Protein AF-A0A359M4V8-F1 (afdb_monomer_lite)

Sequence (416 aa):
GQIPAYEWKFDDVNPPVHAWSCWRVYQIDAKLTGRKDTAFLERVFHKLLMNFTWWVNRKDTLGNNVFEGGFLGLDNIGLFDRSSPAPGGGIIEQSDGTSWMAMYCLNMLKMALELAQERPVYEDIASKFFEHFLYISAAMNSLGEDGLWNEEEGFYFDRLRMPNGKAIPLKVRSMVGLIPLFAVDTLEPQMIERLPGFRSRMQWFLENRPDLVRDIASMTREGVGERRLLSFVPRERLRRILRRMLDETEFLSPYGLRSLSKYHEKNPYSLRIDGTEYKVEYEPAESKTYLFGGNSNWRGPVWFPVNYLMIESLQKLNHYWGDSLTAEFPSGSGVKMNLGEVAAELSRRLSRLFLRDATGRRPVFGGARKFQEDAHFRDHLLFYEYFHGDNGAGIGASHQTGWTALVAKLLQQSGE

pLDDT: mean 91.93, std 8.21, range [41.44, 98.81]

Secondary structure (DSSP, 8-state):
-----BTTBTTS----THHHHHHHHHHHHHHHHSS--HHHHHHHHHHHHHHHHHHHHHS-TTSSS----TTTT-TTSSSS-TTSPPGGG-EEE-HHHHHHHHHHHHHHHHHHHHHHTT-TTHHHHHHHHHHHHHHHHHHHH-STTSSSEETTTTEE-EEEE-TTS-EEEE---BGGGTGGGGSEEEE-HHHHHT-HHHHHHHHHHHHH-HHHHTTSTTSSS--GGG-EEEESS-HHHHHHHHHHHT-TTTTEETTEEBSB-THHHHS-EEEEETTEEEEE---SSS-SS-GGGGS---SS-B-HHHHHHHHHHHHHHHHHHGGGSEEESSTTS--EEEHHHHHHHHHHHHHHTTS--TTS--GGGTT-HHHHH-TTTTT---B-SEE-TTT--EES-TB-TTGGGGHHHHHHHH--

Radius of gyration: 21.43 Å; chains: 1; bounding box: 54×58×56 Å

Foldseek 3Di:
DQDQDDDVGGPAAAQPCVLVVQLVVQVVCCVVVVDGPLVSLVVVLVVLVVVLVCQQVPFPPVNQLQGQRFPRVQQPLALDRSVDQDFQRWGKRFLLSSLSSLLSLVSSLVSLLVNCLPPLVSLVVNLVSVVSNLSSLLQQQPPDLRHQQDPVLLWGFIWTQHPVRDIDGRPFQFCSRVSLLLNKAKDQPVSLVSRVSNVVSLVCCVVPPCSSVVRAAAQPHAFVNRIGMGGSHYPVSVQSVLLQQLACQFQDELQAGWRGTNVQQVPWDWDDGPNDIGIAGADQAFDPDCRVHRQDDSRTWAAQPSRVSSLVSLVRVCVGHPPVDWHDHNNPPPDIDRSNVVSLSNLVSNLQQADQDPVRAHLQQPPVCCCGPPPVRVNVQWQARTAGRHRGHGHGDGNCCDSSVCNVVSCVVNVD

Structure (mmCIF, N/CA/C/O backbone):
data_AF-A0A359M4V8-F1
#
_entry.id   AF-A0A359M4V8-F1
#
loop_
_atom_site.group_PDB
_atom_site.id
_atom_site.type_symbol
_atom_site.label_atom_id
_atom_site.label_alt_id
_atom_site.label_comp_id
_atom_site.label_asym_id
_atom_site.label_entity_id
_atom_site.label_seq_id
_atom_site.pdbx_PDB_ins_code
_atom_site.Cartn_x
_atom_site.Cartn_y
_atom_site.Cartn_z
_atom_site.occupancy
_atom_site.B_iso_or_equiv
_atom_site.auth_seq_id
_atom_site.auth_comp_id
_atom_site.auth_asym_id
_atom_site.auth_atom_id
_atom_site.pdbx_PDB_model_num
ATOM 1 N N . GLY A 1 1 ? 10.673 -6.779 20.373 1.00 87.19 1 GLY A N 1
ATOM 2 C CA . GLY A 1 1 ? 10.021 -5.781 19.507 1.00 87.19 1 GLY A CA 1
ATOM 3 C C . GLY A 1 1 ? 10.116 -6.210 18.061 1.00 87.19 1 GLY A C 1
ATOM 4 O O . GLY A 1 1 ? 9.086 -6.433 17.443 1.00 87.19 1 GLY A O 1
ATOM 5 N N . GLN A 1 2 ? 11.339 -6.365 17.553 1.00 90.00 2 GLN A N 1
ATOM 6 C CA . GLN A 1 2 ? 11.620 -6.913 16.226 1.00 90.00 2 GLN A CA 1
ATOM 7 C C . GLN A 1 2 ? 10.943 -8.267 15.986 1.00 90.00 2 GLN A C 1
ATOM 9 O O . GLN A 1 2 ? 10.880 -9.100 16.893 1.00 90.00 2 GLN A O 1
ATOM 14 N N . ILE A 1 3 ? 10.459 -8.457 14.760 1.00 90.94 3 ILE A N 1
ATOM 15 C CA . ILE A 1 3 ? 10.009 -9.740 14.217 1.00 90.94 3 ILE A CA 1
ATOM 16 C C . ILE A 1 3 ? 11.031 -10.114 13.133 1.00 90.94 3 ILE A C 1
ATOM 18 O O . ILE A 1 3 ? 11.270 -9.268 12.269 1.00 90.94 3 ILE A O 1
ATOM 22 N N . PRO A 1 4 ? 11.651 -11.308 13.180 1.00 89.75 4 PRO A N 1
ATOM 23 C CA . PRO A 1 4 ? 12.630 -11.730 12.176 1.00 89.75 4 PRO A CA 1
ATOM 24 C C . PRO A 1 4 ? 12.047 -11.717 10.758 1.00 89.75 4 PRO A C 1
ATOM 26 O O . PRO A 1 4 ? 10.895 -12.115 10.576 1.00 89.75 4 PRO A O 1
ATOM 29 N N . ALA A 1 5 ? 12.829 -11.279 9.765 1.00 86.19 5 ALA A N 1
ATOM 30 C CA . ALA A 1 5 ? 12.340 -11.150 8.391 1.00 86.19 5 ALA A CA 1
ATOM 31 C C . ALA A 1 5 ? 12.282 -12.478 7.616 1.00 86.19 5 ALA A C 1
ATOM 33 O O . ALA A 1 5 ? 11.188 -12.949 7.310 1.00 86.19 5 ALA A O 1
ATOM 34 N N . TYR A 1 6 ? 13.428 -13.070 7.276 1.00 83.75 6 TYR A N 1
ATOM 35 C CA . TYR A 1 6 ? 13.508 -14.313 6.496 1.00 83.75 6 TYR A CA 1
ATOM 36 C C . TYR A 1 6 ? 14.802 -15.080 6.803 1.00 83.75 6 TYR A C 1
ATOM 38 O O . TYR A 1 6 ? 15.708 -14.548 7.449 1.00 83.75 6 TYR A O 1
ATOM 46 N N . GLU A 1 7 ? 14.883 -16.338 6.368 1.00 82.75 7 GLU A N 1
ATOM 47 C CA . GLU A 1 7 ? 15.886 -17.329 6.784 1.00 82.75 7 GLU A CA 1
ATOM 48 C C . GLU A 1 7 ? 17.347 -16.945 6.506 1.00 82.75 7 GLU A C 1
ATOM 50 O O . GLU A 1 7 ? 18.248 -17.461 7.164 1.00 82.75 7 GLU A O 1
ATOM 55 N N . TRP A 1 8 ? 17.584 -16.003 5.591 1.00 81.69 8 TRP A N 1
ATOM 56 C CA . TRP A 1 8 ? 18.927 -15.545 5.225 1.00 81.69 8 TRP A CA 1
ATOM 57 C C . TRP A 1 8 ? 19.352 -14.252 5.933 1.00 81.69 8 TRP A C 1
ATOM 59 O O . TRP A 1 8 ? 20.545 -13.952 5.976 1.00 81.69 8 TRP A O 1
ATOM 69 N N . LYS A 1 9 ? 18.405 -13.469 6.476 1.00 83.75 9 LYS A N 1
ATOM 70 C CA . LYS A 1 9 ? 18.697 -12.179 7.121 1.00 83.75 9 LYS A CA 1
ATOM 71 C C . LYS A 1 9 ? 17.611 -11.782 8.123 1.00 83.75 9 LYS A C 1
ATOM 73 O O . LYS A 1 9 ? 16.673 -11.054 7.810 1.00 83.75 9 LYS A O 1
ATOM 78 N N . PHE A 1 10 ? 17.756 -12.231 9.369 1.00 87.94 10 PHE A N 1
ATOM 79 C CA . PHE A 1 10 ? 16.784 -11.944 10.434 1.00 87.94 10 PHE A CA 1
ATOM 80 C C . PHE A 1 10 ? 16.685 -10.461 10.815 1.00 87.94 10 PHE A C 1
ATOM 82 O O . PHE A 1 10 ? 15.648 -10.046 11.334 1.00 87.94 10 PHE A O 1
ATOM 89 N N . ASP A 1 11 ? 17.733 -9.680 10.538 1.00 85.94 11 ASP A N 1
ATOM 90 C CA . ASP A 1 11 ? 17.803 -8.251 10.864 1.00 85.94 11 ASP A CA 1
ATOM 91 C C . ASP A 1 11 ? 17.134 -7.323 9.846 1.00 85.94 11 ASP A C 1
ATOM 93 O O . ASP A 1 11 ? 16.912 -6.143 10.139 1.00 85.94 11 ASP A O 1
ATOM 97 N N . ASP A 1 12 ? 16.777 -7.852 8.674 1.00 85.81 12 ASP A N 1
ATOM 98 C CA . ASP A 1 12 ? 15.969 -7.113 7.711 1.00 85.81 12 ASP A CA 1
ATOM 99 C C . ASP A 1 12 ? 14.537 -6.934 8.223 1.00 85.81 12 ASP A C 1
ATOM 101 O O . ASP A 1 12 ? 14.160 -7.373 9.315 1.00 85.81 12 ASP A O 1
ATOM 105 N N . VAL A 1 13 ? 13.730 -6.216 7.445 1.00 86.00 13 VAL A N 1
ATOM 106 C CA . VAL A 1 13 ? 12.376 -5.867 7.852 1.00 86.00 13 VAL A CA 1
ATOM 107 C C . VAL A 1 13 ? 11.381 -6.171 6.749 1.00 86.00 13 VAL A C 1
ATOM 109 O O . VAL A 1 13 ? 11.584 -5.808 5.594 1.00 86.00 13 VAL A O 1
ATOM 112 N N . ASN A 1 14 ? 10.280 -6.808 7.136 1.00 88.94 14 ASN A N 1
ATOM 113 C CA . ASN A 1 14 ? 9.123 -7.046 6.282 1.00 88.94 14 ASN A CA 1
ATOM 114 C C . ASN A 1 14 ? 8.036 -5.995 6.542 1.00 88.94 14 ASN A C 1
ATOM 116 O O . ASN A 1 14 ? 8.001 -5.414 7.632 1.00 88.94 14 ASN A O 1
ATOM 120 N N . PRO A 1 15 ? 7.094 -5.790 5.606 1.00 91.19 15 PRO A N 1
ATOM 121 C CA . PRO A 1 15 ? 5.930 -4.953 5.849 1.00 91.19 15 PRO A CA 1
ATOM 122 C C . PRO A 1 15 ? 5.185 -5.400 7.124 1.00 91.19 15 PRO A C 1
ATOM 124 O O . PRO A 1 15 ? 4.885 -6.589 7.278 1.00 91.19 15 PRO A O 1
ATOM 127 N N . PRO A 1 16 ? 4.855 -4.487 8.057 1.00 91.75 16 PRO A N 1
ATOM 128 C CA . PRO A 1 16 ? 4.218 -4.793 9.338 1.00 91.75 16 PRO A CA 1
ATOM 129 C C . PRO A 1 16 ? 2.712 -5.108 9.215 1.00 91.75 16 PRO A C 1
ATOM 131 O O . PRO A 1 16 ? 1.876 -4.586 9.950 1.00 91.75 16 PRO A O 1
ATOM 134 N N . VAL A 1 17 ? 2.342 -6.028 8.322 1.00 94.56 17 VAL A N 1
ATOM 135 C CA . VAL A 1 17 ? 0.942 -6.421 8.064 1.00 94.56 17 VAL A CA 1
ATOM 136 C C . VAL A 1 17 ? 0.314 -7.260 9.185 1.00 94.56 17 VAL A C 1
ATOM 138 O O . VAL A 1 17 ? -0.871 -7.565 9.137 1.00 94.56 17 VAL A O 1
ATOM 141 N N . HIS A 1 18 ? 1.071 -7.608 10.229 1.00 95.69 18 HIS A N 1
ATOM 142 C CA . HIS A 1 18 ? 0.607 -8.444 11.339 1.00 95.69 18 HIS A CA 1
ATOM 143 C C . HIS A 1 18 ? -0.608 -7.856 12.063 1.00 95.69 18 HIS A C 1
ATOM 145 O O . HIS A 1 18 ? -1.526 -8.600 12.400 1.00 95.69 18 HIS A O 1
ATOM 151 N N . ALA A 1 19 ? -0.653 -6.536 12.270 1.00 96.88 19 ALA A N 1
ATOM 152 C CA . ALA A 1 19 ? -1.813 -5.900 12.889 1.00 96.88 19 ALA A CA 1
ATOM 153 C C . ALA A 1 19 ? -3.065 -6.040 12.019 1.00 96.88 19 ALA A C 1
ATOM 155 O O . ALA A 1 19 ? -4.116 -6.438 12.513 1.00 96.88 19 ALA A O 1
ATOM 156 N N . TRP A 1 20 ? -2.940 -5.809 10.713 1.00 97.50 20 TRP A N 1
ATOM 157 C CA . TRP A 1 20 ? -4.027 -6.058 9.769 1.00 97.50 20 TRP A CA 1
ATOM 158 C C . TRP A 1 20 ? -4.473 -7.528 9.794 1.00 97.50 20 TRP A C 1
ATOM 160 O O . TRP A 1 20 ? -5.665 -7.801 9.931 1.00 97.50 20 TRP A O 1
ATOM 170 N N . SER A 1 21 ? -3.532 -8.478 9.772 1.00 96.62 21 SER A N 1
ATOM 171 C CA . SER A 1 21 ? -3.837 -9.913 9.809 1.00 96.62 21 SER A CA 1
ATOM 172 C C . SER A 1 21 ? -4.555 -10.322 11.097 1.00 96.62 21 SER A C 1
ATOM 174 O O . SER A 1 21 ? -5.580 -10.997 11.042 1.00 96.62 21 SER A O 1
ATOM 176 N N . CYS A 1 22 ? -4.062 -9.894 12.263 1.00 98.06 22 CYS A N 1
ATOM 177 C CA . CYS A 1 22 ? -4.689 -10.180 13.555 1.00 98.06 22 CYS A CA 1
ATOM 178 C C . CYS A 1 22 ? -6.096 -9.581 13.652 1.00 98.06 22 CYS A C 1
ATOM 180 O O . CYS A 1 22 ? -7.014 -10.256 14.118 1.00 98.06 22 CYS A O 1
ATOM 182 N N . TRP A 1 23 ? -6.280 -8.348 13.170 1.00 97.81 23 TRP A N 1
ATOM 183 C CA . TRP A 1 23 ? -7.598 -7.722 13.089 1.00 97.81 23 TRP A CA 1
ATOM 184 C C . TRP A 1 23 ? -8.542 -8.534 12.197 1.00 97.81 23 TRP A C 1
ATOM 186 O O . TRP A 1 23 ? -9.682 -8.802 12.574 1.00 97.81 23 TRP A O 1
ATOM 196 N N . ARG A 1 24 ? -8.058 -8.997 11.039 1.00 96.25 24 ARG A N 1
ATOM 197 C CA . ARG A 1 24 ? -8.849 -9.799 10.103 1.00 96.25 24 ARG A CA 1
ATOM 198 C C . ARG A 1 24 ? -9.249 -11.151 10.688 1.00 96.25 24 ARG A C 1
ATOM 200 O O . ARG A 1 24 ? -10.403 -11.538 10.540 1.00 96.25 24 ARG A O 1
ATOM 207 N N . VAL A 1 25 ? -8.339 -11.832 11.388 1.00 97.38 25 VAL A N 1
ATOM 208 C CA . VAL A 1 25 ? -8.632 -13.089 12.101 1.00 97.38 25 VAL A CA 1
ATOM 209 C C . VAL A 1 25 ? -9.722 -12.875 13.148 1.00 97.38 25 VAL A C 1
ATOM 211 O O . VAL A 1 25 ? -10.701 -13.613 13.146 1.00 97.38 25 VAL A O 1
ATOM 214 N N . TYR A 1 26 ? -9.606 -11.827 13.970 1.00 98.12 26 TYR A N 1
ATOM 215 C CA . TYR A 1 26 ? -10.627 -11.467 14.958 1.00 98.12 26 TYR A CA 1
ATOM 216 C C . TYR A 1 26 ? -12.007 -11.233 14.314 1.00 98.12 26 TYR A C 1
ATOM 218 O O . TYR A 1 26 ? -13.016 -11.748 14.790 1.00 98.12 26 TYR A O 1
ATOM 226 N N . GLN A 1 27 ? -12.059 -10.510 13.188 1.00 96.75 27 GLN A N 1
ATOM 227 C CA . GLN A 1 27 ? -13.310 -10.274 12.457 1.00 96.75 27 GLN A CA 1
ATOM 228 C C . GLN A 1 27 ? -13.907 -11.554 11.855 1.00 96.75 27 GLN A C 1
ATOM 230 O O . GLN A 1 27 ? -15.127 -11.727 11.859 1.00 96.75 27 GLN A O 1
ATOM 235 N N . ILE A 1 28 ? -13.064 -12.427 11.297 1.00 95.50 28 ILE A N 1
ATOM 236 C CA . ILE A 1 28 ? -13.497 -13.696 10.703 1.00 95.50 28 ILE A CA 1
ATOM 237 C C . ILE A 1 28 ? -14.063 -14.612 11.787 1.00 95.50 28 ILE A C 1
ATOM 239 O O . ILE A 1 28 ? -15.160 -15.138 11.606 1.00 95.50 28 ILE A O 1
ATOM 243 N N . ASP A 1 29 ? -13.361 -14.758 12.911 1.00 97.06 29 ASP A N 1
ATOM 244 C CA . ASP A 1 29 ? -13.813 -15.571 14.040 1.00 97.06 29 ASP A CA 1
ATOM 245 C C . ASP A 1 29 ? -15.161 -15.075 14.577 1.00 97.06 29 ASP A C 1
ATOM 247 O O . ASP A 1 29 ? -16.117 -15.847 14.664 1.00 97.06 29 ASP A O 1
ATOM 251 N N . ALA A 1 30 ? -15.297 -13.760 14.780 1.00 97.00 30 ALA A N 1
ATOM 252 C CA . ALA A 1 30 ? -16.556 -13.159 15.209 1.00 97.00 30 ALA A CA 1
ATOM 253 C C . ALA A 1 30 ? -17.712 -13.413 14.232 1.00 97.00 30 ALA A C 1
ATOM 255 O O . ALA A 1 30 ? -18.841 -13.653 14.662 1.00 97.00 30 ALA A O 1
ATOM 256 N N . LYS A 1 31 ? -17.448 -13.401 12.918 1.00 96.19 31 LYS A N 1
ATOM 257 C CA . LYS A 1 31 ? -18.460 -13.715 11.899 1.00 96.19 31 LYS A CA 1
ATOM 258 C C . LYS A 1 31 ? -18.869 -15.192 11.924 1.00 96.19 31 LYS A C 1
ATOM 260 O O . LYS A 1 31 ? -20.039 -15.488 11.701 1.00 96.19 31 LYS A O 1
ATOM 265 N N . LEU A 1 32 ? -17.925 -16.104 12.151 1.00 95.88 32 LEU A N 1
ATOM 266 C CA . LEU A 1 32 ? -18.176 -17.549 12.132 1.00 95.88 32 LEU A CA 1
ATOM 267 C C . LEU A 1 32 ? -18.865 -18.042 13.407 1.00 95.88 32 LEU A C 1
ATOM 269 O O . LEU A 1 32 ? -19.740 -18.901 13.336 1.00 95.88 32 LEU A O 1
ATOM 273 N N . THR A 1 33 ? -18.480 -17.506 14.563 1.00 96.88 33 THR A N 1
ATOM 274 C CA . THR A 1 33 ? -18.975 -17.960 15.872 1.00 96.88 33 THR A CA 1
ATOM 275 C C . THR A 1 33 ? -20.118 -17.100 16.415 1.00 96.88 33 THR A C 1
ATOM 277 O O . THR A 1 33 ? -20.791 -17.495 17.369 1.00 96.88 33 THR A O 1
ATOM 280 N N . GLY A 1 34 ? -20.327 -15.908 15.844 1.00 96.62 34 GLY A N 1
ATOM 281 C CA . GLY A 1 34 ? -21.240 -14.891 16.368 1.00 96.62 34 GLY A CA 1
ATOM 282 C C . GLY A 1 34 ? -20.744 -14.216 17.653 1.00 96.62 34 GLY A C 1
ATOM 283 O O . GLY A 1 34 ? -21.500 -13.466 18.271 1.00 96.62 34 GLY A O 1
ATOM 284 N N . ARG A 1 35 ? -19.502 -14.484 18.088 1.00 95.56 35 ARG A N 1
ATOM 285 C CA . ARG A 1 35 ? -18.918 -13.963 19.333 1.00 95.56 35 ARG A CA 1
ATOM 286 C C . ARG A 1 35 ? -17.548 -13.354 19.081 1.00 95.56 35 ARG A C 1
ATOM 288 O O . ARG A 1 35 ? -16.710 -13.938 18.413 1.00 95.56 35 ARG A O 1
ATOM 295 N N . LYS A 1 36 ? -17.306 -12.184 19.662 1.00 95.88 36 LYS A N 1
ATOM 296 C CA . LYS A 1 36 ? -16.022 -11.487 19.575 1.00 95.88 36 LYS A CA 1
ATOM 297 C C . LYS A 1 36 ? -15.017 -12.086 20.566 1.00 95.88 36 LYS A C 1
ATOM 299 O O . LYS A 1 36 ? -15.274 -12.072 21.767 1.00 95.88 36 LYS A O 1
ATOM 304 N N . ASP A 1 37 ? -13.863 -12.557 20.090 1.00 97.31 37 ASP A N 1
ATOM 305 C CA . ASP A 1 37 ? -12.754 -12.984 20.960 1.00 97.31 37 ASP A CA 1
ATOM 306 C C . ASP A 1 37 ? -11.909 -11.777 21.415 1.00 97.31 37 ASP A C 1
ATOM 308 O O . ASP A 1 37 ? -10.807 -11.503 20.923 1.00 97.31 37 ASP A O 1
ATOM 312 N N . THR A 1 38 ? -12.461 -11.006 22.354 1.00 96.94 38 THR A N 1
ATOM 313 C CA . THR A 1 38 ? -11.814 -9.811 22.924 1.00 96.94 38 THR A CA 1
ATOM 314 C C . THR A 1 38 ? -10.496 -10.159 23.631 1.00 96.94 38 THR A C 1
ATOM 316 O O . THR A 1 38 ? -9.552 -9.368 23.604 1.00 96.94 38 THR A O 1
ATOM 319 N N . ALA A 1 39 ? -10.380 -11.359 24.212 1.00 97.25 39 ALA A N 1
ATOM 320 C CA . ALA A 1 39 ? -9.165 -11.810 24.891 1.00 97.25 39 ALA A CA 1
ATOM 321 C C . ALA A 1 39 ? -8.017 -12.073 23.902 1.00 97.25 39 ALA A C 1
ATOM 323 O O . ALA A 1 39 ? -6.869 -11.695 24.164 1.00 97.25 39 ALA A O 1
ATOM 324 N N . PHE A 1 40 ? -8.308 -12.681 22.746 1.00 98.12 40 PHE A N 1
ATOM 325 C CA . PHE A 1 40 ? -7.344 -12.787 21.653 1.00 98.12 40 PHE A CA 1
ATOM 326 C C . PHE A 1 40 ? -6.882 -11.405 21.200 1.00 98.12 40 PHE A C 1
ATOM 328 O O . PHE A 1 40 ? -5.668 -11.179 21.142 1.00 98.12 40 PHE A O 1
ATOM 335 N N . LEU A 1 41 ? -7.829 -10.498 20.928 1.00 98.44 41 LEU A N 1
ATOM 336 C CA . LEU A 1 41 ? -7.540 -9.158 20.421 1.00 98.44 41 LEU A CA 1
ATOM 337 C C . LEU A 1 41 ? -6.634 -8.376 21.379 1.00 98.44 41 LEU A C 1
ATOM 339 O O . LEU A 1 41 ? -5.604 -7.849 20.967 1.00 98.44 41 LEU A O 1
ATOM 343 N N . GLU A 1 42 ? -6.961 -8.373 22.668 1.00 98.19 42 GLU A N 1
ATOM 344 C CA . GLU A 1 42 ? -6.161 -7.726 23.709 1.00 98.19 42 GLU A CA 1
ATOM 345 C C . GLU A 1 42 ? -4.743 -8.314 23.809 1.00 98.19 42 GLU A C 1
ATOM 347 O O . GLU A 1 42 ? -3.745 -7.590 23.892 1.00 98.19 42 GLU A O 1
ATOM 352 N N . ARG A 1 43 ? -4.620 -9.644 23.753 1.00 97.88 43 ARG A N 1
ATOM 353 C CA . ARG A 1 43 ? -3.321 -10.322 23.839 1.00 97.88 43 ARG A CA 1
ATOM 354 C C . ARG A 1 43 ? -2.417 -9.992 22.655 1.00 97.88 43 ARG A C 1
ATOM 356 O O . ARG A 1 43 ? -1.211 -9.806 22.846 1.00 97.88 43 ARG A O 1
ATOM 363 N N . VAL A 1 44 ? -2.957 -9.965 21.436 1.00 98.06 44 VAL A N 1
ATOM 364 C CA . VAL A 1 44 ? -2.164 -9.607 20.248 1.00 98.06 44 VAL A CA 1
ATOM 365 C C . VAL A 1 44 ? -1.872 -8.113 20.212 1.00 98.06 44 VAL A C 1
ATOM 367 O O . VAL A 1 44 ? -0.747 -7.745 19.884 1.00 98.06 44 VAL A O 1
ATOM 370 N N . PHE A 1 45 ? -2.810 -7.269 20.650 1.00 98.38 45 PHE A N 1
ATOM 371 C CA . PHE A 1 45 ? -2.630 -5.822 20.735 1.00 98.38 45 PHE A CA 1
ATOM 372 C C . PHE A 1 45 ? -1.397 -5.444 21.566 1.00 98.38 45 PHE A C 1
ATOM 374 O O . PHE A 1 45 ? -0.545 -4.700 21.087 1.00 98.38 45 PHE A O 1
ATOM 381 N N . HIS A 1 46 ? -1.217 -6.017 22.761 1.00 97.44 46 HIS A N 1
ATOM 382 C CA . HIS A 1 46 ? -0.033 -5.736 23.586 1.00 97.44 46 HIS A CA 1
ATOM 383 C C . HIS A 1 46 ? 1.290 -6.162 22.927 1.00 97.44 46 HIS A C 1
ATOM 385 O O . HIS A 1 46 ? 2.304 -5.472 23.048 1.00 97.44 46 HIS A O 1
ATOM 391 N N . LYS A 1 47 ? 1.300 -7.280 22.189 1.00 97.31 47 LYS A N 1
ATOM 392 C CA . LYS A 1 47 ? 2.491 -7.731 21.447 1.00 97.31 47 LYS A CA 1
ATOM 393 C C . LYS A 1 47 ? 2.806 -6.807 20.275 1.00 97.31 47 LYS A C 1
ATOM 395 O O . LYS A 1 47 ? 3.963 -6.437 20.075 1.00 97.31 47 LYS A O 1
ATOM 400 N N . LEU A 1 48 ? 1.773 -6.415 19.535 1.00 97.75 48 LEU A N 1
ATOM 401 C CA . LEU A 1 48 ? 1.874 -5.479 18.422 1.00 97.75 48 LEU A CA 1
ATOM 402 C C . LEU A 1 48 ? 2.301 -4.091 18.905 1.00 97.75 48 LEU A C 1
ATOM 404 O O . LEU A 1 48 ? 3.130 -3.464 18.264 1.00 97.75 48 LEU A O 1
ATOM 408 N N . LEU A 1 49 ? 1.866 -3.647 20.086 1.00 97.19 49 LEU A N 1
ATOM 409 C CA . LEU A 1 49 ? 2.335 -2.399 20.688 1.00 97.19 49 LEU A CA 1
ATOM 410 C C . LEU A 1 49 ? 3.859 -2.393 20.890 1.00 97.19 49 LEU A C 1
ATOM 412 O O . LEU A 1 49 ? 4.522 -1.426 20.522 1.00 97.19 49 LEU A O 1
ATOM 416 N N . MET A 1 50 ? 4.437 -3.485 21.403 1.00 96.44 50 MET A N 1
ATOM 417 C CA . MET A 1 50 ? 5.897 -3.615 21.539 1.00 96.44 50 MET A CA 1
ATOM 418 C C . MET A 1 50 ? 6.620 -3.635 20.186 1.00 96.44 50 MET A C 1
ATOM 420 O O . MET A 1 50 ? 7.753 -3.160 20.079 1.00 96.44 50 MET A O 1
ATOM 424 N N . ASN A 1 51 ? 5.998 -4.211 19.157 1.00 95.81 51 ASN A N 1
ATOM 425 C CA . ASN A 1 51 ? 6.546 -4.222 17.805 1.00 95.81 51 ASN A CA 1
ATOM 426 C C . ASN A 1 51 ? 6.468 -2.835 17.148 1.00 95.81 51 ASN A C 1
ATOM 428 O O . ASN A 1 51 ? 7.463 -2.371 16.600 1.00 95.81 51 ASN A O 1
ATOM 432 N N . PHE A 1 52 ? 5.343 -2.139 17.283 1.00 94.81 52 PHE A N 1
ATOM 433 C CA . PHE A 1 52 ? 5.160 -0.765 16.829 1.00 94.81 52 PHE A CA 1
ATOM 434 C C . PHE A 1 52 ? 6.195 0.180 17.453 1.00 94.81 52 PHE A C 1
ATOM 436 O O . PHE A 1 52 ? 6.860 0.930 16.747 1.00 94.81 52 PHE A O 1
ATOM 443 N N . THR A 1 53 ? 6.391 0.111 18.774 1.00 93.12 53 THR A N 1
ATOM 444 C CA . THR A 1 53 ? 7.394 0.935 19.467 1.00 93.12 53 THR A CA 1
ATOM 445 C C . THR A 1 53 ? 8.815 0.638 18.983 1.00 93.12 53 THR A C 1
ATOM 447 O O . THR A 1 53 ? 9.638 1.545 18.891 1.00 93.12 53 THR A O 1
ATOM 450 N N . TRP A 1 54 ? 9.122 -0.617 18.638 1.00 93.50 54 TRP A N 1
ATOM 451 C CA . TRP A 1 54 ? 10.415 -0.953 18.039 1.00 93.50 54 TRP A CA 1
ATOM 452 C C . TRP A 1 54 ? 10.601 -0.292 16.669 1.00 93.50 54 TRP A C 1
ATOM 454 O O . TRP A 1 54 ? 11.674 0.251 16.427 1.00 93.50 54 TRP A O 1
ATOM 464 N N . TRP A 1 55 ? 9.570 -0.285 15.819 1.00 91.38 55 TRP A N 1
ATOM 465 C CA . TRP A 1 55 ? 9.613 0.387 14.518 1.00 91.38 55 TRP A CA 1
ATOM 466 C C . TRP A 1 55 ? 9.911 1.878 14.652 1.00 91.38 55 TRP A C 1
ATOM 468 O O . TRP A 1 55 ? 10.878 2.352 14.064 1.00 91.38 55 TRP A O 1
ATOM 478 N N . VAL A 1 56 ? 9.137 2.588 15.478 1.00 89.25 56 VAL A N 1
ATOM 479 C CA . VAL A 1 56 ? 9.326 4.030 15.720 1.00 89.25 56 VAL A CA 1
ATOM 480 C C . VAL A 1 56 ? 10.741 4.332 16.217 1.00 89.25 56 VAL A C 1
ATOM 482 O O . VAL A 1 56 ? 11.374 5.260 15.742 1.00 89.25 56 VAL A O 1
ATOM 485 N N . ASN A 1 57 ? 11.289 3.511 17.113 1.00 86.19 57 ASN A N 1
ATOM 486 C CA . ASN A 1 57 ? 12.610 3.778 17.689 1.00 86.19 57 ASN A CA 1
ATOM 487 C C . ASN A 1 57 ? 13.797 3.352 16.810 1.00 86.19 57 ASN A C 1
ATOM 489 O O . ASN A 1 57 ? 14.929 3.731 17.104 1.00 86.19 57 ASN A O 1
ATOM 493 N N . ARG A 1 58 ? 13.598 2.476 15.816 1.00 85.94 58 ARG A N 1
ATOM 494 C CA . ARG A 1 58 ? 14.705 1.859 15.055 1.00 85.94 58 ARG A CA 1
ATOM 495 C C . ARG A 1 58 ? 14.682 2.147 13.563 1.00 85.94 58 ARG A C 1
ATOM 497 O O . ARG A 1 58 ? 15.678 1.861 12.906 1.00 85.94 58 ARG A O 1
ATOM 504 N N . LYS A 1 59 ? 13.560 2.628 13.034 1.00 84.69 59 LYS A N 1
ATOM 505 C CA . LYS A 1 59 ? 13.336 2.809 11.594 1.00 84.69 59 LYS A CA 1
ATOM 506 C C . LYS A 1 59 ? 12.877 4.222 11.233 1.00 84.69 59 LYS A C 1
ATOM 508 O O . LYS A 1 59 ? 12.483 4.433 10.100 1.00 84.69 59 LYS A O 1
ATOM 513 N N . ASP A 1 60 ? 12.951 5.160 12.171 1.00 83.94 60 ASP A N 1
ATOM 514 C CA . ASP A 1 60 ? 12.832 6.608 11.959 1.00 83.94 60 ASP A CA 1
ATOM 515 C C . ASP A 1 60 ? 14.104 7.250 12.533 1.00 83.94 60 ASP A C 1
ATOM 517 O O . ASP A 1 60 ? 14.131 7.690 13.683 1.00 83.94 60 ASP A O 1
ATOM 521 N N . THR A 1 61 ? 15.221 7.171 11.798 1.00 77.50 61 THR A N 1
ATOM 522 C CA . THR A 1 61 ? 16.533 7.537 12.369 1.00 77.50 61 THR A CA 1
ATOM 523 C C . THR A 1 61 ? 16.670 9.038 12.596 1.00 77.50 61 THR A C 1
ATOM 525 O O . THR A 1 61 ? 17.404 9.464 13.490 1.00 77.50 61 THR A O 1
ATOM 528 N N . LEU A 1 62 ? 15.928 9.831 11.821 1.00 77.94 62 LEU A N 1
ATOM 529 C CA . LEU A 1 62 ? 15.895 11.287 11.910 1.00 77.94 62 LEU A CA 1
ATOM 530 C C . LEU A 1 62 ? 14.844 11.803 12.906 1.00 77.94 62 LEU A C 1
ATOM 532 O O . LEU A 1 62 ? 14.824 13.001 13.187 1.00 77.94 62 LEU A O 1
ATOM 536 N N . GLY A 1 63 ? 13.985 10.930 13.446 1.00 80.06 63 GLY A N 1
ATOM 537 C CA . GLY A 1 63 ? 12.913 11.301 14.374 1.00 80.06 63 GLY A CA 1
ATOM 538 C C . GLY A 1 63 ? 11.883 12.244 13.751 1.00 80.06 63 GLY A C 1
ATOM 539 O O . GLY A 1 63 ? 11.291 13.067 14.454 1.00 80.06 63 GLY A O 1
ATOM 540 N N . ASN A 1 64 ? 11.719 12.185 12.429 1.00 81.75 64 ASN A N 1
ATOM 541 C CA . ASN A 1 64 ? 10.874 13.095 11.656 1.00 81.75 64 ASN A CA 1
ATOM 542 C C . ASN A 1 64 ? 9.586 12.421 11.155 1.00 81.75 64 ASN A C 1
ATOM 544 O O . ASN A 1 64 ? 8.820 13.051 10.425 1.00 81.75 64 ASN A O 1
ATOM 548 N N . ASN A 1 65 ? 9.312 11.183 11.584 1.00 83.25 65 ASN A N 1
ATOM 549 C CA . ASN A 1 65 ? 8.184 10.350 11.165 1.00 83.25 65 ASN A CA 1
ATOM 550 C C . ASN A 1 65 ? 8.206 9.961 9.675 1.00 83.25 65 ASN A C 1
ATOM 552 O O . ASN A 1 65 ? 7.160 9.622 9.112 1.00 83.25 65 ASN A O 1
ATOM 556 N N . VAL A 1 66 ? 9.386 9.978 9.044 1.00 82.62 66 VAL A N 1
ATOM 557 C CA . VAL A 1 66 ? 9.637 9.416 7.711 1.00 82.62 66 VAL A CA 1
ATOM 558 C C . VAL A 1 66 ? 10.531 8.192 7.875 1.00 82.62 66 VAL A C 1
ATOM 560 O O . VAL A 1 66 ? 11.646 8.282 8.377 1.00 82.62 66 VAL A O 1
ATOM 563 N N . PHE A 1 67 ? 10.027 7.024 7.480 1.00 84.38 67 PHE A N 1
ATOM 564 C CA . PHE A 1 67 ? 10.631 5.749 7.859 1.00 84.38 67 PHE A CA 1
ATOM 565 C C . PHE A 1 67 ? 11.603 5.196 6.807 1.00 84.38 67 PHE A C 1
ATOM 567 O O . PHE A 1 67 ? 11.408 5.340 5.598 1.00 84.38 67 PHE A O 1
ATOM 574 N N . GLU A 1 68 ? 12.601 4.465 7.300 1.00 82.88 68 GLU A N 1
ATOM 575 C CA . GLU A 1 68 ? 13.676 3.783 6.574 1.00 82.88 68 GLU A CA 1
ATOM 576 C C . GLU A 1 68 ? 13.549 2.265 6.822 1.00 82.88 68 GLU A C 1
ATOM 578 O O . GLU A 1 68 ? 14.208 1.665 7.677 1.00 82.88 68 GLU A O 1
ATOM 583 N N . GLY A 1 69 ? 12.606 1.627 6.131 1.00 72.31 69 GLY A N 1
ATOM 584 C CA . GLY A 1 69 ? 12.276 0.209 6.303 1.00 72.31 69 GLY A CA 1
ATOM 585 C C . GLY A 1 69 ? 13.258 -0.790 5.673 1.00 72.31 69 GLY A C 1
ATOM 586 O O . GLY A 1 69 ? 13.177 -1.979 5.976 1.00 72.31 69 GLY A O 1
ATOM 587 N N . GLY A 1 70 ? 14.182 -0.341 4.826 1.00 81.75 70 GLY A N 1
ATOM 588 C CA . GLY A 1 70 ? 15.086 -1.183 4.046 1.00 81.75 70 GLY A CA 1
ATOM 589 C C . GLY A 1 70 ? 14.339 -2.069 3.043 1.00 81.75 70 GLY A C 1
ATOM 590 O O . GLY A 1 70 ? 13.594 -1.571 2.197 1.00 81.75 70 GLY A O 1
ATOM 591 N N . PHE A 1 71 ? 14.540 -3.386 3.150 1.00 75.12 71 PHE A N 1
ATOM 592 C CA . PHE A 1 71 ? 13.990 -4.439 2.284 1.00 75.12 71 PHE A CA 1
ATOM 593 C C . PHE A 1 71 ? 12.480 -4.327 2.001 1.00 75.12 71 PHE A C 1
ATOM 595 O O . PHE A 1 71 ? 12.068 -4.165 0.849 1.00 75.12 71 PHE A O 1
ATOM 602 N N . LEU A 1 72 ? 11.651 -4.415 3.049 1.00 84.06 72 LEU A N 1
ATOM 603 C CA . LEU A 1 72 ? 10.183 -4.411 2.997 1.00 84.06 72 LEU A CA 1
ATOM 604 C C . LEU A 1 72 ? 9.566 -5.432 2.021 1.00 84.06 72 LEU A C 1
ATOM 606 O O . LEU A 1 72 ? 8.443 -5.233 1.563 1.00 84.06 72 LEU A O 1
ATOM 610 N N . GLY A 1 73 ? 10.256 -6.539 1.728 1.00 77.69 73 GLY A N 1
ATOM 611 C CA . GLY A 1 73 ? 9.735 -7.620 0.881 1.00 77.69 73 GLY A CA 1
ATOM 612 C C . GLY A 1 73 ? 9.561 -7.257 -0.596 1.00 77.69 73 GLY A C 1
ATOM 613 O O . GLY A 1 73 ? 8.843 -7.961 -1.302 1.00 77.69 73 GLY A O 1
ATOM 614 N N . LEU A 1 74 ? 10.157 -6.144 -1.045 1.00 85.44 74 LEU A N 1
ATOM 615 C CA . LEU A 1 74 ? 10.090 -5.652 -2.425 1.00 85.44 74 LEU A CA 1
ATOM 616 C C . LEU A 1 74 ? 11.491 -5.633 -3.060 1.00 85.44 74 LEU A C 1
ATOM 618 O O . LEU A 1 74 ? 12.021 -4.578 -3.405 1.00 85.44 74 LEU A O 1
ATOM 622 N N . ASP A 1 75 ? 12.092 -6.810 -3.184 1.00 81.81 75 ASP A N 1
ATOM 623 C CA . ASP A 1 75 ? 13.499 -7.095 -3.495 1.00 81.81 75 ASP A CA 1
ATOM 624 C C . ASP A 1 75 ? 14.176 -6.110 -4.463 1.00 81.81 75 ASP A C 1
ATOM 626 O O . ASP A 1 75 ? 15.105 -5.390 -4.099 1.00 81.81 75 ASP A O 1
ATOM 630 N N . ASN A 1 76 ? 13.713 -6.059 -5.713 1.00 87.69 76 ASN A N 1
ATOM 631 C CA . ASN A 1 76 ? 14.334 -5.281 -6.785 1.00 87.69 76 ASN A CA 1
ATOM 632 C C . ASN A 1 76 ? 13.479 -4.074 -7.228 1.00 87.69 76 ASN A C 1
ATOM 634 O O . ASN A 1 76 ? 13.714 -3.532 -8.309 1.00 87.69 76 ASN A O 1
ATOM 638 N N . ILE A 1 77 ? 12.500 -3.633 -6.422 1.00 90.62 77 ILE A N 1
ATOM 639 C CA . ILE A 1 77 ? 11.557 -2.546 -6.781 1.00 90.62 77 ILE A CA 1
ATOM 640 C C . ILE A 1 77 ? 12.262 -1.201 -7.038 1.00 90.62 77 ILE A C 1
ATOM 642 O O . ILE A 1 77 ? 11.771 -0.375 -7.807 1.00 90.62 77 ILE A O 1
ATOM 646 N N . GLY A 1 78 ? 13.396 -0.975 -6.366 1.00 88.06 78 GLY A N 1
ATOM 647 C CA . GLY A 1 78 ? 14.162 0.268 -6.388 1.00 88.06 78 GLY A CA 1
ATOM 648 C C . GLY A 1 78 ? 15.371 0.243 -7.328 1.00 88.06 78 GLY A C 1
ATOM 649 O O . GLY A 1 78 ? 15.669 -0.753 -7.991 1.00 88.06 78 GLY A O 1
ATOM 650 N N . LEU A 1 79 ? 16.088 1.371 -7.366 1.00 88.50 79 LEU A N 1
ATOM 651 C CA . LEU A 1 79 ? 17.326 1.545 -8.141 1.00 88.50 79 LEU A CA 1
ATOM 652 C C . LEU A 1 79 ? 18.515 0.751 -7.588 1.00 88.50 79 LEU A C 1
ATOM 654 O O . LEU A 1 79 ? 19.388 0.344 -8.351 1.00 88.50 79 LEU A O 1
ATOM 658 N N . PHE A 1 80 ? 18.555 0.561 -6.275 1.00 86.94 80 PHE A N 1
ATOM 659 C CA . PHE A 1 80 ? 19.615 -0.133 -5.553 1.00 86.94 80 PHE A CA 1
ATOM 660 C C . PHE A 1 80 ? 19.018 -0.906 -4.375 1.00 86.94 80 PHE A C 1
ATOM 662 O O . PHE A 1 80 ? 17.852 -0.716 -4.021 1.00 86.94 80 PHE A O 1
ATOM 669 N N . ASP A 1 81 ? 19.824 -1.794 -3.796 1.00 86.75 81 ASP A N 1
ATOM 670 C CA . ASP A 1 81 ? 19.467 -2.539 -2.593 1.00 86.75 81 ASP A CA 1
ATOM 671 C C . ASP A 1 81 ? 19.223 -1.571 -1.424 1.00 86.75 81 ASP A C 1
ATOM 673 O O . ASP A 1 81 ? 20.138 -0.895 -0.953 1.00 86.75 81 ASP A O 1
ATOM 677 N N . ARG A 1 82 ? 17.970 -1.521 -0.958 1.00 87.25 82 ARG A N 1
ATOM 678 C CA . ARG A 1 82 ? 17.520 -0.639 0.129 1.00 87.25 82 ARG A CA 1
ATOM 679 C C . ARG A 1 82 ? 17.990 -1.104 1.512 1.00 87.25 82 ARG A C 1
ATOM 681 O O . ARG A 1 82 ? 17.907 -0.336 2.464 1.00 87.25 82 ARG A O 1
ATOM 688 N N . SER A 1 83 ? 18.472 -2.340 1.634 1.00 84.12 83 SER A N 1
ATOM 689 C CA . SER A 1 83 ? 19.058 -2.899 2.857 1.00 84.12 83 SER A CA 1
ATOM 690 C C . SER A 1 83 ? 20.572 -2.693 2.956 1.00 84.12 83 SER A C 1
ATOM 692 O O . SER A 1 83 ? 21.165 -3.023 3.988 1.00 84.12 83 SER A O 1
ATOM 694 N N . SER A 1 84 ? 21.199 -2.175 1.901 1.00 85.12 84 SER A N 1
ATOM 695 C CA . SER A 1 84 ? 22.618 -1.827 1.858 1.00 85.12 84 SER A CA 1
ATOM 696 C C . SER A 1 84 ? 22.821 -0.318 2.066 1.00 85.12 84 SER A C 1
ATOM 698 O O . SER A 1 84 ? 21.885 0.458 1.864 1.00 85.12 84 SER A O 1
ATOM 700 N N . PRO A 1 85 ? 24.028 0.136 2.467 1.00 86.00 85 PRO A N 1
ATOM 701 C CA . PRO A 1 85 ? 24.332 1.563 2.539 1.00 86.00 85 PRO A CA 1
ATOM 702 C C . PRO A 1 85 ? 24.007 2.265 1.217 1.00 86.00 85 PRO A C 1
ATOM 704 O O . PRO A 1 85 ? 24.406 1.792 0.150 1.00 86.00 85 PRO A O 1
ATOM 707 N N . ALA A 1 86 ? 23.284 3.385 1.282 1.00 87.88 86 ALA A N 1
ATOM 708 C CA . ALA A 1 86 ? 22.872 4.077 0.070 1.00 87.88 86 ALA A CA 1
ATOM 709 C C . ALA A 1 86 ? 24.093 4.655 -0.676 1.00 87.88 86 ALA A C 1
ATOM 711 O O . ALA A 1 86 ? 25.058 5.101 -0.037 1.00 87.88 86 ALA A O 1
ATOM 712 N N . PRO A 1 87 ? 24.064 4.703 -2.021 1.00 87.50 87 PRO A N 1
ATOM 713 C CA . PRO A 1 87 ? 25.137 5.300 -2.809 1.00 87.50 87 PRO A CA 1
ATOM 714 C C . PRO A 1 87 ? 25.446 6.741 -2.373 1.00 87.50 87 PRO A C 1
ATOM 716 O O . PRO A 1 87 ? 24.540 7.504 -2.029 1.00 87.50 87 PRO A O 1
ATOM 719 N N . GLY A 1 88 ? 26.727 7.119 -2.378 1.00 88.31 88 GLY A N 1
ATOM 720 C CA . GLY A 1 88 ? 27.180 8.447 -1.946 1.00 88.31 88 GLY A CA 1
ATOM 721 C C . GLY A 1 88 ? 26.979 8.756 -0.459 1.00 88.31 88 GLY A C 1
ATOM 722 O O . GLY A 1 88 ? 27.026 9.923 -0.069 1.00 88.31 88 GLY A O 1
ATOM 723 N N . GLY A 1 89 ? 26.745 7.732 0.373 1.00 89.56 89 GLY A N 1
ATOM 724 C CA . GLY A 1 89 ? 26.603 7.865 1.827 1.00 89.56 89 GLY A CA 1
ATOM 725 C C . GLY A 1 89 ? 25.292 8.512 2.275 1.00 89.56 89 GLY A C 1
ATOM 726 O O . GLY A 1 89 ? 25.223 9.022 3.391 1.00 89.56 89 GLY A O 1
ATOM 727 N N . GLY A 1 90 ? 24.280 8.547 1.404 1.00 89.38 90 GLY A N 1
ATOM 728 C CA . GLY A 1 90 ? 22.973 9.115 1.722 1.00 89.38 90 GLY A CA 1
ATOM 729 C C . GLY A 1 90 ? 22.081 8.207 2.577 1.00 89.38 90 GLY A C 1
ATOM 730 O O . GLY A 1 90 ? 22.440 7.084 2.928 1.00 89.38 90 GLY A O 1
ATOM 731 N N . ILE A 1 91 ? 20.880 8.703 2.868 1.00 89.81 91 ILE A N 1
ATOM 732 C CA . ILE A 1 91 ? 19.801 7.979 3.555 1.00 89.81 91 ILE A CA 1
ATOM 733 C C . ILE A 1 91 ? 18.608 7.859 2.602 1.00 89.81 91 ILE A C 1
ATOM 735 O O . ILE A 1 91 ? 18.265 8.828 1.921 1.00 89.81 91 ILE A O 1
ATOM 739 N N . ILE A 1 92 ? 17.989 6.677 2.535 1.00 91.56 92 ILE A N 1
ATOM 740 C CA . ILE A 1 92 ? 16.785 6.443 1.727 1.00 91.56 92 ILE A CA 1
ATOM 741 C C . ILE A 1 92 ? 15.554 6.635 2.607 1.00 91.56 92 ILE A C 1
ATOM 743 O O . ILE A 1 92 ? 15.213 5.775 3.413 1.00 91.56 92 ILE A O 1
ATOM 747 N N . GLU A 1 93 ? 14.853 7.739 2.410 1.00 91.81 93 GLU A N 1
ATOM 748 C CA . GLU A 1 93 ? 13.540 7.973 2.999 1.00 91.81 93 GLU A CA 1
ATOM 749 C C . GLU A 1 93 ? 12.484 7.275 2.132 1.00 91.81 93 GLU A C 1
ATOM 751 O O . GLU A 1 93 ? 12.358 7.566 0.936 1.00 91.81 93 GLU A O 1
ATOM 756 N N . GLN A 1 94 ? 11.750 6.323 2.717 1.00 92.94 94 GLN A N 1
ATOM 757 C CA . GLN A 1 94 ? 10.908 5.395 1.963 1.00 92.94 94 GLN A CA 1
ATOM 758 C C . GLN A 1 94 ? 9.418 5.728 2.062 1.00 92.94 94 GLN A C 1
ATOM 760 O O . GLN A 1 94 ? 8.827 5.762 3.148 1.00 92.94 94 GLN A O 1
ATOM 765 N N . SER A 1 95 ? 8.783 5.907 0.905 1.00 94.44 95 SER A N 1
ATOM 766 C CA . SER A 1 95 ? 7.346 6.168 0.779 1.00 94.44 95 SER A CA 1
ATOM 767 C C . SER A 1 95 ? 6.528 4.966 1.243 1.00 94.44 95 SER A C 1
ATOM 769 O O . SER A 1 95 ? 5.566 5.124 2.000 1.00 94.44 95 SER A O 1
ATOM 771 N N . ASP A 1 96 ? 6.923 3.752 0.854 1.00 93.81 96 ASP A N 1
ATOM 772 C CA . ASP A 1 96 ? 6.257 2.519 1.278 1.00 93.81 96 ASP A CA 1
ATOM 773 C C . ASP A 1 96 ? 6.450 2.258 2.775 1.00 93.81 96 ASP A C 1
ATOM 775 O O . ASP A 1 96 ? 5.466 2.023 3.471 1.00 93.81 96 ASP A O 1
ATOM 779 N N . GLY A 1 97 ? 7.677 2.365 3.294 1.00 93.19 97 GLY A N 1
ATOM 780 C CA . GLY A 1 97 ? 7.974 2.197 4.724 1.00 93.19 97 GLY A CA 1
ATOM 781 C C . GLY A 1 97 ? 7.138 3.115 5.617 1.00 93.19 97 GLY A C 1
ATOM 782 O O . GLY A 1 97 ? 6.502 2.656 6.570 1.00 93.19 97 GLY A O 1
ATOM 783 N N . THR A 1 98 ? 7.063 4.394 5.252 1.00 94.44 98 THR A N 1
ATOM 784 C CA . THR A 1 98 ? 6.257 5.397 5.964 1.00 94.44 98 THR A CA 1
ATOM 785 C C . THR A 1 98 ? 4.761 5.068 5.890 1.00 94.44 98 THR A C 1
ATOM 787 O O . THR A 1 98 ? 4.049 5.094 6.897 1.00 94.44 98 THR A O 1
ATOM 790 N N . SER A 1 99 ? 4.284 4.669 4.712 1.00 95.31 99 SER A N 1
ATOM 791 C CA . SER A 1 99 ? 2.882 4.303 4.482 1.00 95.31 99 SER A CA 1
ATOM 792 C C . SER A 1 99 ? 2.464 3.034 5.229 1.00 95.31 99 SER A C 1
ATOM 794 O O . SER A 1 99 ? 1.358 2.963 5.769 1.00 95.31 99 SER A O 1
ATOM 796 N N . TRP A 1 100 ? 3.348 2.040 5.325 1.00 96.12 100 TRP A N 1
ATOM 797 C CA . TRP A 1 100 ? 3.107 0.840 6.119 1.00 96.12 100 TRP A CA 1
ATOM 798 C C . TRP A 1 100 ? 2.957 1.155 7.605 1.00 96.12 100 TRP A C 1
ATOM 800 O O . TRP A 1 100 ? 2.086 0.587 8.266 1.00 96.12 100 TRP A O 1
ATOM 810 N N . MET A 1 101 ? 3.764 2.078 8.130 1.00 95.50 101 MET A N 1
ATOM 811 C CA . MET A 1 101 ? 3.645 2.525 9.517 1.00 95.50 101 MET A CA 1
ATOM 812 C C . MET A 1 101 ? 2.369 3.328 9.760 1.00 95.50 101 MET A C 1
ATOM 814 O O . MET A 1 101 ? 1.715 3.123 10.784 1.00 95.50 101 MET A O 1
ATOM 818 N N . ALA A 1 102 ? 1.934 4.145 8.800 1.00 95.25 102 ALA A N 1
ATOM 819 C CA . ALA A 1 102 ? 0.629 4.800 8.864 1.00 95.25 102 ALA A CA 1
ATOM 820 C C . ALA A 1 102 ? -0.528 3.783 8.868 1.00 95.25 102 ALA A C 1
ATOM 822 O O . ALA A 1 102 ? -1.433 3.871 9.700 1.00 95.25 102 ALA A O 1
ATOM 823 N N . MET A 1 103 ? -0.476 2.761 8.006 1.00 96.94 103 MET A N 1
ATOM 824 C CA . MET A 1 103 ? -1.448 1.662 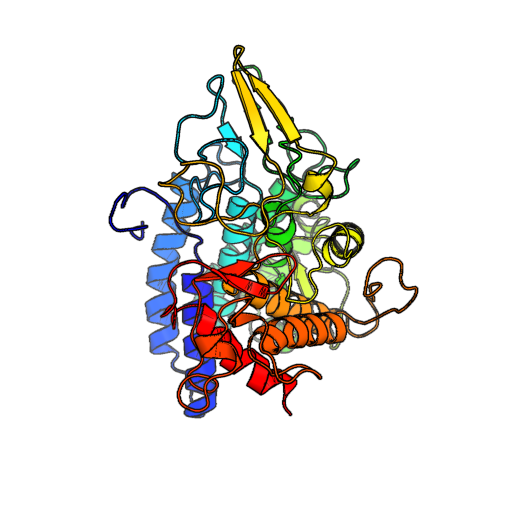8.014 1.00 96.94 103 MET A CA 1
ATOM 825 C C . MET A 1 103 ? -1.415 0.895 9.347 1.00 96.94 103 MET A C 1
ATOM 827 O O . MET A 1 103 ? -2.465 0.548 9.890 1.00 96.94 103 MET A O 1
ATOM 831 N N . TYR A 1 104 ? -0.232 0.649 9.915 1.00 96.88 104 TYR A N 1
ATOM 832 C CA . TYR A 1 104 ? -0.083 0.017 11.227 1.00 96.88 104 TYR A CA 1
ATOM 833 C C . TYR A 1 104 ? -0.724 0.873 12.333 1.00 96.88 104 TYR A C 1
ATOM 835 O O . TYR A 1 104 ? -1.507 0.342 13.123 1.00 96.88 104 TYR A O 1
ATOM 843 N N . CYS A 1 105 ? -0.500 2.193 12.343 1.00 96.00 105 CYS A N 1
ATOM 844 C CA . CYS A 1 105 ? -1.187 3.114 13.256 1.00 96.00 105 CYS A CA 1
ATOM 845 C C . CYS A 1 105 ? -2.706 2.963 13.179 1.00 96.00 105 CYS A C 1
ATOM 847 O O . CYS A 1 105 ? -3.349 2.818 14.217 1.00 96.00 105 CYS A O 1
ATOM 849 N N . LEU A 1 106 ? -3.278 2.948 11.971 1.00 96.69 106 LEU A N 1
ATOM 850 C CA . LEU A 1 106 ? -4.726 2.820 11.792 1.00 96.69 106 LEU A CA 1
ATOM 851 C C . LEU A 1 106 ? -5.262 1.467 12.265 1.00 96.69 106 LEU A C 1
ATOM 853 O O . LEU A 1 106 ? -6.298 1.418 12.926 1.00 96.69 106 LEU A O 1
ATOM 857 N N . ASN A 1 107 ? -4.545 0.372 11.998 1.00 98.00 107 ASN A N 1
ATOM 858 C CA . ASN A 1 107 ? -4.935 -0.943 12.510 1.00 98.00 107 ASN A CA 1
ATOM 859 C C . ASN A 1 107 ? -4.911 -0.971 14.044 1.00 98.00 107 ASN A C 1
ATOM 861 O O . ASN A 1 107 ? -5.857 -1.452 14.661 1.00 98.00 107 ASN A O 1
ATOM 865 N N . MET A 1 108 ? -3.869 -0.415 14.668 1.00 98.38 108 MET A N 1
ATOM 866 C CA . MET A 1 108 ? -3.772 -0.345 16.128 1.00 98.38 108 MET A CA 1
ATOM 867 C C . MET A 1 108 ? -4.827 0.578 16.740 1.00 98.38 108 MET A C 1
ATOM 869 O O . MET A 1 108 ? -5.413 0.224 17.761 1.00 98.38 108 MET A O 1
ATOM 873 N N . LEU A 1 109 ? -5.123 1.716 16.106 1.00 97.62 109 LEU A N 1
ATOM 874 C CA . LEU A 1 109 ? -6.230 2.591 16.490 1.00 97.62 109 LEU A CA 1
ATOM 875 C C . LEU A 1 109 ? -7.551 1.817 16.479 1.00 97.62 109 LEU A C 1
ATOM 877 O O . LEU A 1 109 ? -8.289 1.852 17.457 1.00 97.62 109 LEU A O 1
ATOM 881 N N . LYS A 1 110 ? -7.823 1.066 15.409 1.00 96.56 110 LYS A N 1
ATOM 882 C CA . LYS A 1 110 ? -9.056 0.288 15.267 1.00 96.56 110 LYS A CA 1
ATOM 883 C C . LYS A 1 110 ? -9.197 -0.790 16.338 1.00 96.56 110 LYS A C 1
ATOM 885 O O . LYS A 1 110 ? -10.255 -0.905 16.948 1.00 96.56 110 LYS A O 1
ATOM 890 N N . MET A 1 111 ? -8.119 -1.525 16.618 1.00 98.06 111 MET A N 1
ATOM 891 C CA . MET A 1 111 ? -8.092 -2.489 17.722 1.00 98.06 111 MET A CA 1
ATOM 892 C C . MET A 1 111 ? -8.325 -1.812 19.077 1.00 98.06 111 MET A C 1
ATOM 894 O O . MET A 1 111 ? -9.095 -2.322 19.883 1.00 98.06 111 MET A O 1
ATOM 898 N N . ALA A 1 112 ? -7.684 -0.668 19.330 1.00 98.19 112 ALA A N 1
ATOM 899 C CA . ALA A 1 112 ? -7.835 0.061 20.585 1.00 98.19 112 ALA A CA 1
ATOM 900 C C . ALA A 1 112 ? -9.267 0.578 20.779 1.00 98.19 112 ALA A C 1
ATOM 902 O O . ALA A 1 112 ? -9.818 0.422 21.862 1.00 98.19 112 ALA A O 1
ATOM 903 N N . LEU A 1 113 ? -9.890 1.134 19.735 1.00 97.31 113 LEU A N 1
ATOM 904 C CA . LEU A 1 113 ? -11.283 1.593 19.778 1.00 97.31 113 LEU A CA 1
ATOM 905 C C . LEU A 1 113 ? -12.269 0.437 20.000 1.00 97.31 113 LEU A C 1
ATOM 907 O O . LEU A 1 113 ? -13.250 0.610 20.724 1.00 97.31 113 LEU A O 1
ATOM 911 N N . GLU A 1 114 ? -12.003 -0.732 19.409 1.00 96.62 114 GLU A N 1
ATOM 912 C CA . GLU A 1 114 ? -12.790 -1.950 19.629 1.00 96.62 114 GLU A CA 1
ATOM 913 C C . GLU A 1 114 ? -12.670 -2.437 21.081 1.00 96.62 114 GLU A C 1
ATOM 915 O O . GLU A 1 114 ? -13.681 -2.664 21.738 1.00 96.62 114 GLU A O 1
ATOM 920 N N . LEU A 1 115 ? -11.449 -2.526 21.620 1.00 97.62 115 LEU A N 1
ATOM 921 C CA . LEU A 1 115 ? -11.215 -2.897 23.022 1.00 97.62 115 LEU A CA 1
ATOM 922 C C . LEU A 1 115 ? -11.818 -1.872 23.995 1.00 97.62 115 LEU A C 1
ATOM 924 O O . LEU A 1 115 ? -12.353 -2.245 25.042 1.00 97.62 115 LEU A O 1
ATOM 928 N N . ALA A 1 116 ? -11.785 -0.587 23.634 1.00 97.38 116 ALA A N 1
ATOM 929 C CA . ALA A 1 116 ? -12.339 0.498 24.433 1.00 97.38 116 ALA A CA 1
ATOM 930 C C . ALA A 1 116 ? -13.863 0.418 24.597 1.00 97.38 116 ALA A C 1
ATOM 932 O O . ALA A 1 116 ? -14.380 0.967 25.567 1.00 97.38 116 ALA A O 1
ATOM 933 N N . GLN A 1 117 ? -14.574 -0.309 23.722 1.00 93.62 117 GLN A N 1
ATOM 934 C CA . GLN A 1 117 ? -16.020 -0.526 23.870 1.00 93.62 117 GLN A CA 1
ATOM 935 C C . GLN A 1 117 ? -16.376 -1.246 25.179 1.00 93.62 117 GLN A C 1
ATOM 937 O O . GLN A 1 117 ? -17.453 -1.026 25.726 1.00 93.62 117 GLN A O 1
ATOM 942 N N . GLU A 1 118 ? -15.483 -2.103 25.679 1.00 93.56 118 GLU A N 1
ATOM 943 C CA . GLU A 1 118 ? -15.667 -2.837 26.939 1.00 93.56 118 GLU A CA 1
ATOM 944 C C . GLU A 1 118 ? -14.727 -2.340 28.045 1.00 93.56 118 GLU A C 1
ATOM 946 O O . GLU A 1 118 ? -15.004 -2.519 29.232 1.00 93.56 118 GLU A O 1
ATOM 951 N N . ARG A 1 119 ? -13.591 -1.738 27.672 1.00 95.69 119 ARG A N 1
ATOM 952 C CA . ARG A 1 119 ? -12.499 -1.385 28.587 1.00 95.69 119 ARG A CA 1
ATOM 953 C C . ARG A 1 119 ? -12.020 0.052 28.338 1.00 95.69 119 ARG A C 1
ATOM 955 O O . ARG A 1 119 ? -11.062 0.242 27.588 1.00 95.69 119 ARG A O 1
ATOM 962 N N . PRO A 1 120 ? -12.603 1.060 29.013 1.00 94.50 120 PRO A N 1
ATOM 963 C CA . PRO A 1 120 ? -12.327 2.481 28.753 1.00 94.50 120 PRO A CA 1
ATOM 964 C C . PRO A 1 120 ? -10.849 2.896 28.825 1.00 94.50 120 PRO A C 1
ATOM 966 O O . PRO A 1 120 ? -10.438 3.854 28.182 1.00 94.50 120 PRO A O 1
ATOM 969 N N . VAL A 1 121 ? -10.004 2.145 29.542 1.00 95.94 121 VAL A N 1
ATOM 970 C CA . VAL A 1 121 ? -8.546 2.376 29.595 1.00 95.94 121 VAL A CA 1
ATOM 971 C C . VAL A 1 121 ? -7.869 2.362 28.215 1.00 95.94 121 VAL A C 1
ATOM 973 O O . VAL A 1 121 ? -6.807 2.958 28.045 1.00 95.94 121 VAL A O 1
ATOM 976 N N . TYR A 1 122 ? -8.474 1.719 27.209 1.00 97.75 122 TYR A N 1
ATOM 977 C CA . TYR A 1 122 ? -7.950 1.720 25.843 1.00 97.75 122 TYR A CA 1
ATOM 978 C C . TYR A 1 122 ? -8.216 3.029 25.076 1.00 97.75 122 TYR A C 1
ATOM 980 O O . TYR A 1 122 ? -7.613 3.243 24.023 1.00 97.75 122 TYR A O 1
ATOM 988 N N . GLU A 1 123 ? -9.045 3.944 25.589 1.00 97.31 123 GLU A N 1
ATOM 989 C CA . GLU A 1 123 ? -9.258 5.260 24.964 1.00 97.31 123 GLU A CA 1
ATOM 990 C C . GLU A 1 123 ? -7.971 6.100 24.924 1.00 97.31 123 GLU A C 1
ATOM 992 O O . GLU A 1 123 ? -7.708 6.816 23.949 1.00 97.31 123 GLU A O 1
ATOM 997 N N . ASP A 1 124 ? -7.125 5.978 25.951 1.00 95.19 124 ASP A N 1
ATOM 998 C CA . ASP A 1 124 ? -5.850 6.690 26.015 1.00 95.19 124 ASP A CA 1
ATOM 999 C C . ASP A 1 124 ? -4.898 6.241 24.908 1.00 95.19 124 ASP A C 1
ATOM 1001 O O . ASP A 1 124 ? -4.311 7.065 24.199 1.00 95.19 124 ASP A O 1
ATOM 1005 N N . ILE A 1 125 ? -4.785 4.928 24.710 1.00 95.88 125 ILE A N 1
ATOM 1006 C CA . ILE A 1 125 ? -3.907 4.384 23.679 1.00 95.88 125 ILE A CA 1
ATOM 1007 C C . ILE A 1 125 ? -4.492 4.550 22.273 1.00 95.88 125 ILE A C 1
ATOM 1009 O O . ILE A 1 125 ? -3.731 4.774 21.330 1.00 95.88 125 ILE A O 1
ATOM 1013 N N . ALA A 1 126 ? -5.822 4.531 22.124 1.00 97.06 126 ALA A N 1
ATOM 1014 C CA . ALA A 1 126 ? -6.483 4.923 20.882 1.00 97.06 126 ALA A CA 1
ATOM 1015 C C . ALA A 1 126 ? -6.104 6.363 20.505 1.00 97.06 126 ALA A C 1
ATOM 1017 O O . ALA A 1 126 ? -5.657 6.613 19.387 1.00 97.06 126 ALA A O 1
ATOM 1018 N N . SER A 1 127 ? -6.168 7.293 21.462 1.00 95.38 127 SER A N 1
ATOM 1019 C CA . SER A 1 127 ? -5.764 8.688 21.243 1.00 95.38 127 SER A CA 1
ATOM 1020 C C . SER A 1 127 ? -4.306 8.803 20.786 1.00 95.38 127 SER A C 1
ATOM 1022 O O . SER A 1 127 ? -4.022 9.530 19.837 1.00 95.38 127 SER A O 1
ATOM 1024 N N . LYS A 1 128 ? -3.396 8.028 21.393 1.00 94.88 128 LYS A N 1
ATOM 1025 C CA . LYS A 1 128 ? -1.981 7.970 20.991 1.00 94.88 128 LYS A CA 1
ATOM 1026 C C . LYS A 1 128 ? -1.804 7.506 19.543 1.00 94.88 128 LYS A C 1
ATOM 1028 O O . LYS A 1 128 ? -0.982 8.064 18.824 1.00 94.88 128 LYS A O 1
ATOM 1033 N N . PHE A 1 129 ? -2.532 6.480 19.096 1.00 96.75 129 PHE A N 1
ATOM 1034 C CA . PHE A 1 129 ? -2.420 6.002 17.710 1.00 96.75 129 PHE A CA 1
ATOM 1035 C C . PHE A 1 129 ? -3.060 6.955 16.703 1.00 96.75 129 PHE A C 1
ATOM 1037 O O . PHE A 1 129 ? -2.530 7.108 15.604 1.00 96.75 129 PHE A O 1
ATOM 1044 N N . PHE A 1 130 ? -4.149 7.620 17.089 1.00 94.44 130 PHE A N 1
ATOM 1045 C CA . PHE A 1 130 ? -4.734 8.697 16.302 1.00 94.44 130 PHE A CA 1
ATOM 1046 C C . PHE A 1 130 ? -3.733 9.842 16.109 1.00 94.44 130 PHE A C 1
ATOM 1048 O O . PHE A 1 130 ? -3.414 10.164 14.970 1.00 94.44 130 PHE A O 1
ATOM 1055 N N . GLU A 1 131 ? -3.169 10.381 17.192 1.00 92.31 131 GLU A N 1
ATOM 1056 C CA . GLU A 1 131 ? -2.150 11.439 17.145 1.00 92.31 131 GLU A CA 1
ATOM 1057 C C . GLU A 1 131 ? -0.944 11.032 16.286 1.00 92.31 131 GLU A C 1
ATOM 1059 O O . GLU A 1 131 ? -0.523 11.774 15.400 1.00 92.31 131 GLU A O 1
ATOM 1064 N N . HIS A 1 132 ? -0.415 9.827 16.504 1.00 93.50 132 HIS A N 1
ATOM 1065 C CA . HIS A 1 132 ? 0.751 9.350 15.770 1.00 93.50 132 HIS A CA 1
ATOM 1066 C C . HIS A 1 132 ? 0.463 9.200 14.268 1.00 93.50 132 HIS A C 1
ATOM 1068 O O . HIS A 1 132 ? 1.319 9.514 13.446 1.00 93.50 132 HIS A O 1
ATOM 1074 N N . PHE A 1 133 ? -0.750 8.787 13.885 1.00 93.94 133 PHE A N 1
ATOM 1075 C CA . PHE A 1 133 ? -1.169 8.807 12.483 1.00 93.94 133 PHE A CA 1
ATOM 1076 C C . PHE A 1 133 ? -1.149 10.227 11.896 1.00 93.94 133 PHE A C 1
ATOM 1078 O O . PHE A 1 133 ? -0.682 10.396 10.769 1.00 93.94 133 PHE A O 1
ATOM 1085 N N . LEU A 1 134 ? -1.587 11.247 12.651 1.00 91.31 134 LEU A N 1
ATOM 1086 C CA . LEU A 1 134 ? -1.537 12.638 12.184 1.00 91.31 134 LEU A CA 1
ATOM 1087 C C . LEU A 1 134 ? -0.096 13.091 11.912 1.00 91.31 134 LEU A C 1
ATOM 1089 O O . LEU A 1 134 ? 0.160 13.699 10.876 1.00 91.31 134 LEU A O 1
ATOM 1093 N N . TYR A 1 135 ? 0.849 12.759 12.799 1.00 91.50 135 TYR A N 1
ATOM 1094 C CA . TYR A 1 135 ? 2.259 13.119 12.614 1.00 91.50 135 TYR A CA 1
ATOM 1095 C C . TYR A 1 135 ? 2.882 12.466 11.382 1.00 91.50 135 TYR A C 1
ATOM 1097 O O . TYR A 1 135 ? 3.504 13.164 10.583 1.00 91.50 135 TYR A O 1
ATOM 1105 N N . ILE A 1 136 ? 2.679 11.158 11.188 1.00 91.88 136 ILE A N 1
ATOM 1106 C CA . ILE A 1 136 ? 3.186 10.468 9.992 1.00 91.88 136 ILE A CA 1
ATOM 1107 C C . ILE A 1 136 ? 2.541 11.069 8.729 1.00 91.88 136 ILE A C 1
ATOM 1109 O O . ILE A 1 136 ? 3.222 11.301 7.730 1.00 91.88 136 ILE A O 1
ATOM 1113 N N . SER A 1 137 ? 1.235 11.365 8.768 1.00 90.50 137 SER A N 1
ATOM 1114 C CA . SER A 1 137 ? 0.522 11.952 7.626 1.00 90.50 137 SER A CA 1
ATOM 1115 C C . SER A 1 137 ? 1.042 13.342 7.277 1.00 90.50 137 SER A C 1
ATOM 1117 O O . SER A 1 137 ? 1.236 13.636 6.098 1.00 90.50 137 SER A O 1
ATOM 1119 N N . ALA A 1 138 ? 1.302 14.183 8.278 1.00 88.31 138 ALA A N 1
ATOM 1120 C CA . ALA A 1 138 ? 1.899 15.495 8.069 1.00 88.31 138 ALA A CA 1
ATOM 1121 C C . ALA A 1 138 ? 3.305 15.367 7.465 1.00 88.31 138 ALA A C 1
ATOM 1123 O O . ALA A 1 138 ? 3.571 15.968 6.428 1.00 88.31 138 ALA A O 1
ATOM 1124 N N . ALA A 1 139 ? 4.164 14.510 8.030 1.00 89.56 139 ALA A N 1
ATOM 1125 C CA . ALA A 1 139 ? 5.532 14.302 7.550 1.00 89.56 139 ALA A CA 1
ATOM 1126 C C . ALA A 1 139 ? 5.584 13.848 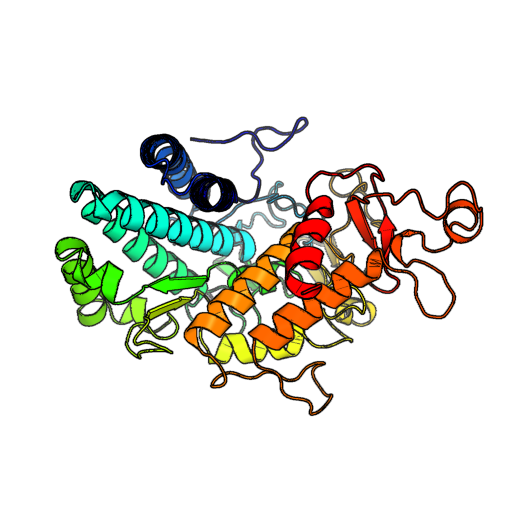6.081 1.00 89.56 139 ALA A C 1
ATOM 1128 O O . ALA A 1 139 ? 6.311 14.428 5.273 1.00 89.56 139 ALA A O 1
ATOM 1129 N N . MET A 1 140 ? 4.754 12.871 5.704 1.00 89.69 140 MET A N 1
ATOM 1130 C CA . MET A 1 140 ? 4.664 12.390 4.322 1.00 89.69 140 MET A CA 1
ATOM 1131 C C . MET A 1 140 ? 4.218 13.483 3.346 1.00 89.69 140 MET A C 1
ATOM 1133 O O . MET A 1 140 ? 4.694 13.545 2.208 1.00 89.69 140 MET A O 1
ATOM 1137 N N . ASN A 1 141 ? 3.260 14.312 3.772 1.00 88.81 141 ASN A N 1
ATOM 1138 C CA . ASN A 1 141 ? 2.573 15.262 2.908 1.00 88.81 141 ASN A CA 1
ATOM 1139 C C . ASN A 1 141 ? 3.164 16.677 2.923 1.00 88.81 141 ASN A C 1
ATOM 1141 O O . ASN A 1 141 ? 2.706 17.488 2.106 1.00 88.81 141 ASN A O 1
ATOM 1145 N N . SER A 1 142 ? 4.173 16.931 3.765 1.00 84.75 142 SER A N 1
ATOM 1146 C CA . SER A 1 142 ? 4.956 18.168 3.825 1.00 84.75 142 SER A CA 1
ATOM 1147 C C . SER A 1 142 ? 5.343 18.676 2.436 1.00 84.75 142 SER A C 1
ATOM 1149 O O . SER A 1 142 ? 5.638 17.910 1.517 1.00 84.75 142 SER A O 1
ATOM 1151 N N . LEU A 1 143 ? 5.321 19.995 2.265 1.00 73.12 143 LEU A N 1
ATOM 1152 C CA . LEU A 1 143 ? 5.671 20.631 0.998 1.00 73.12 143 LEU A CA 1
ATOM 1153 C C . LEU A 1 143 ? 7.195 20.691 0.820 1.00 73.12 143 LEU A C 1
ATOM 1155 O O . LEU A 1 143 ? 7.939 20.789 1.791 1.00 73.12 143 LEU A O 1
ATOM 1159 N N . GLY A 1 144 ? 7.656 20.696 -0.431 1.00 71.69 144 GLY A N 1
ATOM 1160 C CA . GLY A 1 144 ? 9.069 20.900 -0.756 1.00 71.69 144 GLY A CA 1
ATOM 1161 C C . GLY A 1 144 ? 9.951 19.682 -0.473 1.00 71.69 144 GLY A C 1
ATOM 1162 O O . GLY A 1 144 ? 9.583 18.556 -0.797 1.00 71.69 144 GLY A O 1
ATOM 1163 N N . GLU A 1 145 ? 11.139 19.918 0.084 1.00 70.75 145 GLU A N 1
ATOM 1164 C CA . GLU A 1 145 ? 12.181 18.895 0.288 1.00 70.75 145 GLU A CA 1
ATOM 1165 C C . GLU A 1 145 ? 11.949 18.000 1.520 1.00 70.75 145 GLU A C 1
ATOM 1167 O O . GLU A 1 145 ? 12.716 17.062 1.764 1.00 70.75 145 GLU A O 1
ATOM 1172 N N . ASP A 1 146 ? 10.874 18.259 2.269 1.00 78.00 146 ASP A N 1
ATOM 1173 C CA . ASP A 1 146 ? 10.573 17.570 3.523 1.00 78.00 146 ASP A CA 1
ATOM 1174 C C . ASP A 1 146 ? 9.590 16.405 3.336 1.00 78.00 146 ASP A C 1
ATOM 1176 O O . ASP A 1 146 ? 9.770 15.356 3.954 1.00 78.00 146 ASP A O 1
ATOM 1180 N N . GLY A 1 147 ? 8.648 16.484 2.386 1.00 86.75 147 GLY A N 1
ATOM 1181 C CA . GLY A 1 147 ? 7.682 15.410 2.092 1.00 86.75 147 GLY A CA 1
ATOM 1182 C C . GLY A 1 147 ? 8.010 14.553 0.863 1.00 86.75 147 GLY A C 1
ATOM 1183 O O . GLY A 1 147 ? 8.841 14.903 0.025 1.00 86.75 147 GLY A O 1
ATOM 1184 N N . LEU A 1 148 ? 7.345 13.403 0.749 1.00 93.44 148 LEU A N 1
ATOM 1185 C CA . LEU A 1 148 ? 7.612 12.405 -0.302 1.00 93.44 148 LEU A CA 1
ATOM 1186 C C . LEU A 1 148 ? 6.672 12.521 -1.512 1.00 93.44 148 LEU A C 1
ATOM 1188 O O . LEU A 1 148 ? 6.774 11.753 -2.471 1.00 93.44 148 LEU A O 1
ATOM 1192 N N . TRP A 1 149 ? 5.751 13.485 -1.485 1.00 94.62 149 TRP A N 1
ATOM 1193 C CA . TRP A 1 149 ? 4.911 13.822 -2.628 1.00 94.62 149 TRP A CA 1
ATOM 1194 C C . TRP A 1 149 ? 5.665 14.711 -3.613 1.00 94.62 149 TRP A C 1
ATOM 1196 O O . TRP A 1 149 ? 6.117 15.801 -3.266 1.00 94.62 149 TRP A O 1
ATOM 1206 N N . ASN A 1 150 ? 5.731 14.293 -4.873 1.00 94.44 150 ASN A N 1
ATOM 1207 C CA . ASN A 1 150 ? 6.256 15.131 -5.938 1.00 94.44 150 ASN A CA 1
ATOM 1208 C C . ASN A 1 150 ? 5.100 15.838 -6.661 1.00 94.44 150 ASN A C 1
ATOM 1210 O O . ASN A 1 150 ? 4.273 15.186 -7.296 1.00 94.44 150 ASN A O 1
ATOM 1214 N N . GLU A 1 151 ? 5.049 17.170 -6.580 1.00 92.62 151 GLU A N 1
ATOM 1215 C CA . GLU A 1 151 ? 3.940 17.960 -7.135 1.00 92.62 151 GLU A CA 1
ATOM 1216 C C . GLU A 1 151 ? 3.922 17.995 -8.668 1.00 92.62 151 GLU A C 1
ATOM 1218 O O . GLU A 1 151 ? 2.848 17.994 -9.263 1.00 92.62 151 GLU A O 1
ATOM 1223 N N . GLU A 1 152 ? 5.088 17.976 -9.313 1.00 92.94 152 GLU A N 1
ATOM 1224 C CA . GLU A 1 152 ? 5.225 17.948 -10.777 1.00 92.94 152 GLU A CA 1
ATOM 1225 C C . GLU A 1 152 ? 4.663 16.637 -11.349 1.00 92.94 152 GLU A C 1
ATOM 1227 O O . GLU A 1 152 ? 3.805 16.627 -12.232 1.00 92.94 152 GLU A O 1
ATOM 1232 N N . GLU A 1 153 ? 5.080 15.512 -10.776 1.00 94.19 153 GLU A N 1
ATOM 1233 C CA . GLU A 1 153 ? 4.636 14.189 -11.198 1.00 94.19 153 GLU A CA 1
ATOM 1234 C C . GLU A 1 153 ? 3.222 13.881 -10.684 1.00 94.19 153 GLU A C 1
ATOM 1236 O O . GLU A 1 153 ? 2.427 13.223 -11.344 1.00 94.19 153 GLU A O 1
ATOM 1241 N N . GLY A 1 154 ? 2.847 14.372 -9.510 1.00 95.12 154 GLY A N 1
ATOM 1242 C CA . GLY A 1 154 ? 1.594 13.988 -8.870 1.00 95.12 154 GLY A CA 1
ATOM 1243 C C . GLY A 1 154 ? 1.605 12.554 -8.376 1.00 95.12 154 GLY A C 1
ATOM 1244 O O . GLY A 1 154 ? 0.658 11.804 -8.629 1.00 95.12 154 GLY A O 1
ATOM 1245 N N . PHE A 1 155 ? 2.705 12.167 -7.739 1.00 97.00 155 PHE A N 1
ATOM 1246 C CA . PHE A 1 155 ? 2.919 10.818 -7.242 1.00 97.00 155 PHE A CA 1
ATOM 1247 C C . PHE A 1 155 ? 3.898 10.827 -6.068 1.00 97.00 155 PHE A C 1
ATOM 1249 O O . PHE A 1 155 ? 4.685 11.767 -5.922 1.00 97.00 155 PHE A O 1
ATOM 1256 N N . TYR A 1 156 ? 3.846 9.784 -5.244 1.00 96.81 156 TYR A N 1
ATOM 1257 C CA . TYR A 1 156 ? 4.798 9.599 -4.153 1.00 96.81 156 TYR A CA 1
ATOM 1258 C C . TYR A 1 156 ? 6.020 8.816 -4.629 1.00 96.81 156 TYR A C 1
ATOM 1260 O O . TYR A 1 156 ? 5.891 7.880 -5.421 1.00 96.81 156 TYR A O 1
ATOM 1268 N N . PHE A 1 157 ? 7.191 9.190 -4.126 1.00 95.81 157 PHE A N 1
ATOM 1269 C CA . PHE A 1 157 ? 8.458 8.538 -4.443 1.00 95.81 157 PHE A CA 1
ATOM 1270 C C . PHE A 1 157 ? 9.315 8.385 -3.192 1.00 95.81 157 PHE A C 1
ATOM 1272 O O . PHE A 1 157 ? 9.222 9.193 -2.269 1.00 95.81 157 PHE A O 1
ATOM 1279 N N . ASP A 1 158 ? 10.194 7.386 -3.201 1.00 94.56 158 ASP A N 1
ATOM 1280 C CA . ASP A 1 158 ? 11.323 7.355 -2.274 1.00 94.56 158 ASP A CA 1
ATOM 1281 C C . ASP A 1 158 ? 12.246 8.553 -2.542 1.00 94.56 158 ASP A C 1
ATOM 1283 O O . ASP A 1 158 ? 12.288 9.112 -3.648 1.00 94.56 158 ASP A O 1
ATOM 1287 N N . ARG A 1 159 ? 13.018 8.942 -1.532 1.00 93.12 159 ARG A N 1
ATOM 1288 C CA . ARG A 1 159 ? 13.941 10.075 -1.606 1.00 93.12 159 ARG A CA 1
ATOM 1289 C C . ARG A 1 159 ? 15.304 9.677 -1.069 1.00 93.12 159 ARG A C 1
ATOM 1291 O O . ARG A 1 159 ? 15.410 9.068 -0.013 1.00 93.12 159 ARG A O 1
ATOM 1298 N N . LEU A 1 160 ? 16.352 10.040 -1.800 1.00 93.19 160 LEU A N 1
ATOM 1299 C CA . LEU A 1 160 ? 17.729 9.917 -1.341 1.00 93.19 160 LEU A CA 1
ATOM 1300 C C . LEU A 1 160 ? 18.182 11.259 -0.764 1.00 93.19 160 LEU A C 1
ATOM 1302 O O . LEU A 1 160 ? 18.329 12.238 -1.502 1.00 93.19 160 LEU A O 1
ATOM 1306 N N . ARG A 1 161 ? 18.408 11.300 0.548 1.00 91.19 161 ARG A N 1
ATOM 1307 C CA . ARG A 1 161 ? 18.965 12.454 1.254 1.00 91.19 161 ARG A CA 1
ATOM 1308 C C . ARG A 1 161 ? 20.478 12.317 1.329 1.00 91.19 161 ARG A C 1
ATOM 1310 O O . ARG A 1 161 ? 20.999 11.449 2.023 1.00 91.19 161 ARG A O 1
ATOM 1317 N N . MET A 1 162 ? 21.182 13.159 0.585 1.00 91.88 162 MET A N 1
ATOM 1318 C CA . MET A 1 162 ? 22.642 13.153 0.516 1.00 91.88 162 MET A CA 1
ATOM 1319 C C . MET A 1 162 ? 23.264 13.829 1.754 1.00 91.88 162 MET A C 1
ATOM 1321 O O . MET A 1 162 ? 22.636 14.718 2.334 1.00 91.88 162 MET A O 1
ATOM 1325 N N . PRO A 1 163 ? 24.524 13.514 2.120 1.00 90.88 163 PRO A N 1
ATOM 1326 C CA . PRO A 1 163 ? 25.206 14.141 3.263 1.00 90.88 163 PRO A CA 1
ATOM 1327 C C . PRO A 1 163 ? 25.319 15.670 3.186 1.00 90.88 163 PRO A C 1
ATOM 1329 O O . PRO A 1 163 ? 25.420 16.341 4.206 1.00 90.88 163 PRO A O 1
ATOM 1332 N N . ASN A 1 164 ? 25.284 16.236 1.978 1.00 89.50 164 ASN A N 1
ATOM 1333 C CA . ASN A 1 164 ? 25.291 17.684 1.751 1.00 89.50 164 ASN A CA 1
ATOM 1334 C C . ASN A 1 164 ? 23.904 18.344 1.911 1.00 89.50 164 ASN A C 1
ATOM 1336 O O . ASN A 1 164 ? 23.743 19.506 1.548 1.00 89.50 164 ASN A O 1
ATOM 1340 N N . GLY A 1 165 ? 22.902 17.603 2.391 1.00 87.06 165 GLY A N 1
ATOM 1341 C CA . GLY A 1 165 ? 21.527 18.066 2.580 1.00 87.06 165 GLY A CA 1
ATOM 1342 C C . GLY A 1 165 ? 20.643 17.956 1.337 1.00 87.06 165 GLY A C 1
ATOM 1343 O O . GLY A 1 165 ? 19.428 18.076 1.460 1.00 87.06 165 GLY A O 1
ATOM 1344 N N . LYS A 1 166 ? 21.209 17.675 0.154 1.00 90.00 166 LYS A N 1
ATOM 1345 C CA . LYS A 1 166 ? 20.435 17.582 -1.089 1.00 90.00 166 LYS A CA 1
ATOM 1346 C C . LYS A 1 166 ? 19.450 16.414 -1.035 1.00 90.00 166 LYS A C 1
ATOM 1348 O O . LYS A 1 166 ? 19.850 15.260 -0.883 1.00 90.00 166 LYS A O 1
ATOM 1353 N N . ALA A 1 167 ? 18.180 16.722 -1.263 1.00 91.44 167 ALA A N 1
ATOM 1354 C CA . ALA A 1 167 ? 17.104 15.760 -1.449 1.00 91.44 167 ALA A CA 1
ATOM 1355 C C . ALA A 1 167 ? 16.949 15.389 -2.935 1.00 91.44 167 ALA A C 1
ATOM 1357 O O . ALA A 1 167 ? 16.679 16.247 -3.777 1.00 91.44 167 ALA A O 1
ATOM 1358 N N . ILE A 1 168 ? 17.102 14.108 -3.276 1.00 92.94 168 ILE A N 1
ATOM 1359 C CA . ILE A 1 168 ? 16.930 13.604 -4.646 1.00 92.94 168 ILE A CA 1
ATOM 1360 C C . ILE A 1 168 ? 15.715 12.669 -4.683 1.00 92.94 168 ILE A C 1
ATOM 1362 O O . ILE A 1 168 ? 15.797 11.561 -4.151 1.00 92.94 168 ILE A O 1
ATOM 1366 N N . PRO A 1 169 ? 14.588 13.062 -5.306 1.00 93.62 169 PRO A N 1
ATOM 1367 C CA . PRO A 1 169 ? 13.458 12.157 -5.479 1.00 93.62 169 PRO A CA 1
ATOM 1368 C C . PRO A 1 169 ? 13.828 11.039 -6.460 1.00 93.62 169 PRO A C 1
ATOM 1370 O O . PRO A 1 169 ? 14.267 11.303 -7.583 1.00 93.62 169 PRO A O 1
ATOM 1373 N N . LEU A 1 170 ? 13.617 9.791 -6.050 1.00 95.00 170 LEU A N 1
ATOM 1374 C CA . LEU A 1 170 ? 13.838 8.609 -6.874 1.00 95.00 170 LEU A CA 1
ATOM 1375 C C . LEU A 1 170 ? 12.579 8.373 -7.714 1.00 95.00 170 LEU A C 1
ATOM 1377 O O . LEU A 1 170 ? 11.671 7.660 -7.292 1.00 95.00 170 LEU A O 1
ATOM 1381 N N . LYS A 1 171 ? 12.506 9.006 -8.895 1.00 95.56 171 LYS A N 1
ATOM 1382 C CA . LYS A 1 171 ? 11.313 9.067 -9.771 1.00 95.56 171 LYS A CA 1
ATOM 1383 C C . LYS A 1 171 ? 10.966 7.728 -10.469 1.00 95.56 171 LYS A C 1
ATOM 1385 O O . LYS A 1 171 ? 10.702 7.686 -11.670 1.00 95.56 171 LYS A O 1
ATOM 1390 N N . VAL A 1 172 ? 10.945 6.628 -9.718 1.00 96.81 172 VAL A N 1
ATOM 1391 C CA . VAL A 1 172 ? 10.504 5.297 -10.155 1.00 96.81 172 VAL A CA 1
ATOM 1392 C C . VAL A 1 172 ? 9.003 5.161 -9.888 1.00 96.81 172 VAL A C 1
ATOM 1394 O O . VAL A 1 172 ? 8.564 5.109 -8.740 1.00 96.81 172 VAL A O 1
ATOM 1397 N N . ARG A 1 173 ? 8.191 5.099 -10.947 1.00 97.56 173 ARG A N 1
ATOM 1398 C CA . ARG A 1 173 ? 6.737 4.887 -10.870 1.00 97.56 173 ARG A CA 1
ATOM 1399 C C . ARG A 1 173 ? 6.460 3.421 -10.559 1.00 97.56 173 ARG A C 1
ATOM 1401 O O . ARG A 1 173 ? 6.246 2.609 -11.457 1.00 97.56 173 ARG A O 1
ATOM 1408 N N . SER A 1 174 ? 6.480 3.083 -9.278 1.00 98.00 174 SER A N 1
ATOM 1409 C CA . SER A 1 174 ? 6.283 1.718 -8.795 1.00 98.00 174 SER A CA 1
ATOM 1410 C C . SER A 1 174 ? 5.161 1.618 -7.764 1.00 98.00 174 SER A C 1
ATOM 1412 O O . SER A 1 174 ? 4.564 2.621 -7.364 1.00 98.00 174 SER A O 1
ATOM 1414 N N . MET A 1 175 ? 4.890 0.392 -7.315 1.00 98.00 175 MET A N 1
ATOM 1415 C CA . MET A 1 175 ? 3.957 0.087 -6.232 1.00 98.00 175 MET A CA 1
ATOM 1416 C C . MET A 1 175 ? 4.268 0.892 -4.962 1.00 98.00 175 MET A C 1
ATOM 1418 O O . MET A 1 175 ? 3.351 1.225 -4.221 1.00 98.00 175 MET A O 1
ATOM 1422 N N . VAL A 1 176 ? 5.524 1.300 -4.749 1.00 96.38 176 VAL A N 1
ATOM 1423 C CA . VAL A 1 176 ? 5.941 2.173 -3.636 1.00 96.38 176 VAL A CA 1
ATOM 1424 C C . VAL A 1 176 ? 5.141 3.476 -3.574 1.00 96.38 176 VAL A C 1
ATOM 1426 O O . VAL A 1 176 ? 4.798 3.932 -2.484 1.00 96.38 176 VAL A O 1
ATOM 1429 N N . GLY A 1 177 ? 4.795 4.060 -4.725 1.00 97.00 177 GLY A N 1
ATOM 1430 C CA . GLY A 1 177 ? 3.976 5.273 -4.778 1.00 97.00 177 GLY A CA 1
ATOM 1431 C C . GLY A 1 177 ? 2.464 5.020 -4.743 1.00 97.00 177 GLY A C 1
ATOM 1432 O O . GLY A 1 177 ? 1.691 5.972 -4.640 1.00 97.00 177 GLY A O 1
ATOM 1433 N N . LEU A 1 178 ? 2.035 3.752 -4.795 1.00 98.38 178 LEU A N 1
ATOM 1434 C CA . LEU A 1 178 ? 0.640 3.326 -4.622 1.00 98.38 178 LEU A CA 1
ATOM 1435 C C . LEU A 1 178 ? 0.334 2.854 -3.191 1.00 98.38 178 LEU A C 1
ATOM 1437 O O . LEU A 1 178 ? -0.776 3.069 -2.713 1.00 98.38 178 LEU A O 1
ATOM 1441 N N . ILE A 1 179 ? 1.313 2.282 -2.481 1.00 97.94 179 ILE A N 1
ATOM 1442 C CA . ILE A 1 179 ? 1.196 1.836 -1.078 1.00 97.94 179 ILE A CA 1
ATOM 1443 C C . ILE A 1 179 ? 0.654 2.917 -0.113 1.00 97.94 179 ILE A C 1
ATOM 1445 O O . ILE A 1 179 ? -0.074 2.534 0.805 1.00 97.94 179 ILE A O 1
ATOM 1449 N N . PRO A 1 180 ? 0.871 4.240 -0.299 1.00 96.94 180 PRO A N 1
ATOM 1450 C CA . PRO A 1 180 ? 0.191 5.273 0.495 1.00 96.94 180 PRO A CA 1
ATOM 1451 C C . PRO A 1 180 ? -1.336 5.122 0.590 1.00 96.94 180 PRO A C 1
ATOM 1453 O O . PRO A 1 180 ? -1.932 5.496 1.598 1.00 96.94 180 PRO A O 1
ATOM 1456 N N . LEU A 1 181 ? -1.983 4.524 -0.417 1.00 97.50 181 LEU A N 1
ATOM 1457 C CA . LEU A 1 181 ? -3.426 4.252 -0.427 1.00 97.50 181 LEU A CA 1
ATOM 1458 C C . LEU A 1 181 ? -3.852 3.186 0.600 1.00 97.50 181 LEU A C 1
ATOM 1460 O O . LEU A 1 181 ? -5.037 3.069 0.910 1.00 97.50 181 LEU A O 1
ATOM 1464 N N . PHE A 1 182 ? -2.918 2.396 1.138 1.00 97.62 182 PHE A N 1
ATOM 1465 C CA . PHE A 1 182 ? -3.195 1.366 2.149 1.00 97.62 182 PHE A CA 1
ATOM 1466 C C . PHE A 1 182 ? -3.506 1.954 3.524 1.00 97.62 182 PHE A C 1
ATOM 1468 O O . PHE A 1 182 ? -4.248 1.362 4.312 1.00 97.62 182 PHE A O 1
ATOM 1475 N N . ALA A 1 183 ? -2.992 3.150 3.801 1.00 95.38 183 ALA A N 1
ATOM 1476 C CA . ALA A 1 183 ? -3.225 3.875 5.037 1.00 95.38 183 ALA A CA 1
ATOM 1477 C C . ALA A 1 183 ? -4.558 4.643 4.979 1.00 95.38 183 ALA A C 1
ATOM 1479 O O . ALA A 1 183 ? -4.603 5.875 4.921 1.00 95.38 183 ALA A O 1
ATOM 1480 N N . VAL A 1 184 ? -5.651 3.875 4.988 1.00 95.56 184 VAL A N 1
ATOM 1481 C CA . VAL A 1 184 ? -7.021 4.389 5.018 1.00 95.56 184 VAL A CA 1
ATOM 1482 C C . VAL A 1 184 ? -7.921 3.602 5.974 1.00 95.56 184 VAL A C 1
ATOM 1484 O O . VAL A 1 184 ? -7.922 2.365 5.987 1.00 95.56 184 VAL A O 1
ATOM 1487 N N . ASP A 1 185 ? -8.718 4.322 6.765 1.00 94.25 185 ASP A N 1
ATOM 1488 C CA . ASP A 1 185 ? -9.828 3.775 7.548 1.00 94.25 185 ASP A CA 1
ATOM 1489 C C . ASP A 1 185 ? -10.910 4.836 7.822 1.00 94.25 185 ASP A C 1
ATOM 1491 O O . ASP A 1 185 ? -10.707 6.031 7.598 1.00 94.25 185 ASP A O 1
ATOM 1495 N N . THR A 1 186 ? -12.073 4.396 8.299 1.00 92.25 186 THR A N 1
ATOM 1496 C CA . THR A 1 186 ? -13.205 5.265 8.643 1.00 92.25 186 THR A CA 1
ATOM 1497 C C . THR A 1 186 ? -13.531 5.156 10.122 1.00 92.25 186 THR A C 1
ATOM 1499 O O . THR A 1 186 ? -13.534 4.064 10.691 1.00 92.25 186 THR A O 1
ATOM 1502 N N . LEU A 1 187 ? -13.862 6.288 10.740 1.00 91.12 187 LEU A N 1
ATOM 1503 C CA . LEU A 1 187 ? -14.405 6.314 12.093 1.00 91.12 187 LEU A CA 1
ATOM 1504 C C . LEU A 1 187 ? -15.928 6.440 12.022 1.00 91.12 187 LEU A C 1
ATOM 1506 O O . LEU A 1 187 ? -16.454 7.406 11.462 1.00 91.12 187 LEU A O 1
ATOM 1510 N N . GLU A 1 188 ? -16.621 5.447 12.580 1.00 90.44 188 GLU A N 1
ATOM 1511 C CA . GLU A 1 188 ? -18.083 5.418 12.655 1.00 90.44 188 GLU A CA 1
ATOM 1512 C C . GLU A 1 188 ? -18.565 6.357 13.781 1.00 90.44 188 GLU A C 1
ATOM 1514 O O . GLU A 1 188 ? -18.056 6.252 14.906 1.00 90.44 188 GLU A O 1
ATOM 1519 N N . PRO A 1 189 ? -19.550 7.243 13.537 1.00 87.19 189 PRO A N 1
ATOM 1520 C CA . PRO A 1 189 ? -20.032 8.198 14.542 1.00 87.19 189 PRO A CA 1
ATOM 1521 C C . PRO A 1 189 ? -20.459 7.526 15.845 1.00 87.19 189 PRO A C 1
ATOM 1523 O O . PRO A 1 189 ? -20.043 7.936 16.927 1.00 87.19 189 PRO A O 1
ATOM 1526 N N . GLN A 1 190 ? -21.190 6.413 15.740 1.00 89.12 190 GLN A N 1
ATOM 1527 C CA . GLN A 1 190 ? -21.719 5.684 16.894 1.00 89.12 190 GLN A CA 1
ATOM 1528 C C . GLN A 1 190 ? -20.605 5.071 17.756 1.00 89.12 190 GLN A C 1
ATOM 1530 O O . GLN A 1 190 ? -20.788 4.879 18.956 1.00 89.12 190 GLN A O 1
ATOM 1535 N N . MET A 1 191 ? -19.448 4.756 17.160 1.00 89.75 191 MET A N 1
ATOM 1536 C CA . MET A 1 191 ? -18.276 4.283 17.900 1.00 89.75 191 MET A CA 1
ATOM 1537 C C . MET A 1 191 ? -17.626 5.431 18.677 1.00 89.75 191 MET A C 1
ATOM 1539 O O . MET A 1 191 ? -17.265 5.248 19.837 1.00 89.75 191 MET A O 1
ATOM 1543 N N . ILE A 1 192 ? -17.509 6.612 18.063 1.00 89.38 192 ILE A N 1
ATOM 1544 C CA . ILE A 1 192 ? -16.931 7.804 18.701 1.00 89.38 192 ILE A CA 1
ATOM 1545 C C . ILE A 1 192 ? -17.815 8.291 19.856 1.00 89.38 192 ILE A C 1
ATOM 1547 O O . ILE A 1 192 ? -17.301 8.652 20.912 1.00 89.38 192 ILE A O 1
ATOM 1551 N N . GLU A 1 193 ? -19.137 8.303 19.682 1.00 90.38 193 GLU A N 1
ATOM 1552 C CA . GLU A 1 193 ? -20.083 8.775 20.704 1.00 90.38 193 GLU A CA 1
ATOM 1553 C C . GLU A 1 193 ? -20.003 7.987 22.015 1.00 90.38 193 GLU A C 1
ATOM 1555 O O . GLU A 1 193 ? -20.205 8.556 23.088 1.00 90.38 193 GLU A O 1
ATOM 1560 N N . ARG A 1 194 ? -19.667 6.696 21.937 1.00 93.56 194 ARG A N 1
ATOM 1561 C CA . ARG A 1 194 ? -19.515 5.808 23.099 1.00 93.56 194 ARG A CA 1
ATOM 1562 C C . ARG A 1 194 ? -18.184 5.975 23.834 1.00 93.56 194 ARG A C 1
ATOM 1564 O O . ARG A 1 194 ? -18.036 5.409 24.910 1.00 93.56 194 ARG A O 1
ATOM 1571 N N . LEU A 1 195 ? -17.240 6.729 23.270 1.00 96.06 195 LEU A N 1
ATOM 1572 C CA . LEU A 1 195 ? -15.871 6.884 23.768 1.00 96.06 195 LEU A CA 1
ATOM 1573 C C . LEU A 1 195 ? -15.565 8.372 24.037 1.00 96.06 195 LEU A C 1
ATOM 1575 O O . LEU A 1 195 ? -14.912 9.038 23.224 1.00 96.06 195 LEU A O 1
ATOM 1579 N N . PRO A 1 196 ? -16.085 8.947 25.139 1.00 95.25 196 PRO A N 1
ATOM 1580 C CA . PRO A 1 196 ? -16.016 10.386 25.392 1.00 95.25 196 PRO A CA 1
ATOM 1581 C C . PRO A 1 196 ? -14.588 10.906 25.611 1.00 95.25 196 PRO A C 1
ATOM 1583 O O . PRO A 1 196 ? -14.300 12.052 25.249 1.00 95.25 196 PRO A O 1
ATOM 1586 N N . GLY A 1 197 ? -13.686 10.094 26.165 1.00 95.12 197 GLY A N 1
ATOM 1587 C CA . GLY A 1 197 ? -12.281 10.451 26.358 1.00 95.12 197 GLY A CA 1
ATOM 1588 C C . GLY A 1 197 ? -11.545 10.569 25.025 1.00 95.12 197 GLY A C 1
ATOM 1589 O O . GLY A 1 197 ? -10.928 11.602 24.742 1.00 95.12 197 GLY A O 1
ATOM 1590 N N . PHE A 1 198 ? -11.692 9.562 24.160 1.00 96.06 198 PHE A N 1
ATOM 1591 C CA . PHE A 1 198 ? -11.161 9.594 22.798 1.00 96.06 198 PHE A CA 1
ATOM 1592 C C . PHE A 1 198 ? -11.760 10.749 21.990 1.00 96.06 198 PHE A C 1
ATOM 1594 O O . PHE A 1 198 ? -11.021 11.517 21.370 1.00 96.06 198 PHE A O 1
ATOM 1601 N N . ARG A 1 199 ? -13.089 10.926 22.034 1.00 94.38 199 ARG A N 1
ATOM 1602 C CA . ARG A 1 199 ? -13.787 12.011 21.330 1.00 94.38 199 ARG A CA 1
ATOM 1603 C C . ARG A 1 199 ? -13.241 13.382 21.722 1.00 94.38 199 ARG A C 1
ATOM 1605 O O . ARG A 1 199 ? -12.983 14.200 20.841 1.00 94.38 199 ARG A O 1
ATOM 1612 N N . SER A 1 200 ? -13.045 13.617 23.018 1.00 94.25 200 SER A N 1
ATOM 1613 C CA . SER A 1 200 ? -12.535 14.893 23.531 1.00 94.25 200 SER A CA 1
ATOM 1614 C C . SER A 1 200 ? -11.116 15.172 23.035 1.00 94.25 200 SER A C 1
ATOM 1616 O O . SER A 1 200 ? -10.844 16.271 22.554 1.00 94.25 200 SER A O 1
ATOM 1618 N N . ARG A 1 201 ? -10.219 14.174 23.070 1.00 92.56 201 ARG A N 1
ATOM 1619 C CA . ARG A 1 201 ? -8.853 14.336 22.545 1.00 92.56 201 ARG A CA 1
ATOM 1620 C C . ARG A 1 201 ? -8.824 14.523 21.034 1.00 92.56 201 ARG A C 1
ATOM 1622 O O . ARG A 1 201 ? -8.108 15.396 20.552 1.00 92.56 201 ARG A O 1
ATOM 1629 N N . MET A 1 202 ? -9.613 13.748 20.292 1.00 91.75 202 MET A N 1
ATOM 1630 C CA . MET A 1 202 ? -9.741 13.916 18.846 1.00 91.75 202 MET A CA 1
ATOM 1631 C C . MET A 1 202 ? -10.181 15.347 18.516 1.00 91.75 202 MET A C 1
ATOM 1633 O O . MET A 1 202 ? -9.536 16.002 17.705 1.00 91.75 202 MET A O 1
ATOM 1637 N N . GLN A 1 203 ? -11.235 15.850 19.167 1.00 89.75 203 GLN A N 1
ATOM 1638 C CA . GLN A 1 203 ? -11.735 17.205 18.932 1.00 89.75 203 GLN A CA 1
ATOM 1639 C C . GLN A 1 203 ? -10.687 18.270 19.275 1.00 89.75 203 GLN A C 1
ATOM 1641 O O . GLN A 1 203 ? -10.464 19.179 18.478 1.00 89.75 203 GLN A O 1
ATOM 1646 N N . TRP A 1 204 ? -9.978 18.108 20.396 1.00 92.81 204 TRP A N 1
ATOM 1647 C CA . TRP A 1 204 ? -8.891 19.008 20.769 1.00 92.81 204 TRP A CA 1
ATOM 1648 C C . TRP A 1 204 ? -7.813 19.090 19.679 1.00 92.81 204 TRP A C 1
ATOM 1650 O O . TRP A 1 204 ? -7.407 20.191 19.318 1.00 92.81 204 TRP A O 1
ATOM 1660 N N . PHE A 1 205 ? -7.392 17.959 19.098 1.00 89.25 205 PHE A N 1
ATOM 1661 C CA . PHE A 1 205 ? -6.420 17.950 17.996 1.00 89.25 205 PHE A CA 1
ATOM 1662 C C . PHE A 1 205 ? -6.944 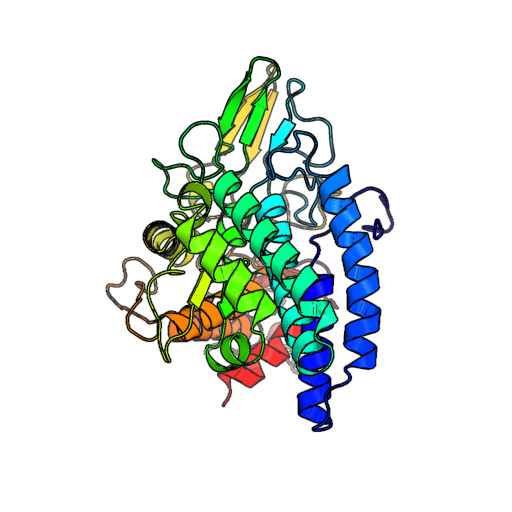18.662 16.746 1.00 89.25 205 PHE A C 1
ATOM 1664 O O . PHE A 1 205 ? -6.203 19.421 16.125 1.00 89.25 205 PHE A O 1
ATOM 1671 N N . LEU A 1 206 ? -8.215 18.452 16.393 1.00 84.44 206 LEU A N 1
ATOM 1672 C CA . LEU A 1 206 ? -8.838 19.114 15.242 1.00 84.44 206 LEU A CA 1
ATOM 1673 C C . LEU A 1 206 ? -8.878 20.637 15.392 1.00 84.44 206 LEU A C 1
ATOM 1675 O O . LEU A 1 206 ? -8.696 21.349 14.407 1.00 84.44 206 LEU A O 1
ATOM 1679 N N . GLU A 1 207 ? -9.090 21.128 16.611 1.00 88.25 207 GLU A N 1
ATOM 1680 C CA . GLU A 1 207 ? -9.183 22.560 16.910 1.00 88.25 207 GLU A CA 1
ATOM 1681 C C . GLU A 1 207 ? -7.814 23.221 17.117 1.00 88.25 207 GLU A C 1
ATOM 1683 O O . GLU A 1 207 ? -7.609 24.358 16.696 1.00 88.25 207 GLU A O 1
ATOM 1688 N N . ASN A 1 208 ? -6.870 22.520 17.751 1.00 90.56 208 ASN A N 1
ATOM 1689 C CA . ASN A 1 208 ? -5.621 23.115 18.238 1.00 90.56 208 ASN A CA 1
ATOM 1690 C C . ASN A 1 208 ? -4.393 22.764 17.387 1.00 90.56 208 ASN A C 1
ATOM 1692 O O . ASN A 1 208 ? -3.358 23.412 17.538 1.00 90.56 208 ASN A O 1
ATOM 1696 N N . ARG A 1 209 ? -4.478 21.765 16.496 1.00 87.94 209 ARG A N 1
ATOM 1697 C CA . ARG A 1 209 ? -3.379 21.336 15.608 1.00 87.94 209 ARG A CA 1
ATOM 1698 C C . ARG A 1 209 ? -3.783 21.324 14.126 1.00 87.94 209 ARG A C 1
ATOM 1700 O O . ARG A 1 209 ? -3.653 20.297 13.453 1.00 87.94 209 ARG A O 1
ATOM 1707 N N . PRO A 1 210 ? -4.262 22.457 13.574 1.00 83.56 210 PRO A N 1
ATOM 1708 C CA . PRO A 1 210 ? -4.650 22.538 12.164 1.00 83.56 210 PRO A CA 1
ATOM 1709 C C . PRO A 1 210 ? -3.483 22.245 11.208 1.00 83.56 210 PRO A C 1
ATOM 1711 O O . PRO A 1 210 ? -3.715 21.789 10.090 1.00 83.56 210 PRO A O 1
ATOM 1714 N N . ASP A 1 211 ? -2.241 22.451 11.657 1.00 81.81 211 ASP A N 1
ATOM 1715 C CA . ASP A 1 211 ? -1.008 22.098 10.949 1.00 81.81 211 ASP A CA 1
ATOM 1716 C C . ASP A 1 211 ? -0.911 20.601 10.623 1.00 81.81 211 ASP A C 1
ATOM 1718 O O . ASP A 1 211 ? -0.422 20.252 9.554 1.00 81.81 211 ASP A O 1
ATOM 1722 N N . LEU A 1 212 ? -1.430 19.728 11.493 1.00 81.00 212 LEU A N 1
ATOM 1723 C CA . LEU A 1 212 ? -1.425 18.274 11.289 1.00 81.00 212 LEU A CA 1
ATOM 1724 C C . LEU A 1 212 ? -2.672 17.761 10.560 1.00 81.00 212 LEU A C 1
ATOM 1726 O O . LEU A 1 212 ? -2.657 16.700 9.942 1.00 81.00 212 LEU A O 1
ATOM 1730 N N . VAL A 1 213 ? -3.781 18.491 10.675 1.00 76.25 213 VAL A N 1
ATOM 1731 C CA . VAL A 1 213 ? -5.109 18.027 10.244 1.00 76.25 213 VAL A CA 1
ATOM 1732 C C . VAL A 1 213 ? -5.432 18.466 8.819 1.00 76.25 213 VAL A C 1
ATOM 1734 O O . VAL A 1 213 ? -6.181 17.776 8.126 1.00 76.25 213 VAL A O 1
ATOM 1737 N N . ARG A 1 214 ? -4.855 19.582 8.351 1.00 70.56 214 ARG A N 1
ATOM 1738 C CA . ARG A 1 214 ? -5.084 20.122 6.998 1.00 70.56 214 ARG A CA 1
ATOM 1739 C C . ARG A 1 214 ? -4.824 19.091 5.899 1.00 70.56 214 ARG A C 1
ATOM 1741 O O . ARG A 1 214 ? -5.540 19.074 4.899 1.00 70.56 214 ARG A O 1
ATOM 1748 N N . ASP A 1 215 ? -3.823 18.242 6.100 1.00 64.56 215 ASP A N 1
ATOM 1749 C CA . ASP A 1 215 ? -3.328 17.322 5.079 1.00 64.56 215 ASP A CA 1
ATOM 1750 C C . ASP A 1 215 ? -3.984 15.928 5.163 1.00 64.56 215 ASP A C 1
ATOM 1752 O O . ASP A 1 215 ? -3.628 15.026 4.408 1.00 64.56 215 ASP A O 1
ATOM 1756 N N . ILE A 1 216 ? -4.989 15.748 6.030 1.00 67.56 216 ILE A N 1
ATOM 1757 C CA . ILE A 1 216 ? -5.770 14.510 6.135 1.00 67.56 216 ILE A CA 1
ATOM 1758 C C . ILE A 1 216 ? -7.112 14.713 5.454 1.00 67.56 216 ILE A C 1
ATOM 1760 O O . ILE A 1 216 ? -7.852 15.659 5.740 1.00 67.56 216 ILE A O 1
ATOM 1764 N N . ALA A 1 217 ? -7.449 13.802 4.541 1.00 58.62 217 ALA A N 1
ATOM 1765 C CA . ALA A 1 217 ? -8.711 13.885 3.830 1.00 58.62 217 ALA A CA 1
ATOM 1766 C C . ALA A 1 217 ? -9.881 13.780 4.821 1.00 58.62 217 ALA A C 1
ATOM 1768 O O . ALA A 1 217 ? -10.170 12.707 5.327 1.00 58.62 217 ALA A O 1
ATOM 1769 N N . SER A 1 218 ? -10.600 14.887 5.006 1.00 59.47 218 SER A N 1
ATOM 1770 C CA . SER A 1 218 ? -11.972 14.905 5.518 1.00 59.47 218 SER A CA 1
ATOM 1771 C C . SER A 1 218 ? -12.173 14.483 6.985 1.00 59.47 218 SER A C 1
ATOM 1773 O O . SER A 1 218 ? -13.067 13.707 7.319 1.00 59.47 218 SER A O 1
ATOM 1775 N N . MET A 1 219 ? -11.380 15.064 7.889 1.00 60.69 219 MET A N 1
ATOM 1776 C CA . MET A 1 219 ? -11.649 15.007 9.336 1.00 60.69 219 MET A CA 1
ATOM 1777 C C . MET A 1 219 ? -12.653 16.064 9.824 1.00 60.69 219 MET A C 1
ATOM 1779 O O . MET A 1 219 ? -13.197 15.943 10.920 1.00 60.69 219 MET A O 1
ATOM 1783 N N . THR A 1 220 ? -12.906 17.089 9.006 1.00 54.59 220 THR A N 1
ATOM 1784 C CA . THR A 1 220 ? -13.834 18.198 9.288 1.00 54.59 220 THR A CA 1
ATOM 1785 C C . THR A 1 220 ? -15.083 18.182 8.409 1.00 54.59 220 THR A C 1
ATOM 1787 O O . THR A 1 220 ? -15.969 19.012 8.593 1.00 54.59 220 THR A O 1
ATOM 1790 N N . ARG A 1 221 ? -15.164 17.261 7.441 1.00 63.59 221 ARG A N 1
ATOM 1791 C CA . ARG A 1 221 ? -16.344 17.063 6.598 1.00 63.59 221 ARG A CA 1
ATOM 1792 C C . ARG A 1 221 ? -16.814 15.627 6.727 1.00 63.59 221 ARG A C 1
ATOM 1794 O O . ARG A 1 221 ? -16.024 14.689 6.666 1.00 63.59 221 ARG A O 1
ATOM 1801 N N . GLU A 1 222 ? -18.110 15.485 6.894 1.00 71.38 222 GLU A N 1
ATOM 1802 C CA . GLU A 1 222 ? -18.774 14.206 7.062 1.00 71.38 222 GLU A CA 1
ATOM 1803 C C . GLU A 1 222 ? -18.979 13.516 5.708 1.00 71.38 222 GLU A C 1
ATOM 1805 O O . GLU A 1 222 ? -19.339 14.154 4.715 1.00 71.38 222 GLU A O 1
ATOM 1810 N N . GLY A 1 223 ? -18.673 12.219 5.662 1.00 71.81 223 GLY A N 1
ATOM 1811 C CA . GLY A 1 223 ? -18.924 11.358 4.506 1.00 71.81 223 GLY A CA 1
ATOM 1812 C C . GLY A 1 223 ? -20.309 10.714 4.564 1.00 71.81 223 GLY A C 1
ATOM 1813 O O . GLY A 1 223 ? -21.190 11.141 5.312 1.00 71.81 223 GLY A O 1
ATOM 1814 N N . VAL A 1 224 ? -20.500 9.634 3.804 1.00 67.00 224 VAL A N 1
ATOM 1815 C CA . VAL A 1 224 ? -21.738 8.842 3.864 1.00 67.00 224 VAL A CA 1
ATOM 1816 C C . VAL A 1 224 ? -21.961 8.332 5.292 1.00 67.00 224 VAL A C 1
ATOM 1818 O O . VAL A 1 224 ? -21.101 7.652 5.853 1.00 67.00 224 VAL A O 1
ATOM 1821 N N . GLY A 1 225 ? -23.129 8.630 5.870 1.00 70.38 225 GLY A N 1
ATOM 1822 C CA . GLY A 1 225 ? -23.485 8.234 7.238 1.00 70.38 225 GLY A CA 1
ATOM 1823 C C . GLY A 1 225 ? -22.704 8.973 8.328 1.00 70.38 225 GLY A C 1
ATOM 1824 O O . GLY A 1 225 ? -22.386 8.362 9.341 1.00 70.38 225 GLY A O 1
ATOM 1825 N N . GLU A 1 226 ? -22.341 10.238 8.088 1.00 76.75 226 GLU A N 1
ATOM 1826 C CA . GLU A 1 226 ? -21.643 11.128 9.038 1.00 76.75 226 GLU A CA 1
ATOM 1827 C C . GLU A 1 226 ? -20.232 10.661 9.441 1.00 76.75 226 GLU A C 1
ATOM 1829 O O . GLU A 1 226 ? -19.612 11.153 10.383 1.00 76.75 226 GLU A O 1
ATOM 1834 N N . ARG A 1 227 ? -19.676 9.706 8.690 1.00 83.75 227 ARG A N 1
ATOM 1835 C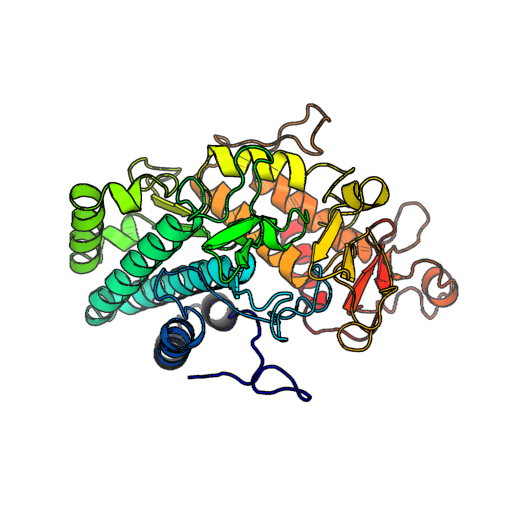 CA . ARG A 1 227 ? -18.351 9.133 8.944 1.00 83.75 227 ARG A CA 1
ATOM 1836 C C . ARG A 1 227 ? -17.256 10.178 8.821 1.00 83.75 227 ARG A C 1
ATOM 1838 O O . ARG A 1 227 ? -17.361 11.113 8.027 1.00 83.75 227 ARG A O 1
ATOM 1845 N N . ARG A 1 228 ? -16.153 9.944 9.533 1.00 86.81 228 ARG A N 1
ATOM 1846 C CA . ARG A 1 228 ? -14.878 10.656 9.341 1.00 86.81 228 ARG A CA 1
ATOM 1847 C C . ARG A 1 228 ? -13.876 9.751 8.633 1.00 86.81 228 ARG A C 1
ATOM 1849 O O . ARG A 1 228 ? -13.860 8.543 8.883 1.00 86.81 228 ARG A O 1
ATOM 1856 N N . LEU A 1 229 ? -13.051 10.327 7.763 1.00 90.19 229 LEU A N 1
ATOM 1857 C CA . LEU A 1 229 ? -12.026 9.600 7.013 1.00 90.19 229 LEU A CA 1
ATOM 1858 C C . LEU A 1 229 ? -10.646 9.861 7.615 1.00 90.19 229 LEU A C 1
ATOM 1860 O O . LEU A 1 229 ? -10.221 11.004 7.758 1.00 90.19 229 LEU A O 1
ATOM 1864 N N . LEU A 1 230 ? -9.925 8.785 7.911 1.00 91.81 230 LEU A N 1
ATOM 1865 C CA . LEU A 1 230 ? -8.493 8.822 8.170 1.00 91.81 230 LEU A CA 1
ATOM 1866 C C . LEU A 1 230 ? -7.803 8.292 6.923 1.00 91.81 230 LEU A C 1
ATOM 1868 O O . LEU A 1 230 ? -7.738 7.084 6.722 1.00 91.81 230 LEU A O 1
ATOM 1872 N N . SER A 1 231 ? -7.340 9.193 6.061 1.00 90.94 231 SER A N 1
ATOM 1873 C CA . SER A 1 231 ? -6.620 8.835 4.839 1.00 90.94 231 SER A CA 1
ATOM 1874 C C . SER A 1 231 ? -5.321 9.605 4.755 1.00 90.94 231 SER A C 1
ATOM 1876 O O . SER A 1 231 ? -5.302 10.832 4.864 1.00 90.94 231 SER A O 1
ATOM 1878 N N . PHE A 1 232 ? -4.263 8.853 4.493 1.00 86.75 232 PHE A N 1
ATOM 1879 C CA . PHE A 1 232 ? -2.917 9.358 4.276 1.00 86.75 232 PHE A CA 1
ATOM 1880 C C . PHE A 1 232 ? -2.788 10.178 2.987 1.00 86.75 232 PHE A C 1
ATOM 1882 O O . PHE A 1 232 ? -1.931 11.052 2.875 1.00 86.75 232 PHE A O 1
ATOM 1889 N N . VAL A 1 233 ? -3.662 9.903 2.012 1.00 92.00 233 VAL A N 1
ATOM 1890 C CA . VAL A 1 233 ? -3.693 10.571 0.710 1.00 92.00 233 VAL A CA 1
ATOM 1891 C C . VAL A 1 233 ? -4.868 11.561 0.664 1.00 92.00 233 VAL A C 1
ATOM 1893 O O . VAL A 1 233 ? -6.029 11.133 0.732 1.00 92.00 233 VAL A O 1
ATOM 1896 N N . PRO A 1 234 ? -4.608 12.874 0.504 1.00 89.44 234 PRO A N 1
ATOM 1897 C CA . PRO A 1 234 ? -5.632 13.890 0.259 1.00 89.44 234 PRO A CA 1
ATOM 1898 C C . PRO A 1 234 ? -6.446 13.632 -1.015 1.00 89.44 234 PRO A C 1
ATOM 1900 O O . PRO A 1 234 ? -5.926 13.107 -1.999 1.00 89.44 234 PRO A O 1
ATOM 1903 N N . ARG A 1 235 ? -7.703 14.101 -1.055 1.00 89.12 235 ARG A N 1
ATOM 1904 C CA . ARG A 1 235 ? -8.635 13.877 -2.183 1.00 89.12 235 ARG A CA 1
ATOM 1905 C C . ARG A 1 235 ? -8.058 14.249 -3.556 1.00 89.12 235 ARG A C 1
ATOM 1907 O O . ARG A 1 235 ? -8.225 13.494 -4.510 1.00 89.12 235 ARG A O 1
ATOM 1914 N N . GLU A 1 236 ? -7.390 15.395 -3.674 1.00 89.69 236 GLU A N 1
ATOM 1915 C CA . GLU A 1 236 ? -6.844 15.836 -4.966 1.00 89.69 236 GLU A CA 1
ATOM 1916 C C . GLU A 1 236 ? -5.628 15.003 -5.399 1.00 89.69 236 GLU A C 1
ATOM 1918 O O . GLU A 1 236 ? -5.504 14.653 -6.574 1.00 89.69 236 GLU A O 1
ATOM 1923 N N . ARG A 1 237 ? -4.776 14.590 -4.449 1.00 94.31 237 ARG A N 1
ATOM 1924 C CA . ARG A 1 237 ? -3.660 13.665 -4.711 1.00 94.31 237 ARG A CA 1
ATOM 1925 C C . ARG A 1 237 ? -4.183 12.287 -5.118 1.00 94.31 237 ARG A C 1
ATOM 1927 O O . ARG A 1 237 ? -3.711 11.723 -6.101 1.00 94.31 237 ARG A O 1
ATOM 1934 N N . LEU A 1 238 ? -5.231 11.802 -4.446 1.00 95.50 238 LEU A N 1
ATOM 1935 C CA . LEU A 1 238 ? -5.911 10.545 -4.764 1.00 95.50 238 LEU A CA 1
ATOM 1936 C C . LEU A 1 238 ? -6.388 10.518 -6.221 1.00 95.50 238 LEU A C 1
ATOM 1938 O O . LEU A 1 238 ? -6.111 9.554 -6.926 1.00 95.50 238 LEU A O 1
ATOM 1942 N N . ARG A 1 239 ? -7.025 11.585 -6.718 1.00 95.38 239 ARG A N 1
ATOM 1943 C CA . ARG A 1 239 ? -7.449 11.668 -8.130 1.00 95.38 239 ARG A CA 1
ATOM 1944 C C . ARG A 1 239 ? -6.282 11.538 -9.114 1.00 95.38 239 ARG A C 1
ATOM 1946 O O . ARG A 1 239 ? -6.414 10.851 -10.125 1.00 95.38 239 ARG A O 1
ATOM 1953 N N . ARG A 1 240 ? -5.140 12.172 -8.822 1.00 97.31 240 ARG A N 1
ATOM 1954 C CA . ARG A 1 240 ? -3.932 12.103 -9.667 1.00 97.31 240 ARG A CA 1
ATOM 1955 C C . ARG A 1 240 ? -3.322 10.703 -9.665 1.00 97.31 240 ARG A C 1
ATOM 1957 O O . ARG A 1 240 ? -2.962 10.201 -10.728 1.00 97.31 240 ARG A O 1
ATOM 1964 N N . ILE A 1 241 ? -3.281 10.059 -8.500 1.00 98.19 241 ILE A N 1
ATOM 1965 C CA . ILE A 1 241 ? -2.809 8.678 -8.369 1.00 98.19 241 ILE A CA 1
ATOM 1966 C C . ILE A 1 241 ? -3.736 7.719 -9.117 1.00 98.19 241 ILE A C 1
ATOM 1968 O O . ILE A 1 241 ? -3.246 6.919 -9.906 1.00 98.19 241 ILE A O 1
ATOM 1972 N N . LEU A 1 242 ? -5.059 7.824 -8.936 1.00 98.50 242 LEU A N 1
ATOM 1973 C CA . LEU A 1 242 ? -6.039 6.964 -9.611 1.00 98.50 242 LEU A CA 1
ATOM 1974 C C . LEU A 1 242 ? -5.910 7.049 -11.134 1.00 98.50 242 LEU A C 1
ATOM 1976 O O . LEU A 1 242 ? -5.925 6.016 -11.795 1.00 98.50 242 LEU A O 1
ATOM 1980 N N . ARG A 1 243 ? -5.692 8.251 -11.683 1.00 98.06 243 ARG A N 1
ATOM 1981 C CA . ARG A 1 243 ? -5.470 8.433 -13.124 1.00 98.06 243 ARG A CA 1
ATOM 1982 C C . ARG A 1 243 ? -4.263 7.649 -13.653 1.00 98.06 243 ARG A C 1
ATOM 1984 O O . ARG A 1 243 ? -4.299 7.195 -14.784 1.00 98.06 243 ARG A O 1
ATOM 1991 N N . ARG A 1 244 ? -3.195 7.492 -12.864 1.00 97.75 244 ARG A N 1
ATOM 1992 C CA . ARG A 1 244 ? -2.024 6.679 -13.252 1.00 97.75 244 ARG A CA 1
ATOM 1993 C C . ARG A 1 244 ? -2.243 5.197 -12.966 1.00 97.75 244 ARG A C 1
ATOM 1995 O O . ARG A 1 244 ? -1.918 4.347 -13.786 1.00 97.75 244 ARG A O 1
ATOM 2002 N N . MET A 1 245 ? -2.793 4.882 -11.795 1.00 98.75 245 MET A N 1
ATOM 2003 C CA . MET A 1 245 ? -3.042 3.513 -11.343 1.00 98.75 245 MET A CA 1
ATOM 2004 C C . MET A 1 245 ? -3.968 2.754 -12.303 1.00 98.75 245 MET A C 1
ATOM 2006 O O . MET A 1 245 ? -3.794 1.556 -12.508 1.00 98.75 245 MET A O 1
ATOM 2010 N N . LEU A 1 246 ? -4.944 3.456 -12.884 1.00 98.81 246 LEU A N 1
ATOM 2011 C CA . LEU A 1 246 ? -5.973 2.896 -13.758 1.00 98.81 246 LEU A CA 1
ATOM 2012 C C . LEU A 1 246 ? -5.663 3.074 -15.256 1.00 98.81 246 LEU A C 1
ATOM 2014 O O . LEU A 1 246 ? -6.533 2.822 -16.088 1.00 98.81 246 LEU A O 1
ATOM 2018 N N . ASP A 1 247 ? -4.453 3.509 -15.612 1.00 98.69 247 ASP A N 1
ATOM 2019 C CA . ASP A 1 247 ? -3.996 3.636 -17.000 1.00 98.69 247 ASP A CA 1
ATOM 2020 C C . ASP A 1 247 ? -3.327 2.333 -17.462 1.00 98.69 247 ASP A C 1
ATOM 2022 O O . ASP A 1 247 ? -2.417 1.812 -16.808 1.00 98.69 247 ASP A O 1
ATOM 2026 N N . GLU A 1 248 ? -3.783 1.790 -18.596 1.00 98.62 248 GLU A N 1
ATOM 2027 C CA . GLU A 1 248 ? -3.296 0.512 -19.129 1.00 98.62 248 GLU A CA 1
ATOM 2028 C C . GLU A 1 248 ? -1.864 0.579 -19.676 1.00 98.62 248 GLU A C 1
ATOM 2030 O O . GLU A 1 248 ? -1.172 -0.446 -19.729 1.00 98.62 248 GLU A O 1
ATOM 2035 N N . THR A 1 249 ? -1.396 1.782 -20.016 1.00 98.25 249 THR A N 1
ATOM 2036 C CA . THR A 1 249 ? -0.008 2.069 -20.408 1.00 98.25 249 THR A CA 1
ATOM 2037 C C . THR A 1 249 ? 0.919 2.284 -19.209 1.00 98.25 249 THR A C 1
ATOM 2039 O O . THR A 1 249 ? 2.137 2.356 -19.380 1.00 98.25 249 THR A O 1
ATOM 2042 N N . GLU A 1 250 ? 0.361 2.321 -17.995 1.00 98.56 250 GLU A N 1
ATOM 2043 C CA . GLU A 1 250 ? 1.089 2.450 -16.736 1.00 98.56 250 GLU A CA 1
ATOM 2044 C C . GLU A 1 250 ? 0.866 1.194 -15.869 1.00 98.56 250 GLU A C 1
ATOM 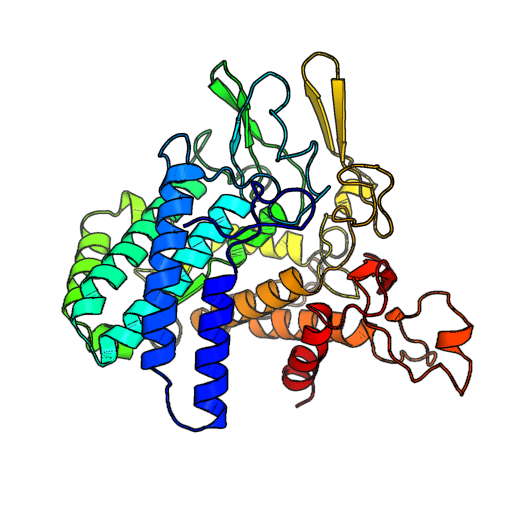2046 O O . GLU A 1 250 ? 1.449 0.136 -16.131 1.00 98.56 250 GLU A O 1
ATOM 2051 N N . PHE A 1 251 ? 0.029 1.275 -14.833 1.00 98.81 251 PHE A N 1
ATOM 2052 C CA . PHE A 1 251 ? -0.117 0.219 -13.827 1.00 98.81 251 PHE A CA 1
ATOM 2053 C C . PHE A 1 251 ? -1.209 -0.805 -14.146 1.00 98.81 251 PHE A C 1
ATOM 2055 O O . PHE A 1 251 ? -1.092 -1.949 -13.702 1.00 98.81 251 PHE A O 1
ATOM 2062 N N . LEU A 1 252 ? -2.254 -0.439 -14.896 1.00 98.81 252 LEU A N 1
ATOM 2063 C CA . LEU A 1 252 ? -3.418 -1.304 -15.085 1.00 98.81 252 LEU A CA 1
ATOM 2064 C C . LEU A 1 252 ? -3.124 -2.412 -16.107 1.00 98.81 252 LEU A C 1
ATOM 2066 O O . LEU A 1 252 ? -3.101 -2.206 -17.317 1.00 98.81 252 LEU A O 1
ATOM 2070 N N . SER A 1 253 ? -2.910 -3.625 -15.620 1.00 98.69 253 SER A N 1
ATOM 2071 C CA . SER A 1 253 ? -2.822 -4.835 -16.435 1.00 98.69 253 SER A CA 1
ATOM 2072 C C . SER A 1 253 ? -4.217 -5.423 -16.675 1.00 98.69 253 SER A C 1
ATOM 2074 O O . SER A 1 253 ? -5.109 -5.264 -15.832 1.00 98.69 253 SER A O 1
ATOM 2076 N N . PRO A 1 254 ? -4.435 -6.192 -17.761 1.00 97.69 254 PRO A N 1
ATOM 2077 C CA . PRO A 1 254 ? -5.603 -7.070 -17.897 1.00 97.69 254 PRO A CA 1
ATOM 2078 C C . PRO A 1 254 ? -5.814 -8.044 -16.723 1.00 97.69 254 PRO A C 1
ATOM 2080 O O . PRO A 1 254 ? -6.899 -8.616 -16.609 1.00 97.69 254 PRO A O 1
ATOM 2083 N N . TYR A 1 255 ? -4.802 -8.214 -15.862 1.00 98.12 255 TYR A N 1
ATOM 2084 C CA . TYR A 1 255 ? -4.764 -9.196 -14.778 1.00 98.12 255 TYR A CA 1
ATOM 2085 C C . TYR A 1 255 ? -4.583 -8.604 -13.370 1.00 98.12 255 TYR A C 1
ATOM 2087 O O . TYR A 1 255 ? -4.435 -9.359 -12.415 1.00 98.12 255 TYR A O 1
ATOM 2095 N N . GLY A 1 256 ? -4.598 -7.275 -13.220 1.00 98.31 256 GLY A N 1
ATOM 2096 C CA . GLY A 1 256 ? -4.431 -6.585 -11.934 1.00 98.31 256 GLY A CA 1
ATOM 2097 C C . GLY A 1 256 ? -3.569 -5.329 -12.061 1.00 98.31 256 GLY A C 1
ATOM 2098 O O . GLY A 1 256 ? -3.421 -4.776 -13.144 1.00 98.31 256 GLY A O 1
ATOM 2099 N N . LEU A 1 257 ? -2.985 -4.869 -10.963 1.00 98.81 257 LEU A N 1
ATOM 2100 C CA . LEU A 1 257 ? -2.006 -3.785 -10.942 1.00 98.81 257 LEU A CA 1
ATOM 2101 C C . LEU A 1 257 ? -0.590 -4.354 -11.027 1.00 98.81 257 LEU A C 1
ATOM 2103 O O . LEU A 1 257 ? -0.219 -5.237 -10.244 1.00 98.81 257 LEU A O 1
ATOM 2107 N N . ARG A 1 258 ? 0.196 -3.822 -11.963 1.0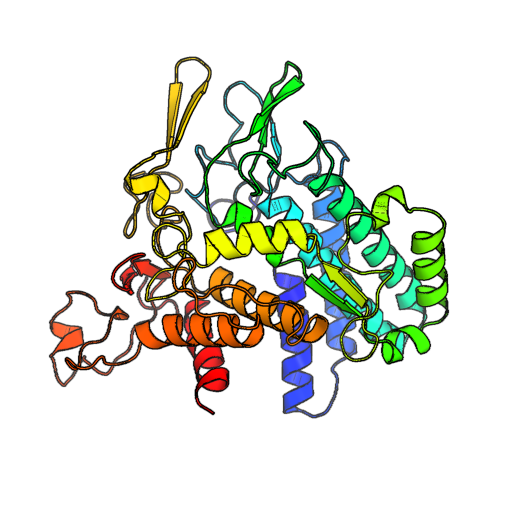0 98.75 258 ARG A N 1
ATOM 2108 C CA . ARG A 1 258 ? 1.631 -4.092 -12.105 1.00 98.75 258 ARG A CA 1
ATOM 2109 C C . ARG A 1 258 ? 2.397 -3.506 -10.921 1.00 98.75 258 ARG A C 1
ATOM 2111 O O . ARG A 1 258 ? 2.052 -2.440 -10.416 1.00 98.75 258 ARG A O 1
ATOM 2118 N N . SER A 1 259 ? 3.468 -4.168 -10.501 1.00 98.25 259 SER A N 1
ATOM 2119 C CA . SER A 1 259 ? 4.340 -3.669 -9.435 1.00 98.25 259 SER A CA 1
ATOM 2120 C C . SER A 1 259 ? 5.217 -2.485 -9.867 1.00 98.25 259 SER A C 1
ATOM 2122 O O . SER A 1 259 ? 5.592 -1.661 -9.037 1.00 98.25 259 SER A O 1
ATOM 2124 N N . LEU A 1 260 ? 5.507 -2.363 -11.163 1.00 98.38 260 LEU A N 1
ATOM 2125 C CA . LEU A 1 260 ? 6.172 -1.218 -11.782 1.00 98.38 260 LEU A CA 1
ATOM 2126 C C . LEU A 1 260 ? 5.352 -0.767 -12.984 1.00 98.38 260 LEU A C 1
ATOM 2128 O O . LEU A 1 260 ? 4.833 -1.598 -13.732 1.00 98.38 260 LEU A O 1
ATOM 2132 N N . SER A 1 261 ? 5.248 0.543 -13.176 1.00 98.56 261 SER A N 1
ATOM 2133 C CA . SER A 1 261 ? 4.553 1.094 -14.326 1.00 98.56 261 SER A CA 1
ATOM 2134 C C . SER A 1 261 ? 5.201 0.658 -15.641 1.00 98.56 261 SER A C 1
ATOM 2136 O O . SER A 1 261 ? 6.419 0.767 -15.826 1.00 98.56 261 SER A O 1
ATOM 2138 N N . LYS A 1 262 ? 4.356 0.262 -16.598 1.00 98.50 262 LYS A N 1
ATOM 2139 C CA . LYS A 1 262 ? 4.753 -0.032 -17.976 1.00 98.50 262 LYS A CA 1
ATOM 2140 C C . LYS A 1 262 ? 5.318 1.191 -18.715 1.00 98.50 262 LYS A C 1
ATOM 2142 O O . LYS A 1 262 ? 6.054 1.025 -19.685 1.00 98.50 262 LYS A O 1
ATOM 2147 N N . TYR A 1 263 ? 5.119 2.409 -18.206 1.00 98.38 263 TYR A N 1
ATOM 2148 C CA . TYR A 1 263 ? 5.788 3.621 -18.696 1.00 98.38 263 TYR A CA 1
ATOM 2149 C C . TYR A 1 263 ? 7.315 3.466 -18.783 1.00 98.38 263 TYR A C 1
ATOM 2151 O O . TYR A 1 263 ? 7.942 3.964 -19.727 1.00 98.38 263 TYR A O 1
ATOM 2159 N N . HIS A 1 264 ? 7.911 2.735 -17.835 1.00 98.12 264 HIS A N 1
ATOM 2160 C CA . HIS A 1 264 ? 9.353 2.497 -17.774 1.00 98.12 264 HIS A CA 1
ATOM 2161 C C . HIS A 1 264 ? 9.884 1.519 -18.831 1.00 98.12 264 HIS A C 1
ATOM 2163 O O . HIS A 1 264 ? 11.097 1.356 -18.940 1.00 98.12 264 HIS A O 1
ATOM 2169 N N . GLU A 1 265 ? 9.015 0.909 -19.640 1.00 97.06 265 GLU A N 1
ATOM 2170 C CA . GLU A 1 265 ? 9.415 0.153 -20.834 1.00 97.06 265 GLU A CA 1
ATOM 2171 C C . GLU A 1 265 ? 10.046 1.081 -21.882 1.00 97.06 265 GLU A C 1
ATOM 2173 O O . GLU A 1 265 ? 11.090 0.774 -22.451 1.00 97.06 265 GLU A O 1
ATOM 2178 N N . LYS A 1 266 ? 9.431 2.250 -22.106 1.00 97.88 266 LYS A N 1
ATOM 2179 C CA . LYS A 1 266 ? 9.913 3.261 -23.063 1.00 97.88 266 LYS A CA 1
ATOM 2180 C C . LYS A 1 266 ? 10.752 4.351 -22.402 1.00 97.88 266 LYS A C 1
ATOM 2182 O O . LYS A 1 266 ? 11.525 5.019 -23.080 1.00 97.88 266 LYS A O 1
ATOM 2187 N N . ASN A 1 267 ? 10.593 4.532 -21.093 1.00 97.50 267 ASN A N 1
ATOM 2188 C CA . ASN A 1 267 ? 11.215 5.606 -20.325 1.00 97.50 267 ASN A CA 1
ATOM 2189 C C . ASN A 1 267 ? 11.901 5.035 -19.071 1.00 97.50 267 ASN A C 1
ATOM 2191 O O . ASN A 1 267 ? 11.421 5.262 -17.952 1.00 97.50 267 ASN A O 1
ATOM 2195 N N . PRO A 1 268 ? 12.981 4.247 -19.224 1.00 96.25 268 PRO A N 1
ATOM 2196 C CA . PRO A 1 268 ? 13.710 3.730 -18.075 1.00 96.25 268 PRO A CA 1
ATOM 2197 C C . PRO A 1 268 ? 14.221 4.882 -17.208 1.00 96.25 268 PRO A C 1
ATOM 2199 O O . PRO A 1 268 ? 14.594 5.942 -17.716 1.00 96.25 268 PRO A O 1
ATOM 2202 N N . TYR A 1 269 ? 14.238 4.675 -15.896 1.00 96.56 269 TYR A N 1
ATOM 2203 C CA . TYR A 1 269 ? 14.769 5.666 -14.967 1.00 96.56 269 TYR A CA 1
ATOM 2204 C C . TYR A 1 269 ? 16.217 5.325 -14.624 1.00 96.56 269 TYR A C 1
ATOM 2206 O O . TYR A 1 269 ? 16.489 4.214 -14.165 1.00 96.56 269 TYR A O 1
ATOM 2214 N N . SER A 1 270 ? 17.120 6.287 -14.827 1.00 95.31 270 SER A N 1
ATOM 2215 C CA . SER A 1 270 ? 18.538 6.184 -14.477 1.00 95.31 270 SER A CA 1
ATOM 2216 C C . SER A 1 270 ? 18.950 7.293 -13.513 1.00 95.31 270 SER A C 1
ATOM 2218 O O . SER A 1 270 ? 18.514 8.438 -13.641 1.00 95.31 270 SER A O 1
ATOM 2220 N N . LEU A 1 271 ? 19.850 6.972 -12.586 1.00 94.69 271 LEU A N 1
ATOM 2221 C CA . LEU A 1 271 ? 20.495 7.929 -11.690 1.00 94.69 271 LEU A CA 1
ATOM 2222 C C . LEU A 1 271 ? 21.993 7.633 -11.620 1.00 94.69 271 LEU A C 1
ATOM 2224 O O . LEU A 1 271 ? 22.390 6.484 -11.437 1.00 94.69 271 LEU A O 1
ATOM 2228 N N . ARG A 1 272 ? 22.829 8.670 -11.738 1.00 93.50 272 ARG A N 1
ATOM 2229 C CA . ARG A 1 272 ? 24.287 8.537 -11.645 1.00 93.50 272 ARG A CA 1
ATOM 2230 C C . ARG A 1 272 ? 24.804 9.128 -10.338 1.00 93.50 272 ARG A C 1
ATOM 2232 O O . ARG A 1 272 ? 24.609 10.316 -10.089 1.00 93.50 272 ARG A O 1
ATOM 2239 N N . ILE A 1 273 ? 25.470 8.306 -9.530 1.00 91.62 273 ILE A N 1
ATOM 2240 C CA . ILE A 1 273 ? 26.083 8.687 -8.247 1.00 91.62 273 ILE A CA 1
ATOM 2241 C C . ILE A 1 273 ? 27.501 8.119 -8.225 1.00 91.62 273 ILE A C 1
ATOM 2243 O O . ILE A 1 273 ? 27.701 6.958 -8.575 1.00 91.62 273 ILE A O 1
ATOM 2247 N N . ASP A 1 274 ? 28.486 8.949 -7.874 1.00 89.19 274 ASP A N 1
ATOM 2248 C CA . ASP A 1 274 ? 29.906 8.570 -7.775 1.00 89.19 274 ASP A CA 1
ATOM 2249 C C . ASP A 1 274 ? 30.430 7.804 -9.002 1.00 89.19 274 ASP A C 1
ATOM 2251 O O . ASP A 1 274 ? 31.131 6.800 -8.912 1.00 89.19 274 ASP A O 1
ATOM 2255 N N . GLY A 1 275 ? 30.032 8.256 -10.194 1.00 88.38 275 GLY A N 1
ATOM 2256 C CA . GLY A 1 275 ? 30.441 7.657 -11.465 1.00 88.38 275 GLY A CA 1
ATOM 2257 C C . GLY A 1 275 ? 29.672 6.395 -11.874 1.00 88.38 275 GLY A C 1
ATOM 2258 O O . GLY A 1 275 ? 29.714 6.070 -13.064 1.00 88.38 275 GLY A O 1
ATOM 2259 N N . THR A 1 276 ? 28.912 5.773 -10.968 1.00 90.94 276 THR A N 1
ATOM 2260 C CA . THR A 1 276 ? 28.100 4.563 -11.202 1.00 90.94 276 THR A CA 1
ATOM 2261 C C . THR A 1 276 ? 26.684 4.928 -11.646 1.00 90.94 276 THR A C 1
ATOM 2263 O O . THR A 1 276 ? 26.049 5.795 -11.045 1.00 90.94 276 THR A O 1
ATOM 2266 N N . GLU A 1 277 ? 26.184 4.284 -12.703 1.00 92.94 277 GLU A N 1
ATOM 2267 C CA . GLU A 1 277 ? 24.794 4.418 -13.157 1.00 92.94 277 GLU A CA 1
ATOM 2268 C C . GLU A 1 277 ? 23.923 3.308 -12.554 1.00 92.94 277 GLU A C 1
ATOM 2270 O O . GLU A 1 277 ? 24.221 2.123 -12.691 1.00 92.94 277 GLU A O 1
ATOM 2275 N N . TYR A 1 278 ? 22.824 3.706 -11.922 1.00 92.31 278 TYR A N 1
ATOM 2276 C CA . TYR A 1 278 ? 21.764 2.825 -11.443 1.00 92.31 278 TYR A CA 1
ATOM 2277 C C . TYR A 1 278 ? 20.561 2.969 -12.367 1.00 92.31 278 TYR A C 1
ATOM 2279 O O . TYR A 1 278 ? 20.182 4.099 -12.678 1.00 92.31 278 TYR A O 1
ATOM 2287 N N . LYS A 1 279 ? 19.948 1.854 -12.784 1.00 93.25 279 LYS A N 1
ATOM 2288 C CA . LYS A 1 279 ? 18.849 1.844 -13.760 1.00 93.25 279 LYS A CA 1
ATOM 2289 C C . LYS A 1 279 ? 17.708 0.909 -13.348 1.00 93.25 279 LYS A C 1
ATOM 2291 O O . LYS A 1 279 ? 17.938 -0.214 -12.890 1.00 93.25 279 LYS A O 1
ATOM 2296 N N . VAL A 1 280 ? 16.475 1.362 -13.577 1.00 94.25 280 VAL A N 1
ATOM 2297 C CA . VAL A 1 280 ? 15.242 0.562 -13.501 1.00 94.25 280 VAL A CA 1
ATOM 2298 C C . VAL A 1 280 ? 14.531 0.601 -14.853 1.00 94.25 280 VAL A C 1
ATOM 2300 O O . VAL A 1 280 ? 14.350 1.667 -15.445 1.00 94.25 280 VAL A O 1
ATOM 2303 N N . GLU A 1 281 ? 14.107 -0.568 -15.324 1.00 95.00 281 GLU A N 1
ATOM 2304 C CA . GLU A 1 281 ? 13.296 -0.751 -16.528 1.00 95.00 281 GLU A CA 1
ATOM 2305 C C . GLU A 1 281 ? 12.136 -1.713 -16.252 1.00 95.00 281 GLU A C 1
ATOM 2307 O O . GLU A 1 281 ? 12.156 -2.446 -15.262 1.00 95.00 281 GLU A O 1
ATOM 2312 N N . TYR A 1 282 ? 11.112 -1.676 -17.108 1.00 97.44 282 TYR A N 1
ATOM 2313 C CA . TYR A 1 282 ? 9.966 -2.578 -17.009 1.00 97.44 282 TYR A CA 1
ATOM 2314 C C . TYR A 1 282 ? 10.341 -4.004 -17.429 1.00 97.44 282 TYR A C 1
ATOM 2316 O O . TYR A 1 282 ? 10.799 -4.245 -18.547 1.00 97.44 282 TYR A O 1
ATOM 2324 N N . GLU A 1 283 ? 10.113 -4.952 -16.527 1.00 96.00 283 GLU A N 1
ATOM 2325 C CA . GLU A 1 283 ? 10.381 -6.377 -16.681 1.00 96.00 283 GLU A CA 1
ATOM 2326 C C . GLU A 1 283 ? 9.108 -7.128 -16.275 1.00 96.00 283 GLU A C 1
ATOM 2328 O O . GLU A 1 283 ? 8.866 -7.321 -15.086 1.00 96.00 283 GLU A O 1
ATOM 2333 N N . PRO A 1 284 ? 8.239 -7.526 -17.218 1.00 96.38 284 PRO A N 1
ATOM 2334 C CA . PRO A 1 284 ? 6.934 -8.071 -16.864 1.00 96.38 284 PRO A CA 1
ATOM 2335 C C . PRO A 1 284 ? 6.990 -9.503 -16.317 1.00 96.38 284 PRO A C 1
ATOM 2337 O O . PRO A 1 284 ? 5.954 -9.983 -15.868 1.00 96.38 284 PRO A O 1
ATOM 2340 N N . ALA A 1 285 ? 8.140 -10.178 -16.381 1.00 94.69 285 ALA A N 1
ATOM 2341 C CA . ALA A 1 285 ? 8.312 -11.602 -16.096 1.00 94.69 285 ALA A CA 1
ATOM 2342 C C . ALA A 1 285 ? 9.409 -11.837 -15.037 1.00 94.69 285 ALA A C 1
ATOM 2344 O O . ALA A 1 285 ? 9.380 -11.200 -13.986 1.00 94.69 285 ALA A O 1
ATOM 2345 N N . GLU A 1 286 ? 10.368 -12.727 -15.286 1.00 91.69 286 GLU A N 1
ATOM 2346 C CA . GLU A 1 286 ? 11.554 -12.926 -14.452 1.00 91.69 286 GLU A CA 1
ATOM 2347 C C . GLU A 1 286 ? 12.460 -11.681 -14.429 1.00 91.69 286 GLU A C 1
ATOM 2349 O O . GLU A 1 286 ? 12.526 -10.917 -15.397 1.00 91.69 286 GLU A O 1
ATOM 2354 N N . SER A 1 287 ? 13.170 -11.488 -13.313 1.00 89.12 287 SER A N 1
ATOM 2355 C CA . SER A 1 287 ? 14.139 -10.398 -13.159 1.00 89.12 287 SER A CA 1
ATOM 2356 C C . SER A 1 287 ? 15.326 -10.604 -14.101 1.00 89.12 287 SER A C 1
ATOM 2358 O O . SER A 1 287 ? 15.886 -11.698 -14.176 1.00 89.12 287 SER A O 1
ATOM 2360 N N . LYS A 1 288 ? 15.785 -9.539 -14.765 1.00 85.75 288 LYS A N 1
ATOM 2361 C CA . LYS A 1 288 ? 17.057 -9.552 -15.519 1.00 85.75 288 LYS A CA 1
ATOM 2362 C C . LYS A 1 288 ? 18.277 -9.291 -14.634 1.00 85.75 288 LYS A C 1
ATOM 2364 O O . LYS A 1 288 ? 19.413 -9.365 -15.101 1.00 85.75 288 LYS A O 1
ATOM 2369 N N . THR A 1 289 ? 18.054 -8.941 -13.368 1.00 81.50 289 THR A N 1
ATOM 2370 C CA . THR A 1 289 ? 19.100 -8.601 -12.396 1.00 81.50 289 THR A CA 1
ATOM 2371 C C . THR A 1 289 ? 19.177 -9.640 -11.281 1.00 81.50 289 THR A C 1
ATOM 2373 O O . THR A 1 289 ? 18.165 -10.216 -10.888 1.00 81.50 289 THR A O 1
ATOM 2376 N N . TYR A 1 290 ? 20.375 -9.832 -10.726 1.00 77.56 290 TYR A N 1
ATOM 2377 C CA . TYR A 1 290 ? 20.628 -10.755 -9.612 1.00 77.56 290 TYR A CA 1
ATOM 2378 C C . TYR A 1 290 ? 20.460 -10.112 -8.222 1.00 77.56 290 TYR A C 1
ATOM 2380 O O . TYR A 1 290 ? 20.933 -10.665 -7.228 1.00 77.56 290 TYR A O 1
ATOM 2388 N N . LEU A 1 291 ? 19.810 -8.943 -8.125 1.00 73.19 291 LEU A N 1
ATOM 2389 C CA . LEU A 1 291 ? 19.469 -8.348 -6.827 1.00 73.19 291 LEU A CA 1
ATOM 2390 C C . LEU A 1 291 ? 18.647 -9.358 -6.012 1.00 73.19 291 LEU A C 1
ATOM 2392 O O . LEU A 1 291 ? 17.714 -9.959 -6.542 1.00 73.19 291 LEU A O 1
ATOM 2396 N N . PHE A 1 292 ? 19.046 -9.588 -4.755 1.00 65.00 292 PHE A N 1
ATOM 2397 C CA . PHE A 1 292 ? 18.458 -10.599 -3.860 1.00 65.00 292 PHE A CA 1
ATOM 2398 C C . PHE A 1 292 ? 18.378 -12.019 -4.457 1.00 65.00 292 PHE A C 1
ATOM 2400 O O . PHE A 1 292 ? 17.460 -12.786 -4.187 1.00 65.00 292 PHE A O 1
ATOM 2407 N N . GLY A 1 293 ? 19.359 -12.396 -5.281 1.00 64.88 293 GLY A N 1
ATOM 2408 C CA . GLY A 1 293 ? 19.438 -13.735 -5.872 1.00 64.88 293 GLY A CA 1
ATOM 2409 C C . GLY A 1 293 ? 18.599 -13.922 -7.139 1.00 64.88 293 GLY A C 1
ATOM 2410 O O . GLY A 1 293 ? 18.669 -14.989 -7.736 1.00 64.88 293 GLY A O 1
ATOM 2411 N N . GLY A 1 294 ? 17.858 -12.899 -7.588 1.00 69.75 294 GLY A N 1
ATOM 2412 C CA . GLY A 1 294 ? 17.171 -12.885 -8.887 1.00 69.75 294 GLY A CA 1
ATOM 2413 C C . GLY A 1 294 ? 15.924 -13.774 -8.996 1.00 69.75 294 GLY A C 1
ATOM 2414 O O . GLY A 1 294 ? 15.394 -13.926 -10.094 1.00 69.75 294 GLY A O 1
ATOM 2415 N N . ASN A 1 295 ? 15.446 -14.350 -7.888 1.00 72.44 295 ASN A N 1
ATOM 2416 C CA . ASN A 1 295 ? 14.320 -15.293 -7.884 1.00 72.44 295 ASN A CA 1
ATOM 2417 C C . ASN A 1 295 ? 12.945 -14.602 -7.967 1.00 72.44 295 ASN A C 1
ATOM 2419 O O . ASN A 1 295 ? 12.027 -15.114 -8.613 1.00 72.44 295 ASN A O 1
ATOM 2423 N N . SER A 1 296 ? 12.811 -13.422 -7.362 1.00 82.88 296 SER A N 1
ATOM 2424 C CA . SER A 1 296 ? 11.567 -12.651 -7.334 1.00 82.88 296 SER A CA 1
ATOM 2425 C C . SER A 1 296 ? 11.721 -11.364 -8.144 1.00 82.88 296 SER A C 1
ATOM 2427 O O . SER A 1 296 ? 12.807 -10.787 -8.230 1.00 82.88 296 SER A O 1
ATOM 2429 N N . ASN A 1 297 ? 10.630 -10.903 -8.761 1.00 93.06 297 ASN A N 1
ATOM 2430 C CA . ASN A 1 297 ? 10.647 -9.685 -9.562 1.00 93.06 297 ASN A CA 1
ATOM 2431 C C . ASN A 1 297 ? 9.483 -8.745 -9.235 1.00 93.06 297 ASN A C 1
ATOM 2433 O O . ASN A 1 297 ? 8.308 -9.069 -9.403 1.00 93.06 297 ASN A O 1
ATOM 2437 N N . TRP A 1 298 ? 9.838 -7.530 -8.838 1.00 95.31 298 TRP A N 1
ATOM 2438 C CA . TRP A 1 298 ? 8.943 -6.423 -8.541 1.00 95.31 298 TRP A CA 1
ATOM 2439 C C . TRP A 1 298 ? 8.995 -5.318 -9.609 1.00 95.31 298 TRP A C 1
ATOM 2441 O O . TRP A 1 298 ? 8.327 -4.294 -9.465 1.00 95.31 298 TRP A O 1
ATOM 2451 N N . ARG A 1 299 ? 9.694 -5.515 -10.732 1.00 95.94 299 ARG A N 1
ATOM 2452 C CA . ARG A 1 299 ? 9.820 -4.533 -11.826 1.00 95.94 299 ARG A CA 1
ATOM 2453 C C . ARG A 1 299 ? 8.772 -4.664 -12.934 1.00 95.94 299 ARG A C 1
ATOM 2455 O O . ARG A 1 299 ? 8.999 -4.227 -14.057 1.00 95.94 299 ARG A O 1
ATOM 2462 N N . GLY A 1 300 ? 7.588 -5.185 -12.629 1.00 97.00 300 GLY A N 1
ATOM 2463 C CA . GLY A 1 300 ? 6.493 -5.248 -13.595 1.00 97.00 300 GLY A CA 1
ATOM 2464 C C . GLY A 1 300 ? 5.417 -6.310 -13.369 1.00 97.00 300 GLY A C 1
ATOM 2465 O O . GLY A 1 300 ? 4.282 -6.053 -13.790 1.00 97.00 300 GLY A O 1
ATOM 2466 N N . PRO A 1 301 ? 5.699 -7.459 -12.724 1.00 98.12 301 PRO A N 1
ATOM 2467 C CA . PRO A 1 301 ? 4.691 -8.484 -12.489 1.00 98.12 301 PRO A CA 1
ATOM 2468 C C . PRO A 1 301 ? 3.512 -8.024 -11.624 1.00 98.12 301 PRO A C 1
ATOM 2470 O O . PRO A 1 301 ? 3.568 -7.027 -10.901 1.00 98.12 301 PRO A O 1
ATOM 2473 N N . VAL A 1 302 ? 2.422 -8.784 -11.686 1.00 98.69 302 VAL A N 1
ATOM 2474 C CA . VAL A 1 302 ? 1.250 -8.642 -10.818 1.00 98.69 302 VAL A CA 1
ATOM 2475 C C . VAL A 1 302 ? 1.422 -9.540 -9.595 1.00 98.69 302 VAL A C 1
ATOM 2477 O O . VAL A 1 302 ? 1.634 -10.747 -9.714 1.00 98.69 302 VAL A O 1
ATOM 2480 N N . TRP A 1 303 ? 1.271 -8.942 -8.413 1.00 98.19 303 TRP A N 1
ATOM 2481 C CA . TRP A 1 303 ? 1.398 -9.612 -7.119 1.00 98.19 303 TRP A CA 1
ATOM 2482 C C . TRP A 1 303 ? 0.087 -9.548 -6.337 1.00 98.19 303 TRP A C 1
ATOM 2484 O O . TRP A 1 303 ? -0.471 -8.465 -6.134 1.00 98.19 303 TRP A O 1
ATOM 2494 N N . PHE A 1 304 ? -0.384 -10.703 -5.859 1.00 98.12 304 PHE A N 1
ATOM 2495 C CA . PHE A 1 304 ? -1.646 -10.819 -5.119 1.00 98.12 304 PHE A CA 1
ATOM 2496 C C . PHE A 1 304 ? -1.713 -9.985 -3.829 1.00 98.12 304 PHE A C 1
ATOM 2498 O O . PHE A 1 304 ? -2.716 -9.291 -3.670 1.00 98.12 304 PHE A O 1
ATOM 2505 N N . PRO A 1 305 ? -0.704 -9.981 -2.927 1.00 97.12 305 PRO A N 1
ATOM 2506 C CA . PRO A 1 305 ? -0.810 -9.276 -1.645 1.00 97.12 305 PRO A CA 1
ATOM 2507 C C . PRO A 1 305 ? -1.154 -7.789 -1.787 1.00 97.12 305 PRO A C 1
ATOM 2509 O O . PRO A 1 305 ? -2.119 -7.307 -1.199 1.00 97.12 305 PRO A O 1
ATOM 2512 N N . VAL A 1 306 ? -0.388 -7.062 -2.605 1.00 97.81 306 VAL A N 1
ATOM 2513 C CA . VAL A 1 306 ? -0.547 -5.609 -2.778 1.00 97.81 306 VAL A CA 1
ATOM 2514 C C . VAL A 1 306 ? -1.802 -5.261 -3.572 1.00 97.81 306 VAL A C 1
ATOM 2516 O O . VAL A 1 306 ? -2.462 -4.271 -3.276 1.00 97.81 306 VAL A O 1
ATOM 2519 N N . ASN A 1 307 ? -2.186 -6.104 -4.534 1.00 98.69 307 ASN A N 1
ATOM 2520 C CA . ASN A 1 307 ? -3.444 -5.947 -5.257 1.00 98.69 307 ASN A CA 1
ATOM 2521 C C . ASN A 1 307 ? -4.655 -6.151 -4.342 1.00 98.69 307 ASN A C 1
ATOM 2523 O O . ASN A 1 307 ? -5.602 -5.370 -4.383 1.00 98.69 307 ASN A O 1
ATOM 2527 N N . TYR A 1 308 ? -4.611 -7.175 -3.492 1.00 98.25 308 TYR A N 1
ATOM 2528 C CA . TYR A 1 308 ? -5.670 -7.463 -2.534 1.00 98.25 308 TYR A CA 1
ATOM 2529 C C . TYR A 1 308 ? -5.833 -6.319 -1.521 1.00 98.25 308 TYR A C 1
ATOM 2531 O O . TYR A 1 308 ? -6.949 -5.852 -1.293 1.00 98.25 308 TYR A O 1
ATOM 2539 N N . LEU A 1 309 ? -4.728 -5.804 -0.972 1.00 98.19 309 LEU A N 1
ATOM 2540 C CA . LEU A 1 309 ? -4.764 -4.640 -0.079 1.00 98.19 309 LEU A CA 1
ATOM 2541 C C . LEU A 1 309 ? -5.267 -3.378 -0.791 1.00 98.19 309 LEU A C 1
ATOM 2543 O O . LEU A 1 309 ? -6.034 -2.620 -0.202 1.00 98.19 309 LEU A O 1
ATOM 2547 N N . MET A 1 310 ? -4.918 -3.180 -2.066 1.00 98.75 310 MET A N 1
ATOM 2548 C CA . MET A 1 310 ? -5.458 -2.073 -2.858 1.00 98.75 310 MET A CA 1
ATOM 2549 C C . MET A 1 310 ? -6.978 -2.164 -3.011 1.00 98.75 310 MET A C 1
ATOM 2551 O O . MET A 1 310 ? -7.677 -1.167 -2.841 1.00 98.75 310 MET A O 1
ATOM 2555 N N . ILE A 1 311 ? -7.500 -3.358 -3.297 1.00 98.56 311 ILE A N 1
ATOM 2556 C CA . ILE A 1 311 ? -8.943 -3.607 -3.391 1.00 98.56 311 ILE A CA 1
ATOM 2557 C C . ILE A 1 311 ? -9.628 -3.273 -2.059 1.00 98.56 311 ILE A C 1
ATOM 2559 O O . ILE A 1 311 ? -10.618 -2.539 -2.060 1.00 98.56 311 ILE A O 1
ATOM 2563 N N . GLU A 1 312 ? -9.088 -3.732 -0.923 1.00 97.69 312 GLU A N 1
ATOM 2564 C CA . GLU A 1 312 ? -9.637 -3.388 0.399 1.00 97.69 312 GLU A CA 1
ATOM 2565 C C . GLU A 1 312 ? -9.587 -1.874 0.668 1.00 97.69 312 GLU A C 1
ATOM 2567 O O . GLU A 1 312 ? -10.556 -1.302 1.171 1.00 97.69 312 GLU A O 1
ATOM 2572 N N . SER A 1 313 ? -8.505 -1.192 0.292 1.00 98.25 313 SER A N 1
ATOM 2573 C CA . SER A 1 313 ? -8.389 0.265 0.421 1.00 98.25 313 SER A CA 1
ATOM 2574 C C . SER A 1 313 ? -9.411 1.030 -0.406 1.00 98.25 313 SER A C 1
ATOM 2576 O O . SER A 1 313 ? -10.037 1.963 0.098 1.00 98.25 313 SER A O 1
ATOM 2578 N N . LEU A 1 314 ? -9.618 0.634 -1.663 1.00 98.44 314 LEU A N 1
ATOM 2579 C CA . LEU A 1 314 ? -10.621 1.244 -2.534 1.00 98.44 314 LEU A CA 1
ATOM 2580 C C . LEU A 1 314 ? -12.036 1.025 -1.991 1.00 98.44 314 LEU A C 1
ATOM 2582 O O . LEU A 1 314 ? -12.841 1.954 -2.012 1.00 98.44 314 LEU A O 1
ATOM 2586 N N . GLN A 1 315 ? -12.319 -0.150 -1.422 1.00 97.50 315 GLN A N 1
ATOM 2587 C CA . GLN A 1 315 ? -13.586 -0.424 -0.735 1.00 97.50 315 GLN A CA 1
ATOM 2588 C C . GLN A 1 315 ? -13.782 0.486 0.486 1.00 97.50 315 GLN A C 1
ATOM 2590 O O . GLN A 1 315 ? -14.865 1.045 0.653 1.00 97.50 315 GLN A O 1
ATOM 2595 N N . LYS A 1 316 ? -12.748 0.696 1.312 1.00 96.50 316 LYS A N 1
ATOM 2596 C CA . LYS A 1 316 ? -12.811 1.631 2.453 1.00 96.50 316 LYS A CA 1
ATOM 2597 C C . LYS A 1 316 ? -13.015 3.081 2.004 1.00 96.50 316 LYS A C 1
ATOM 2599 O O . LYS A 1 316 ? -13.830 3.795 2.583 1.00 96.50 316 LYS A O 1
ATOM 2604 N N . LEU A 1 317 ? -12.314 3.514 0.955 1.00 96.12 317 LEU A N 1
ATOM 2605 C CA . LEU A 1 317 ? -12.510 4.841 0.367 1.00 96.12 317 LEU A CA 1
ATOM 2606 C C . LEU A 1 317 ? -13.932 4.997 -0.187 1.00 96.12 317 LEU A C 1
ATOM 2608 O O . LEU A 1 317 ? -14.550 6.039 0.023 1.00 96.12 317 LEU A O 1
ATOM 2612 N N . ASN A 1 318 ? -14.474 3.967 -0.842 1.00 96.56 318 ASN A N 1
ATOM 2613 C CA . ASN A 1 318 ? -15.851 3.963 -1.332 1.00 96.56 318 ASN A CA 1
ATOM 2614 C C . ASN A 1 318 ? -16.876 3.990 -0.194 1.00 96.56 318 ASN A C 1
ATOM 2616 O O . ASN A 1 318 ? -17.881 4.678 -0.303 1.00 96.56 318 ASN A O 1
ATOM 2620 N N . HIS A 1 319 ? -16.623 3.284 0.911 1.00 94.50 319 HIS A N 1
ATOM 2621 C CA . HIS A 1 319 ? -17.487 3.309 2.100 1.00 94.50 319 HIS A CA 1
ATOM 2622 C C . HIS A 1 319 ? -17.642 4.724 2.671 1.00 94.50 319 HIS A C 1
ATOM 2624 O O . HIS A 1 319 ? -18.708 5.089 3.159 1.00 94.50 319 HIS A O 1
ATOM 2630 N N . TYR A 1 320 ? -16.596 5.546 2.558 1.00 93.81 320 TYR A N 1
ATOM 2631 C CA . TYR A 1 320 ? -16.646 6.952 2.942 1.00 93.81 320 TYR A CA 1
ATOM 2632 C C . TYR A 1 320 ? -17.279 7.856 1.871 1.00 93.81 320 TYR A C 1
ATOM 2634 O O . TYR A 1 320 ? -18.180 8.640 2.175 1.00 93.81 320 TYR A O 1
ATOM 2642 N N . TRP A 1 321 ? -16.788 7.787 0.628 1.00 91.38 321 TRP A N 1
ATOM 2643 C CA . TRP A 1 321 ? -17.157 8.732 -0.433 1.00 91.38 321 TRP A CA 1
ATOM 2644 C C . TRP A 1 321 ? -18.457 8.374 -1.164 1.00 91.38 321 TRP A C 1
ATOM 2646 O O . TRP A 1 321 ? -19.089 9.268 -1.733 1.00 91.38 321 TRP A O 1
ATOM 2656 N N . GLY A 1 322 ? -18.850 7.102 -1.191 1.00 92.25 322 GLY A N 1
ATOM 2657 C CA . GLY A 1 322 ? -19.898 6.593 -2.075 1.00 92.25 322 GLY A CA 1
ATOM 2658 C C . GLY A 1 322 ? -19.683 7.047 -3.523 1.00 92.25 322 GLY A C 1
ATOM 2659 O O . GLY A 1 322 ? -18.554 7.131 -4.008 1.00 92.25 322 GLY A O 1
ATOM 2660 N N . ASP A 1 323 ? -20.765 7.456 -4.181 1.00 93.81 323 ASP A N 1
ATOM 2661 C CA . ASP A 1 323 ? -20.741 7.913 -5.578 1.00 93.81 323 ASP A CA 1
ATOM 2662 C C . ASP A 1 323 ? -20.166 9.331 -5.770 1.00 93.81 323 ASP A C 1
ATOM 2664 O O . ASP A 1 323 ? -20.004 9.804 -6.896 1.00 93.81 323 ASP A O 1
ATOM 2668 N N . SER A 1 324 ? -19.826 10.041 -4.686 1.00 91.50 324 SER A N 1
ATOM 2669 C CA . SER A 1 324 ? -19.312 11.421 -4.764 1.00 91.50 324 SER A CA 1
ATOM 2670 C C . SER A 1 324 ? -17.860 11.516 -5.258 1.00 91.50 324 SER A C 1
ATOM 2672 O O . SER A 1 324 ? -17.372 12.606 -5.600 1.00 91.50 324 SER A O 1
ATOM 2674 N N . LEU A 1 325 ? -17.148 10.387 -5.296 1.00 93.19 325 LEU A N 1
ATOM 2675 C CA . LEU A 1 325 ? -15.817 10.274 -5.872 1.00 93.19 325 LEU A CA 1
ATOM 2676 C C . LEU A 1 325 ? -15.806 9.176 -6.931 1.00 93.19 325 LEU A C 1
ATOM 2678 O O . LEU A 1 325 ? -15.908 7.992 -6.628 1.00 93.19 325 LEU A O 1
ATOM 2682 N N . THR A 1 326 ? -15.612 9.596 -8.176 1.00 96.69 326 THR A N 1
ATOM 2683 C CA . THR A 1 326 ? -15.465 8.704 -9.322 1.00 96.69 326 THR A CA 1
ATOM 2684 C C . THR A 1 326 ? -14.094 8.863 -9.965 1.00 96.69 326 THR A C 1
ATOM 2686 O O . THR A 1 326 ? -13.450 9.913 -9.853 1.00 96.69 326 THR A O 1
ATOM 2689 N N . ALA A 1 327 ? -13.657 7.806 -10.642 1.00 97.50 327 ALA A N 1
ATOM 2690 C CA . ALA A 1 327 ? -12.458 7.770 -11.463 1.00 97.50 327 ALA A CA 1
ATOM 2691 C C . ALA A 1 327 ? -12.778 7.154 -12.825 1.00 97.50 327 ALA A C 1
ATOM 2693 O O . ALA A 1 327 ? -13.750 6.420 -12.985 1.00 97.50 327 ALA A O 1
ATOM 2694 N N . GLU A 1 328 ? -11.965 7.487 -13.816 1.00 98.25 328 GLU A N 1
ATOM 2695 C CA . GLU A 1 328 ? -12.105 6.942 -15.158 1.00 98.25 328 GLU A CA 1
ATOM 2696 C C . GLU A 1 328 ? -11.460 5.554 -15.230 1.00 98.25 328 GLU A C 1
ATOM 2698 O O . GLU A 1 328 ? -10.310 5.389 -14.808 1.00 98.25 328 GLU A O 1
ATOM 2703 N N . PHE A 1 329 ? -12.195 4.559 -15.733 1.00 98.25 329 PHE A N 1
ATOM 2704 C CA . PHE A 1 329 ? -11.746 3.169 -15.770 1.00 98.25 329 PHE A CA 1
ATOM 2705 C C . PHE A 1 329 ? -12.038 2.496 -17.128 1.00 98.25 329 PHE A C 1
ATOM 2707 O O . PHE A 1 329 ? -13.202 2.254 -17.448 1.00 98.25 329 PHE A O 1
ATOM 2714 N N . PRO A 1 330 ? -11.001 2.093 -17.888 1.00 98.38 330 PRO A N 1
ATOM 2715 C CA . PRO A 1 330 ? -9.609 2.517 -17.739 1.00 98.38 330 PRO A CA 1
ATOM 2716 C C . PRO A 1 330 ? -9.454 4.035 -17.874 1.00 98.38 330 PRO A C 1
ATOM 2718 O O . PRO A 1 330 ? -10.311 4.706 -18.453 1.00 98.38 330 PRO A O 1
ATOM 2721 N N . SER A 1 331 ? -8.361 4.592 -17.365 1.00 98.31 331 SER A N 1
ATOM 2722 C CA . SER A 1 331 ? -8.053 6.009 -17.571 1.00 98.31 331 SER A CA 1
ATOM 2723 C C . SER A 1 331 ? -7.904 6.317 -19.064 1.00 98.31 331 SER A C 1
ATOM 2725 O O . SER A 1 331 ? -7.228 5.588 -19.783 1.00 98.31 331 SER A O 1
ATOM 2727 N N . GLY A 1 332 ? -8.559 7.376 -19.541 1.00 97.12 332 GLY A N 1
ATOM 2728 C CA . GLY A 1 332 ? -8.652 7.725 -20.964 1.00 97.12 332 GLY A CA 1
ATOM 2729 C C . GLY A 1 332 ? -9.850 7.123 -21.726 1.00 97.12 332 GLY A C 1
ATOM 2730 O O . GLY A 1 332 ? -10.027 7.451 -22.897 1.00 97.12 332 GLY A O 1
ATOM 2731 N N . SER A 1 333 ? -10.677 6.268 -21.106 1.00 97.56 333 SER A N 1
ATOM 2732 C CA . SER A 1 333 ? -11.865 5.648 -21.729 1.00 97.56 333 SER A CA 1
ATOM 2733 C C . SER A 1 333 ? -13.143 6.505 -21.776 1.00 97.56 333 SER A C 1
ATOM 2735 O O . SER A 1 333 ? -14.079 6.171 -22.500 1.00 97.56 333 SER A O 1
ATOM 2737 N N . GLY A 1 334 ? -13.242 7.561 -20.972 1.00 97.19 334 GLY A N 1
ATOM 2738 C CA . GLY A 1 334 ? -14.460 8.334 -20.709 1.00 97.19 334 GLY A CA 1
ATOM 2739 C C . GLY A 1 334 ? -15.465 7.670 -19.754 1.00 97.19 334 GLY A C 1
ATOM 2740 O O . GLY A 1 334 ? -16.398 8.339 -19.303 1.00 97.19 334 GLY A O 1
ATOM 2741 N N . VAL A 1 335 ? -15.287 6.391 -19.402 1.00 97.94 335 VAL A N 1
ATOM 2742 C CA . VAL A 1 335 ? -16.186 5.651 -18.500 1.00 97.94 335 VAL A CA 1
ATOM 2743 C C . VAL A 1 335 ? -15.823 5.954 -17.053 1.00 97.94 335 VAL A C 1
ATOM 2745 O O . VAL A 1 335 ? -14.712 5.667 -16.612 1.00 97.94 335 VAL A O 1
ATOM 2748 N N . LYS A 1 336 ? -16.764 6.523 -16.295 1.00 98.00 336 LYS A N 1
ATOM 2749 C CA . LYS A 1 336 ? -16.581 6.828 -14.871 1.00 98.00 336 LYS A CA 1
ATOM 2750 C C . LYS A 1 336 ? -17.170 5.729 -14.000 1.00 98.00 336 LYS A C 1
ATOM 2752 O O . LYS A 1 336 ? -18.309 5.334 -14.213 1.00 98.00 336 LYS A O 1
ATOM 2757 N N . MET A 1 337 ? -16.402 5.315 -13.002 1.00 98.44 337 MET A N 1
ATOM 2758 C CA . MET A 1 337 ? -16.786 4.341 -11.985 1.00 98.44 337 MET A CA 1
ATOM 2759 C C . MET A 1 337 ? -16.546 4.924 -10.589 1.00 98.44 337 MET A C 1
ATOM 2761 O O . MET A 1 337 ? -15.593 5.690 -10.391 1.00 98.44 337 MET A O 1
ATOM 2765 N N . ASN A 1 338 ? -17.386 4.577 -9.614 1.00 98.12 338 ASN A N 1
ATOM 2766 C CA . ASN A 1 338 ? -17.073 4.805 -8.202 1.00 98.12 338 ASN A CA 1
ATOM 2767 C C . ASN A 1 338 ? -15.954 3.846 -7.743 1.00 98.12 338 ASN A C 1
ATOM 2769 O O . ASN A 1 338 ? -15.560 2.914 -8.449 1.00 98.12 338 ASN A O 1
ATOM 2773 N N . LEU A 1 339 ? -15.390 4.074 -6.556 1.00 98.31 339 LEU A N 1
ATOM 2774 C CA . LEU A 1 339 ? -14.230 3.294 -6.105 1.00 98.31 339 LEU A CA 1
ATOM 2775 C C . LEU A 1 339 ? -14.576 1.836 -5.758 1.00 98.31 339 LEU A C 1
ATOM 2777 O O . LEU A 1 339 ? -13.698 0.975 -5.817 1.00 98.31 339 LEU A O 1
ATOM 2781 N N . GLY A 1 340 ? -15.839 1.541 -5.440 1.00 97.81 340 GLY A N 1
ATOM 2782 C CA . GLY A 1 340 ? -16.329 0.178 -5.226 1.00 97.81 340 GLY A CA 1
ATOM 2783 C C . GLY A 1 340 ? -16.382 -0.625 -6.527 1.00 97.81 340 GLY A C 1
ATOM 2784 O O . GLY A 1 340 ? -15.933 -1.770 -6.565 1.00 97.81 340 GLY A O 1
ATOM 2785 N N . GLU A 1 341 ? -16.847 -0.005 -7.609 1.00 98.12 341 GLU A N 1
ATOM 2786 C CA . GLU A 1 341 ? -16.855 -0.578 -8.958 1.00 98.12 341 GLU A CA 1
ATOM 2787 C C . GLU A 1 341 ? -15.431 -0.820 -9.475 1.00 98.12 341 GLU A C 1
ATOM 2789 O O . GLU A 1 341 ? -15.141 -1.899 -9.996 1.00 98.12 341 GLU A O 1
ATOM 2794 N N . VAL A 1 342 ? -14.515 0.132 -9.252 1.00 98.56 342 VAL A N 1
ATOM 2795 C CA . VAL A 1 342 ? -13.086 -0.045 -9.569 1.00 98.56 342 VAL A CA 1
ATOM 2796 C C . VAL A 1 342 ? -12.499 -1.232 -8.795 1.00 98.56 342 VAL A C 1
ATOM 2798 O O . VAL A 1 342 ? -11.807 -2.068 -9.378 1.00 98.56 342 VAL A O 1
ATOM 2801 N N . ALA A 1 343 ? -12.790 -1.350 -7.495 1.00 98.38 343 ALA A N 1
ATOM 2802 C CA . ALA A 1 343 ? -12.329 -2.471 -6.674 1.00 98.38 343 ALA A CA 1
ATOM 2803 C C . ALA A 1 343 ? -12.873 -3.824 -7.173 1.00 98.38 343 ALA A C 1
ATOM 2805 O O . ALA A 1 343 ? -12.140 -4.820 -7.208 1.00 98.38 343 ALA A O 1
ATOM 2806 N N . ALA A 1 344 ? -14.140 -3.864 -7.595 1.00 97.62 344 ALA A N 1
ATOM 2807 C CA . ALA A 1 344 ? -14.751 -5.051 -8.184 1.00 97.62 344 ALA A CA 1
ATOM 2808 C C . ALA A 1 344 ? -14.081 -5.430 -9.513 1.00 97.62 344 ALA A C 1
ATOM 2810 O O . ALA A 1 344 ? -13.784 -6.601 -9.742 1.00 97.62 344 ALA A O 1
ATOM 2811 N N . GLU A 1 345 ? -13.772 -4.460 -10.371 1.00 97.94 345 GLU A N 1
ATOM 2812 C CA . GLU A 1 345 ? -13.115 -4.736 -11.650 1.00 97.94 345 GLU A CA 1
ATOM 2813 C C . GLU A 1 345 ? -11.668 -5.220 -11.478 1.00 97.94 345 GLU A C 1
ATOM 2815 O O . GLU A 1 345 ? -11.257 -6.175 -12.140 1.00 97.94 345 GLU A O 1
ATOM 2820 N N . LEU A 1 346 ? -10.910 -4.661 -10.528 1.00 98.44 346 LEU A N 1
ATOM 2821 C CA . LEU A 1 346 ? -9.594 -5.202 -10.159 1.00 98.44 346 LEU A CA 1
ATOM 2822 C C . LEU A 1 346 ? -9.697 -6.640 -9.626 1.00 98.44 346 LEU A C 1
ATOM 2824 O O . LEU A 1 346 ? -8.889 -7.493 -10.002 1.00 98.44 346 LEU A O 1
ATOM 2828 N N . SER A 1 347 ? -10.719 -6.934 -8.815 1.00 98.06 347 SER A N 1
ATOM 2829 C CA . SER A 1 347 ? -10.988 -8.294 -8.325 1.00 98.06 347 SER A CA 1
ATOM 2830 C C . SER A 1 347 ? -11.254 -9.261 -9.482 1.00 98.06 347 SER A C 1
ATOM 2832 O O . SER A 1 347 ? -10.626 -10.318 -9.555 1.00 98.06 347 SER A O 1
ATOM 2834 N N . ARG A 1 348 ? -12.103 -8.875 -10.448 1.00 96.69 348 ARG A N 1
ATOM 2835 C CA . ARG A 1 348 ? -12.386 -9.678 -11.652 1.00 96.69 348 ARG A CA 1
ATOM 2836 C C . ARG A 1 348 ? -11.138 -9.917 -12.499 1.00 96.69 348 ARG A C 1
ATOM 2838 O O . ARG A 1 348 ? -10.957 -11.029 -12.995 1.00 96.69 348 ARG A O 1
ATOM 2845 N N . ARG A 1 349 ? -10.271 -8.910 -12.660 1.00 97.44 349 ARG A N 1
ATOM 2846 C CA . ARG A 1 349 ? -9.003 -9.040 -13.403 1.00 97.44 349 ARG A CA 1
ATOM 2847 C C . ARG A 1 349 ? -8.068 -10.067 -12.756 1.00 97.44 349 ARG A C 1
ATOM 2849 O O . ARG A 1 349 ? -7.537 -10.920 -13.465 1.00 97.44 349 ARG A O 1
ATOM 2856 N N . LEU A 1 350 ? -7.944 -10.067 -11.429 1.00 98.31 350 LEU A N 1
ATOM 2857 C CA . LEU A 1 350 ? -7.163 -11.078 -10.700 1.00 98.31 350 LEU A CA 1
ATOM 2858 C C . LEU A 1 350 ? -7.798 -12.469 -10.796 1.00 98.31 350 LEU A C 1
ATOM 2860 O O . LEU A 1 350 ? -7.104 -13.450 -11.047 1.00 98.31 350 LEU A O 1
ATOM 2864 N N . SER A 1 351 ? -9.120 -12.575 -10.644 1.00 96.88 351 SER A N 1
ATOM 2865 C CA . SER A 1 351 ? -9.834 -13.849 -10.796 1.00 96.88 351 SER A CA 1
ATOM 2866 C C . SER A 1 351 ? -9.667 -14.440 -12.198 1.00 96.88 351 SER A C 1
ATOM 2868 O O . SER A 1 351 ? -9.493 -15.653 -12.330 1.00 96.88 351 SER A O 1
ATOM 2870 N N . ARG A 1 352 ? -9.648 -13.598 -13.242 1.00 95.69 352 ARG A N 1
ATOM 2871 C CA . ARG A 1 352 ? -9.478 -14.010 -14.645 1.00 95.69 352 ARG A CA 1
ATOM 2872 C C . ARG A 1 352 ? -8.206 -14.821 -14.880 1.00 95.69 352 ARG A C 1
ATOM 2874 O O . ARG A 1 352 ? -8.232 -15.695 -15.739 1.00 95.69 352 ARG A O 1
ATOM 2881 N N . LEU A 1 353 ? -7.142 -14.602 -14.099 1.00 97.31 353 LEU A N 1
ATOM 2882 C CA . LEU A 1 353 ? -5.908 -15.399 -14.166 1.00 97.31 353 LEU A CA 1
ATOM 2883 C C . LEU A 1 353 ? -6.182 -16.905 -14.096 1.00 97.31 353 LEU A C 1
ATOM 2885 O O . LEU A 1 353 ? -5.535 -17.695 -14.784 1.00 97.31 353 LEU A O 1
ATOM 2889 N N . PHE A 1 354 ? -7.171 -17.290 -13.292 1.00 96.62 354 PHE A N 1
ATOM 2890 C CA . PHE A 1 354 ? -7.506 -18.677 -13.006 1.00 96.62 354 PHE A CA 1
ATOM 2891 C C . PHE A 1 354 ? -8.693 -19.186 -13.801 1.00 96.62 354 PHE A C 1
ATOM 2893 O O . PHE A 1 354 ? -9.000 -20.363 -13.675 1.00 96.62 354 PHE A O 1
ATOM 2900 N N . LEU A 1 355 ? -9.378 -18.361 -14.593 1.00 94.94 355 LEU A N 1
ATOM 2901 C CA . LEU A 1 355 ? -10.565 -18.754 -15.354 1.00 94.94 355 LEU A CA 1
ATOM 2902 C C . LEU A 1 355 ? -10.197 -19.088 -16.801 1.00 94.94 355 LEU A C 1
ATOM 2904 O O . LEU A 1 355 ? -9.190 -18.614 -17.321 1.00 94.94 355 LEU A O 1
ATOM 2908 N N . ARG A 1 356 ? -11.006 -19.938 -17.444 1.00 95.12 356 ARG A N 1
ATOM 2909 C CA . ARG A 1 356 ? -10.869 -20.186 -18.881 1.00 95.12 356 ARG A CA 1
ATOM 2910 C C . ARG A 1 356 ? -11.442 -18.998 -19.646 1.00 95.12 356 ARG A C 1
ATOM 2912 O O . ARG A 1 356 ? -12.530 -18.528 -19.318 1.00 95.12 356 ARG A O 1
ATOM 2919 N N . ASP A 1 357 ? -10.715 -18.536 -20.649 1.00 93.06 357 ASP A N 1
ATOM 2920 C CA . ASP A 1 357 ? -11.185 -17.532 -21.596 1.00 93.06 357 ASP A CA 1
ATOM 2921 C C . ASP A 1 357 ? -12.066 -18.155 -22.699 1.00 93.06 357 ASP A C 1
ATOM 2923 O O . ASP A 1 357 ? -12.378 -19.349 -22.683 1.00 93.06 357 ASP A O 1
ATOM 2927 N N . ALA A 1 358 ? -12.460 -17.343 -23.685 1.00 93.62 358 ALA A N 1
ATOM 2928 C CA . ALA A 1 358 ? -13.263 -17.786 -24.827 1.00 93.62 358 ALA A CA 1
ATOM 2929 C C . ALA A 1 358 ? -12.571 -18.854 -25.700 1.00 93.62 358 ALA A C 1
ATOM 2931 O O . ALA A 1 358 ? -13.243 -19.570 -26.437 1.00 93.62 358 ALA A O 1
ATOM 2932 N N . THR A 1 359 ? -11.244 -18.986 -25.611 1.00 92.94 359 THR A N 1
ATOM 2933 C CA . THR A 1 359 ? -10.462 -20.032 -26.292 1.00 92.94 359 THR A CA 1
ATOM 2934 C C . THR A 1 359 ? -10.303 -21.295 -25.440 1.00 92.94 359 THR A C 1
ATOM 2936 O O . THR A 1 359 ? -9.679 -22.263 -25.871 1.00 92.94 359 THR A O 1
ATOM 2939 N N . GLY A 1 360 ? -10.871 -21.309 -24.230 1.00 93.94 360 GLY A N 1
ATOM 2940 C CA . GLY A 1 360 ? -10.764 -22.410 -23.278 1.00 93.94 360 GLY A CA 1
ATOM 2941 C C . GLY A 1 360 ? -9.447 -22.436 -22.499 1.00 93.94 360 GLY A C 1
ATOM 2942 O O . GLY A 1 360 ? -9.221 -23.388 -21.749 1.00 93.94 360 GLY A O 1
ATOM 2943 N N . ARG A 1 361 ? -8.590 -21.417 -22.641 1.00 95.50 361 ARG A N 1
ATOM 2944 C CA . ARG A 1 361 ? -7.261 -21.352 -22.013 1.00 95.50 361 ARG A CA 1
ATOM 2945 C C . ARG A 1 361 ? -7.285 -20.523 -20.739 1.00 95.50 361 ARG A C 1
ATOM 2947 O O . ARG A 1 361 ? -8.094 -19.610 -20.606 1.00 95.50 361 ARG A O 1
ATOM 2954 N N . ARG A 1 362 ? -6.388 -20.826 -19.799 1.00 97.25 362 ARG A N 1
ATOM 2955 C CA . ARG A 1 362 ? -6.215 -20.039 -18.565 1.00 97.25 362 ARG A CA 1
ATOM 2956 C C . ARG A 1 362 ? -4.934 -19.206 -18.634 1.00 97.25 362 ARG A C 1
ATOM 2958 O O . ARG A 1 362 ? -3.886 -19.784 -18.942 1.00 97.25 362 ARG A O 1
ATOM 2965 N N . PRO A 1 363 ? -4.962 -17.903 -18.304 1.00 97.38 363 PRO A N 1
ATOM 2966 C CA . PRO A 1 363 ? -3.754 -17.080 -18.276 1.00 97.38 363 PRO A CA 1
ATOM 2967 C C . PRO A 1 363 ? -2.660 -17.649 -17.370 1.00 97.38 363 PRO A C 1
ATOM 2969 O O . PRO A 1 363 ? -1.514 -17.711 -17.801 1.00 97.38 363 PRO A O 1
ATOM 2972 N N . VAL A 1 364 ? -3.014 -18.178 -16.188 1.00 97.44 364 VAL A N 1
ATOM 2973 C CA . VAL A 1 364 ? -2.059 -18.730 -15.205 1.00 97.44 364 VAL A CA 1
ATOM 2974 C C . VAL A 1 364 ? -1.112 -19.787 -15.782 1.00 97.44 364 VAL A C 1
ATOM 2976 O O . VAL A 1 364 ? 0.035 -19.879 -15.358 1.00 97.44 364 VAL A O 1
ATOM 2979 N N . PHE A 1 365 ? -1.541 -20.554 -16.787 1.00 97.62 365 PHE A N 1
ATOM 2980 C CA . PHE A 1 365 ? -0.701 -21.573 -17.424 1.00 97.62 365 PHE A CA 1
ATOM 2981 C C . PHE A 1 365 ? 0.125 -21.049 -18.605 1.00 97.62 365 PHE A C 1
ATOM 2983 O O . PHE A 1 365 ? 0.945 -21.788 -19.151 1.00 97.62 365 PHE A O 1
ATOM 2990 N N . GLY A 1 366 ? -0.087 -19.803 -19.036 1.00 95.50 366 GLY A N 1
ATOM 2991 C CA . GLY A 1 366 ? 0.653 -19.167 -20.123 1.00 95.50 366 GLY A CA 1
ATOM 2992 C C . GLY A 1 366 ? 0.790 -20.067 -21.359 1.00 95.50 366 GLY A C 1
ATOM 2993 O O . GLY A 1 366 ? -0.193 -20.597 -21.895 1.00 95.50 366 GLY A O 1
ATOM 2994 N N . GLY A 1 367 ? 2.035 -20.266 -21.798 1.00 94.38 367 GLY A N 1
ATOM 2995 C CA . GLY A 1 367 ? 2.394 -21.125 -22.931 1.00 94.38 367 GLY A CA 1
ATOM 2996 C C . GLY A 1 367 ? 2.488 -22.628 -22.629 1.00 94.38 367 GLY A C 1
ATOM 2997 O O . GLY A 1 367 ? 2.765 -23.401 -23.546 1.00 94.38 367 GLY A O 1
ATOM 2998 N N . ALA A 1 368 ? 2.274 -23.073 -21.387 1.00 95.25 368 ALA A N 1
ATOM 2999 C CA . ALA A 1 368 ? 2.487 -24.464 -20.988 1.00 95.25 368 ALA A CA 1
ATOM 3000 C C . ALA A 1 368 ? 1.365 -25.390 -21.497 1.00 95.25 368 ALA A C 1
ATOM 3002 O O . ALA A 1 368 ? 0.392 -25.665 -20.794 1.00 95.25 368 ALA A O 1
ATOM 3003 N N . ARG A 1 369 ? 1.517 -25.908 -22.726 1.00 96.06 369 ARG A N 1
ATOM 3004 C CA . ARG A 1 369 ? 0.503 -26.728 -23.424 1.00 96.06 369 ARG A CA 1
ATOM 3005 C C . ARG A 1 369 ? -0.046 -27.886 -22.594 1.00 96.06 369 ARG A C 1
ATOM 3007 O O . ARG A 1 369 ? -1.248 -28.112 -22.613 1.00 96.06 369 ARG A O 1
ATOM 3014 N N . LYS A 1 370 ? 0.799 -28.567 -21.812 1.00 95.88 370 LYS A N 1
ATOM 3015 C CA . LYS A 1 370 ? 0.368 -29.665 -20.933 1.00 95.88 370 LYS A CA 1
ATOM 3016 C C . LYS A 1 370 ? -0.729 -29.226 -19.959 1.00 95.88 370 LYS A C 1
ATOM 3018 O O . LYS A 1 370 ? -1.740 -29.899 -19.848 1.00 95.88 370 LYS A O 1
ATOM 3023 N N . PHE A 1 371 ? -0.571 -28.078 -19.305 1.00 96.19 371 PHE A N 1
ATOM 3024 C CA . PHE A 1 371 ? -1.580 -27.561 -18.378 1.00 96.19 371 PHE A CA 1
ATOM 3025 C C . PHE A 1 371 ? -2.740 -26.846 -19.085 1.00 96.19 371 PHE A C 1
ATOM 3027 O O . PHE A 1 371 ? -3.775 -26.624 -18.478 1.00 96.19 371 PHE A O 1
ATOM 3034 N N . GLN A 1 372 ? -2.607 -26.482 -20.360 1.00 96.12 372 GLN A N 1
ATOM 3035 C CA . GLN A 1 372 ? -3.703 -25.866 -21.115 1.00 96.12 372 GLN A CA 1
ATOM 3036 C C . GLN A 1 372 ? -4.635 -26.908 -21.751 1.00 96.12 372 GLN A C 1
ATOM 3038 O O . GLN A 1 372 ? -5.853 -26.753 -21.728 1.00 96.12 372 GLN A O 1
ATOM 3043 N N . GLU A 1 373 ? -4.064 -27.960 -22.341 1.00 95.25 373 GLU A N 1
ATOM 3044 C CA . GLU A 1 373 ? -4.753 -28.827 -23.305 1.00 95.25 373 GLU A CA 1
ATOM 3045 C C . GLU A 1 373 ? -5.008 -30.244 -22.765 1.00 95.25 373 GLU A C 1
ATOM 3047 O O . GLU A 1 373 ? -6.027 -30.848 -23.104 1.00 95.25 373 GLU A O 1
ATOM 3052 N N . ASP A 1 374 ? -4.121 -30.778 -21.919 1.00 96.38 374 ASP A N 1
ATOM 3053 C CA . ASP A 1 374 ? -4.204 -32.167 -21.454 1.00 96.38 374 ASP A CA 1
ATOM 3054 C C . ASP A 1 374 ? -5.396 -32.359 -20.504 1.00 96.38 374 ASP A C 1
ATOM 3056 O O . ASP A 1 374 ? -5.508 -31.692 -19.471 1.00 96.38 374 ASP A O 1
ATOM 3060 N N . ALA A 1 375 ? -6.286 -33.297 -20.836 1.00 95.38 375 ALA A N 1
ATOM 3061 C CA . ALA A 1 375 ? -7.496 -33.581 -20.067 1.00 95.38 375 ALA A CA 1
ATOM 3062 C C . ALA A 1 375 ? -7.216 -33.998 -18.612 1.00 95.38 375 ALA A C 1
ATOM 3064 O O . ALA A 1 375 ? -8.082 -33.798 -17.761 1.00 95.38 375 ALA A O 1
ATOM 3065 N N . HIS A 1 376 ? -6.026 -34.531 -18.322 1.00 95.94 376 HIS A N 1
ATOM 3066 C CA . HIS A 1 376 ? -5.614 -34.941 -16.982 1.00 95.94 376 HIS A CA 1
ATOM 3067 C C . HIS A 1 376 ? -4.963 -33.818 -16.171 1.00 95.94 376 HIS A C 1
ATOM 3069 O O . HIS A 1 376 ? -4.879 -33.945 -14.957 1.00 95.94 376 HIS A O 1
ATOM 3075 N N . PHE A 1 377 ? -4.496 -32.732 -16.798 1.00 95.25 377 PHE A N 1
ATOM 3076 C CA . PHE A 1 377 ? -3.768 -31.660 -16.098 1.00 95.25 377 PHE A CA 1
ATOM 3077 C C . PHE A 1 377 ? -4.476 -30.304 -16.126 1.00 95.25 377 PHE A C 1
ATOM 3079 O O . PHE A 1 377 ? -4.262 -29.492 -15.228 1.00 95.25 377 PHE A O 1
ATOM 3086 N N . ARG A 1 378 ? -5.349 -30.051 -17.107 1.00 93.19 378 ARG A N 1
ATOM 3087 C CA . ARG A 1 378 ? -5.942 -28.723 -17.356 1.00 93.19 378 ARG A CA 1
ATOM 3088 C C . ARG A 1 378 ? -6.839 -28.152 -16.259 1.00 93.19 378 ARG A C 1
ATOM 3090 O O . ARG A 1 378 ? -7.172 -26.964 -16.280 1.00 93.19 378 ARG A O 1
ATOM 3097 N N . ASP A 1 379 ? -7.255 -28.996 -15.323 1.00 94.19 379 ASP A N 1
ATOM 3098 C CA . ASP A 1 379 ? -8.100 -28.621 -14.187 1.00 94.19 379 ASP A CA 1
ATOM 3099 C C . ASP A 1 379 ? -7.358 -28.690 -12.840 1.00 94.19 379 ASP A C 1
ATOM 3101 O O . ASP A 1 379 ? -7.927 -28.366 -11.799 1.00 94.19 379 ASP A O 1
ATOM 3105 N N . HIS A 1 380 ? -6.060 -29.010 -12.853 1.00 93.81 380 HIS A N 1
ATOM 3106 C CA . HIS A 1 380 ? -5.186 -28.926 -11.684 1.00 93.81 380 HIS A CA 1
ATOM 3107 C C . HIS A 1 380 ? -4.534 -27.543 -11.612 1.00 93.81 380 HIS A C 1
ATOM 3109 O O . HIS A 1 380 ? -3.426 -27.325 -12.100 1.00 93.81 380 HIS A O 1
ATOM 3115 N N . LEU A 1 381 ? -5.269 -26.589 -11.033 1.00 94.12 381 LEU A N 1
ATOM 3116 C CA . LEU A 1 381 ? -4.807 -25.211 -10.869 1.00 94.12 381 LEU A CA 1
ATOM 3117 C C . LEU A 1 381 ? -3.566 -25.142 -9.975 1.00 94.12 381 LEU A C 1
ATOM 3119 O O . LEU A 1 381 ? -3.535 -25.706 -8.883 1.00 94.12 381 LEU A O 1
ATOM 3123 N N . LEU A 1 382 ? -2.573 -24.393 -10.446 1.00 95.06 382 LEU A N 1
ATOM 3124 C CA . LEU A 1 382 ? -1.348 -24.089 -9.718 1.00 95.06 382 LEU A CA 1
ATOM 3125 C C . LEU A 1 382 ? -1.403 -22.656 -9.187 1.00 95.06 382 LEU A C 1
ATOM 3127 O O . LEU A 1 382 ? -2.003 -21.772 -9.804 1.00 95.06 382 LEU A O 1
ATOM 3131 N N . PHE A 1 383 ? -0.767 -22.434 -8.041 1.00 96.75 383 PHE A N 1
ATOM 3132 C CA . PHE A 1 383 ? -0.728 -21.139 -7.370 1.00 96.75 383 PHE A CA 1
ATOM 3133 C C . PHE A 1 383 ? 0.688 -20.604 -7.470 1.00 96.75 383 PHE A C 1
ATOM 3135 O O . PHE A 1 383 ? 1.590 -21.116 -6.819 1.00 96.75 383 PHE A O 1
ATOM 3142 N N . TYR A 1 384 ? 0.884 -19.595 -8.308 1.00 97.00 384 TYR A N 1
ATOM 3143 C CA . TYR A 1 384 ? 2.207 -19.046 -8.563 1.00 97.00 384 TYR A CA 1
ATOM 3144 C C . TYR A 1 384 ? 2.558 -17.911 -7.608 1.00 97.00 384 TYR A C 1
ATOM 3146 O O . TYR A 1 384 ? 1.671 -17.282 -7.029 1.00 97.00 384 TYR A O 1
ATOM 3154 N N . GLU A 1 385 ? 3.853 -17.662 -7.451 1.00 96.00 385 GLU A N 1
ATOM 3155 C CA . GLU A 1 385 ? 4.400 -16.590 -6.626 1.00 96.00 385 GLU A CA 1
ATOM 3156 C C . GLU A 1 385 ? 3.918 -15.215 -7.104 1.00 96.00 385 GLU A C 1
ATOM 3158 O O . GLU A 1 385 ? 3.390 -14.426 -6.316 1.00 96.00 385 GLU A O 1
ATOM 3163 N N . TYR A 1 386 ? 4.021 -14.979 -8.410 1.00 96.94 386 TYR A N 1
ATOM 3164 C CA . TYR A 1 386 ? 3.563 -13.777 -9.098 1.00 96.94 386 TYR A CA 1
ATOM 3165 C C . TYR A 1 386 ? 3.158 -14.099 -10.538 1.00 96.94 386 TYR A C 1
ATOM 3167 O O . TYR A 1 386 ? 3.288 -15.231 -11.009 1.00 96.94 386 TYR A O 1
ATOM 3175 N N . PHE A 1 387 ? 2.612 -13.105 -11.236 1.00 98.31 387 PHE A N 1
ATOM 3176 C CA . PHE A 1 387 ? 2.047 -13.281 -12.571 1.00 98.31 387 PHE A CA 1
ATOM 3177 C C . PHE A 1 387 ? 2.623 -12.268 -13.541 1.00 98.31 387 PHE A C 1
ATOM 3179 O O . PHE A 1 387 ? 2.802 -11.099 -13.202 1.00 98.31 387 PHE A O 1
ATOM 3186 N N . HIS A 1 388 ? 2.862 -12.700 -14.771 1.00 98.31 388 HIS A N 1
ATOM 3187 C CA . HIS A 1 388 ? 3.404 -11.853 -15.813 1.00 98.31 388 HIS A CA 1
ATOM 3188 C C . HIS A 1 388 ? 2.548 -10.593 -16.007 1.00 98.31 388 HIS A C 1
ATOM 3190 O O . HIS A 1 388 ? 1.342 -10.686 -16.260 1.00 98.31 388 HIS A O 1
ATOM 3196 N N . GLY A 1 389 ? 3.180 -9.419 -15.976 1.00 98.00 389 GLY A N 1
ATOM 3197 C CA . GLY A 1 389 ? 2.506 -8.118 -15.986 1.00 98.00 389 GLY A CA 1
ATOM 3198 C C . GLY A 1 389 ? 1.582 -7.886 -17.186 1.00 98.00 389 GLY A C 1
ATOM 3199 O O . GLY A 1 389 ? 0.557 -7.229 -17.045 1.00 98.00 389 GLY A O 1
ATOM 3200 N N . ASP A 1 390 ? 1.903 -8.454 -18.351 1.00 97.94 390 ASP A N 1
ATOM 3201 C CA . ASP A 1 390 ? 1.101 -8.274 -19.573 1.00 97.94 390 ASP A CA 1
ATOM 3202 C C . ASP A 1 390 ? 0.211 -9.448 -20.004 1.00 97.94 390 ASP A C 1
ATOM 3204 O O . ASP A 1 390 ? -0.831 -9.203 -20.605 1.00 97.94 390 ASP A O 1
ATOM 3208 N N . ASN A 1 391 ? 0.587 -10.706 -19.744 1.00 97.31 391 ASN A N 1
ATOM 3209 C CA . ASN A 1 391 ? -0.134 -11.880 -20.258 1.00 97.31 391 ASN A CA 1
ATOM 3210 C C . ASN A 1 391 ? -0.694 -12.804 -19.161 1.00 97.31 391 ASN A C 1
ATOM 3212 O O . ASN A 1 391 ? -1.430 -13.732 -19.486 1.00 97.31 391 ASN A O 1
ATOM 3216 N N . GLY A 1 392 ? -0.382 -12.546 -17.885 1.00 97.88 392 GLY A N 1
ATOM 3217 C CA . GLY A 1 392 ? -0.938 -13.285 -16.754 1.00 97.88 392 GLY A CA 1
ATOM 3218 C C . GLY A 1 392 ? -0.372 -14.692 -16.542 1.00 97.88 392 GLY A C 1
ATOM 3219 O O . GLY A 1 392 ? -0.912 -15.425 -15.717 1.00 97.88 392 GLY A O 1
ATOM 3220 N N . ALA A 1 393 ? 0.694 -15.088 -17.247 1.00 98.00 393 ALA A N 1
ATOM 3221 C CA . ALA A 1 393 ? 1.380 -16.354 -16.991 1.00 98.00 393 ALA A CA 1
ATOM 3222 C C . ALA A 1 393 ? 1.889 -16.415 -15.545 1.00 98.00 393 ALA A C 1
ATOM 3224 O O . ALA A 1 393 ? 2.457 -15.442 -15.054 1.00 98.00 393 ALA A O 1
ATOM 3225 N N . GLY A 1 394 ? 1.688 -17.540 -14.861 1.00 97.38 394 GLY A N 1
ATOM 3226 C CA . GLY A 1 394 ? 2.235 -17.761 -13.527 1.00 97.38 394 GLY A CA 1
ATOM 3227 C C . GLY A 1 394 ? 3.751 -17.967 -13.565 1.00 97.38 394 GLY A C 1
ATOM 3228 O O . GLY A 1 394 ? 4.247 -18.728 -14.397 1.00 97.38 394 GLY A O 1
ATOM 3229 N N . ILE A 1 395 ? 4.474 -17.282 -12.678 1.00 95.88 395 ILE A N 1
ATOM 3230 C CA . ILE A 1 395 ? 5.943 -17.268 -12.601 1.00 95.88 395 ILE A CA 1
ATOM 3231 C C . ILE A 1 395 ? 6.382 -17.495 -11.144 1.00 95.88 395 ILE A C 1
ATOM 3233 O O . ILE A 1 395 ? 5.636 -17.219 -10.200 1.00 95.88 395 ILE A O 1
ATOM 3237 N N . GLY A 1 396 ? 7.587 -18.035 -10.962 1.00 93.50 396 GLY A N 1
ATOM 3238 C CA . GLY A 1 396 ? 8.147 -18.358 -9.652 1.00 93.50 396 GLY A CA 1
ATOM 3239 C C . GLY A 1 396 ? 7.604 -19.675 -9.097 1.00 93.50 396 GLY A C 1
ATOM 3240 O O . GLY A 1 396 ? 7.197 -20.571 -9.847 1.00 93.50 396 GLY A O 1
ATOM 3241 N N . ALA A 1 397 ? 7.607 -19.813 -7.772 1.00 93.44 397 ALA A N 1
ATOM 3242 C CA . ALA A 1 397 ? 7.136 -21.027 -7.104 1.00 93.44 397 ALA A CA 1
ATOM 3243 C C . ALA A 1 397 ? 5.658 -21.326 -7.434 1.00 93.44 397 ALA A C 1
ATOM 3245 O O . ALA A 1 397 ? 4.798 -20.473 -7.254 1.00 93.44 397 ALA A O 1
ATOM 3246 N N . SER A 1 398 ? 5.349 -22.549 -7.883 1.00 91.88 398 SER A N 1
ATOM 3247 C CA . SER A 1 398 ? 4.025 -22.943 -8.414 1.00 91.88 398 SER A CA 1
ATOM 3248 C C . SER A 1 398 ? 3.053 -23.556 -7.393 1.00 91.88 398 SER A C 1
ATOM 3250 O O . SER A 1 398 ? 1.922 -23.906 -7.737 1.00 91.88 398 SER A O 1
ATOM 3252 N N . HIS A 1 399 ? 3.491 -23.692 -6.140 1.00 93.00 399 HIS A N 1
ATOM 3253 C CA . HIS A 1 399 ? 2.692 -24.179 -5.008 1.00 93.00 399 HIS A CA 1
ATOM 3254 C C . HIS A 1 399 ? 2.562 -23.102 -3.920 1.00 93.00 399 HIS A C 1
ATOM 3256 O O . HIS A 1 399 ? 2.508 -23.397 -2.728 1.00 93.00 399 HIS A O 1
ATOM 3262 N N . GLN A 1 400 ? 2.499 -21.835 -4.334 1.00 92.00 400 GLN A N 1
ATOM 3263 C CA . GLN A 1 400 ? 2.310 -20.672 -3.475 1.00 92.00 400 GLN A CA 1
ATOM 3264 C C . GLN A 1 400 ? 0.850 -20.546 -3.014 1.00 92.00 400 GLN A C 1
ATOM 3266 O O . GLN A 1 400 ? 0.196 -19.516 -3.190 1.00 92.00 400 GLN A O 1
ATOM 3271 N N . THR A 1 401 ? 0.335 -21.564 -2.321 1.00 87.94 401 THR A N 1
ATOM 3272 C CA . THR A 1 401 ? -0.921 -21.471 -1.551 1.00 87.94 401 THR A CA 1
ATOM 3273 C C . THR A 1 401 ? -0.767 -20.624 -0.276 1.00 87.94 401 THR A C 1
ATOM 3275 O O . THR A 1 401 ? -1.554 -20.751 0.656 1.00 87.94 401 THR A O 1
ATOM 3278 N N . GLY A 1 402 ? 0.257 -19.765 -0.232 1.00 89.56 402 GLY A N 1
ATOM 3279 C CA . GLY A 1 402 ? 0.360 -18.621 0.664 1.00 89.56 402 GLY A CA 1
ATOM 3280 C C . GLY A 1 402 ? -0.522 -17.478 0.160 1.00 89.56 402 GLY A C 1
ATOM 3281 O O . GLY A 1 402 ? -1.746 -17.587 0.134 1.00 89.56 402 GLY A O 1
ATOM 3282 N N . TRP A 1 403 ? 0.076 -16.365 -0.269 1.00 94.56 403 TRP A N 1
ATOM 3283 C CA . TRP A 1 403 ? -0.695 -15.169 -0.628 1.00 94.56 403 TRP A CA 1
ATOM 3284 C C . TRP A 1 403 ? -1.582 -15.313 -1.869 1.00 94.56 403 TRP A C 1
ATOM 3286 O O . TRP A 1 403 ? -2.599 -14.631 -1.965 1.00 94.56 403 TRP A O 1
ATOM 3296 N N . THR A 1 404 ? -1.260 -16.196 -2.813 1.00 97.44 404 THR A N 1
ATOM 3297 C CA . THR A 1 404 ? -2.057 -16.346 -4.044 1.00 97.44 404 THR A CA 1
ATOM 3298 C C . THR A 1 404 ? -3.414 -17.001 -3.764 1.00 97.44 404 THR A C 1
ATOM 3300 O O . THR A 1 404 ? -4.378 -16.785 -4.498 1.00 97.44 404 THR A O 1
ATOM 3303 N N . ALA A 1 405 ? -3.554 -17.705 -2.633 1.00 96.12 405 ALA A N 1
ATOM 3304 C CA . ALA A 1 405 ? -4.833 -18.242 -2.167 1.00 96.12 405 ALA A CA 1
ATOM 3305 C C . ALA A 1 405 ? -5.883 -17.152 -1.861 1.00 96.12 405 ALA A C 1
ATOM 3307 O O . ALA A 1 405 ? -7.078 -17.451 -1.822 1.00 96.12 405 ALA A O 1
ATOM 3308 N N . LEU A 1 406 ? -5.477 -15.879 -1.731 1.00 96.06 406 LEU A N 1
ATOM 3309 C CA . LEU A 1 406 ? -6.395 -14.739 -1.598 1.00 96.06 406 LEU A CA 1
ATOM 3310 C C . LEU A 1 406 ? -7.397 -14.638 -2.761 1.00 96.06 406 LEU A C 1
ATOM 3312 O O . LEU A 1 406 ? -8.477 -14.074 -2.579 1.00 96.06 406 LEU A O 1
ATOM 3316 N N . VAL A 1 407 ? -7.112 -15.246 -3.922 1.00 96.19 407 VAL A N 1
ATOM 3317 C CA . VAL A 1 407 ? -8.075 -15.345 -5.032 1.00 96.19 407 VAL A CA 1
ATOM 3318 C C . VAL A 1 407 ? -9.403 -15.980 -4.613 1.00 96.19 407 VAL A C 1
ATOM 3320 O O . VAL A 1 407 ? -10.452 -15.561 -5.097 1.00 96.19 407 VAL A O 1
ATOM 3323 N N . ALA A 1 408 ? -9.395 -16.935 -3.675 1.00 94.12 408 ALA A N 1
ATOM 3324 C CA . ALA A 1 408 ? -10.619 -17.565 -3.184 1.00 94.12 408 ALA A CA 1
ATOM 3325 C C . ALA A 1 408 ? -11.554 -16.533 -2.540 1.00 94.12 408 ALA A C 1
ATOM 3327 O O . ALA A 1 408 ? -12.767 -16.564 -2.753 1.00 94.12 408 ALA A O 1
ATOM 3328 N N . LYS A 1 409 ? -10.985 -15.566 -1.807 1.00 92.69 409 LYS A N 1
ATOM 3329 C CA . LYS A 1 409 ? -11.758 -14.483 -1.202 1.00 92.69 409 LYS A CA 1
ATOM 3330 C C . LYS A 1 409 ? -12.320 -13.527 -2.254 1.00 92.69 409 LYS A C 1
ATOM 3332 O O . LYS A 1 409 ? -13.481 -13.141 -2.145 1.00 92.69 409 LYS A O 1
ATOM 3337 N N . LEU A 1 410 ? -11.521 -13.185 -3.265 1.00 94.06 410 LEU A N 1
ATOM 3338 C CA . LEU A 1 410 ? -11.943 -12.307 -4.362 1.00 94.06 410 LEU A CA 1
ATOM 3339 C C . LEU A 1 410 ? -13.076 -12.929 -5.190 1.00 94.06 410 LEU A C 1
ATOM 3341 O O . LEU A 1 410 ? -14.044 -12.245 -5.517 1.00 94.06 410 LEU A O 1
ATOM 3345 N N . LEU A 1 411 ? -12.988 -14.235 -5.465 1.00 91.69 411 LEU A N 1
ATOM 3346 C CA . LEU A 1 411 ? -14.043 -14.997 -6.136 1.00 91.69 411 LEU A CA 1
ATOM 3347 C C . LEU A 1 411 ? -15.321 -15.047 -5.298 1.00 91.69 411 LEU A C 1
ATOM 3349 O O . LEU A 1 411 ? -16.394 -14.818 -5.837 1.00 91.69 411 LEU A O 1
ATOM 3353 N N . GLN A 1 412 ? -15.218 -15.277 -3.985 1.00 88.94 412 GLN A N 1
ATOM 3354 C CA . GLN A 1 412 ? -16.384 -15.242 -3.097 1.00 88.94 412 GLN A CA 1
ATOM 3355 C C . GLN A 1 412 ? -17.062 -13.862 -3.086 1.00 88.94 412 GLN A C 1
ATOM 3357 O O . GLN A 1 412 ? -18.276 -13.784 -2.997 1.00 88.94 412 GLN A O 1
ATOM 3362 N N . GLN A 1 413 ? -16.289 -12.774 -3.148 1.00 83.19 413 GLN A N 1
ATOM 3363 C CA . GLN A 1 413 ? -16.830 -11.409 -3.141 1.00 83.19 413 GLN A CA 1
ATOM 3364 C C . GLN A 1 413 ? -17.431 -10.974 -4.481 1.00 83.19 413 GLN A C 1
ATOM 3366 O O . GLN A 1 413 ? -18.282 -10.094 -4.484 1.00 83.19 413 GLN A O 1
ATOM 3371 N N . SER A 1 414 ? -16.945 -11.529 -5.594 1.00 75.38 414 SER A N 1
ATOM 3372 C CA . SER A 1 414 ? -17.320 -11.100 -6.952 1.00 75.38 414 SER A CA 1
ATOM 3373 C C . SER A 1 414 ? -18.223 -12.097 -7.687 1.00 75.38 414 SER A C 1
ATOM 3375 O O . SER A 1 414 ? -18.609 -11.824 -8.821 1.00 75.38 414 SER A O 1
ATOM 3377 N N . GLY A 1 415 ? -18.437 -13.284 -7.111 1.00 59.56 415 GLY A N 1
ATOM 3378 C CA . GLY A 1 415 ? -19.171 -14.406 -7.705 1.00 59.56 415 GLY A CA 1
ATOM 3379 C C . GLY A 1 415 ? -20.587 -14.613 -7.158 1.00 59.56 415 GLY A C 1
ATOM 3380 O O . GLY A 1 415 ? -21.283 -15.490 -7.665 1.00 59.56 415 GLY A O 1
ATOM 3381 N N . GLU A 1 416 ? -20.991 -13.831 -6.153 1.00 41.44 416 GLU A N 1
ATOM 3382 C CA . GLU A 1 416 ? -22.402 -13.502 -5.878 1.00 41.44 416 GLU A CA 1
ATOM 3383 C C . GLU A 1 416 ? -22.780 -12.267 -6.702 1.00 41.44 416 GLU A C 1
ATOM 3385 O O . GLU A 1 416 ? -23.921 -12.239 -7.217 1.00 41.44 416 GLU A O 1
#